Protein AF-A0A0F9H6G6-F1 (afdb_monomer_lite)

Organism: NCBI:txid412755

Radius of gyration: 27.97 Å; chains: 1; bounding box: 64×83×98 Å

Structure (mmCIF, N/CA/C/O backbone):
data_AF-A0A0F9H6G6-F1
#
_entry.id   AF-A0A0F9H6G6-F1
#
loop_
_atom_site.group_PDB
_atom_site.id
_atom_site.type_symbol
_atom_site.label_atom_id
_atom_site.label_alt_id
_atom_site.label_comp_id
_atom_site.label_asym_id
_atom_site.label_entity_id
_atom_site.label_seq_id
_atom_site.pdbx_PDB_ins_code
_atom_site.Cartn_x
_atom_site.Cartn_y
_atom_site.Cartn_z
_atom_site.occupancy
_atom_site.B_iso_or_equiv
_atom_site.auth_seq_id
_atom_site.auth_comp_id
_atom_site.auth_asym_id
_atom_site.auth_atom_id
_atom_site.pdbx_PDB_model_num
ATOM 1 N N . ALA A 1 1 ? 3.236 5.993 -2.599 1.00 39.50 1 ALA A N 1
ATOM 2 C CA . ALA A 1 1 ? 4.012 5.115 -3.497 1.00 39.50 1 ALA A CA 1
ATOM 3 C C . ALA A 1 1 ? 5.503 5.439 -3.449 1.00 39.50 1 ALA A C 1
ATOM 5 O O . ALA A 1 1 ? 5.842 6.583 -3.161 1.00 39.50 1 ALA A O 1
ATOM 6 N N . PRO A 1 2 ? 6.387 4.465 -3.743 1.00 37.44 2 PRO A N 1
ATOM 7 C CA . PRO A 1 2 ? 7.800 4.723 -3.975 1.00 37.44 2 PRO A CA 1
ATOM 8 C C . PRO A 1 2 ? 7.942 5.426 -5.324 1.00 37.44 2 PRO A C 1
ATOM 10 O O . PRO A 1 2 ? 7.567 4.860 -6.352 1.00 37.44 2 PRO A O 1
ATOM 13 N N . ASN A 1 3 ? 8.517 6.625 -5.301 1.00 48.59 3 ASN A N 1
ATOM 14 C CA . ASN A 1 3 ? 8.901 7.448 -6.449 1.00 48.59 3 ASN A CA 1
ATOM 15 C C . ASN A 1 3 ? 7.788 8.280 -7.111 1.00 48.59 3 ASN A C 1
ATOM 17 O O . ASN A 1 3 ? 7.897 8.587 -8.296 1.00 48.59 3 ASN A O 1
ATOM 21 N N . ASP A 1 4 ? 6.746 8.692 -6.380 1.00 54.56 4 ASP A N 1
ATOM 22 C CA . ASP A 1 4 ? 5.985 9.868 -6.835 1.00 54.56 4 ASP A CA 1
ATOM 23 C C . ASP A 1 4 ? 6.873 11.099 -6.647 1.00 54.56 4 ASP A C 1
ATOM 25 O O . ASP A 1 4 ? 7.440 11.262 -5.555 1.00 54.56 4 ASP A O 1
ATOM 29 N N . GLU 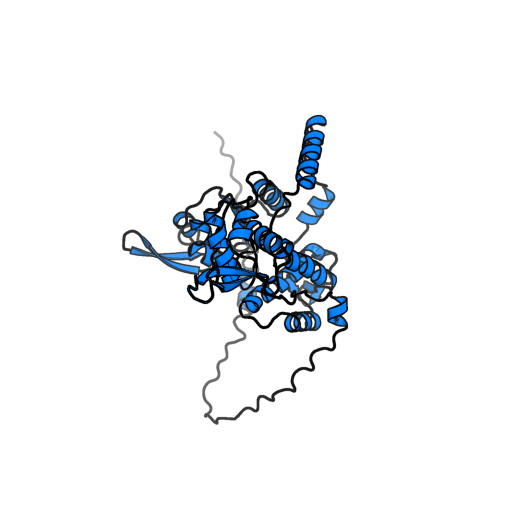A 1 5 ? 6.961 11.968 -7.659 1.00 57.75 5 GLU A N 1
ATOM 30 C CA . GLU A 1 5 ? 7.725 13.216 -7.569 1.00 57.75 5 GLU A CA 1
ATOM 31 C C . GLU A 1 5 ? 7.398 13.966 -6.265 1.00 57.75 5 GLU A C 1
ATOM 33 O O . GLU A 1 5 ? 6.278 13.935 -5.727 1.00 57.75 5 GLU A O 1
ATOM 38 N N . SER A 1 6 ? 8.412 14.622 -5.697 1.00 63.03 6 SER A N 1
ATOM 39 C CA . SER A 1 6 ? 8.181 15.507 -4.558 1.00 63.03 6 SER A CA 1
ATOM 40 C C . SER A 1 6 ? 7.124 16.546 -4.943 1.00 63.03 6 SER A C 1
ATOM 42 O O . SER A 1 6 ? 7.192 17.136 -6.017 1.00 63.03 6 SER A O 1
ATOM 44 N N . GLY A 1 7 ? 6.127 16.754 -4.080 1.00 71.69 7 GLY A N 1
ATOM 45 C CA . GLY A 1 7 ? 5.067 17.737 -4.320 1.00 71.69 7 GLY A CA 1
ATOM 46 C C . GLY A 1 7 ? 3.715 17.197 -4.801 1.00 71.69 7 GLY A C 1
ATOM 47 O O . GLY A 1 7 ? 2.776 17.985 -4.865 1.00 71.69 7 GLY A O 1
ATOM 48 N N . VAL A 1 8 ? 3.538 15.886 -5.023 1.00 81.31 8 VAL A N 1
ATOM 49 C CA . VAL A 1 8 ? 2.204 15.311 -5.351 1.00 81.31 8 VAL A CA 1
ATOM 50 C C . VAL A 1 8 ? 1.188 15.371 -4.192 1.00 81.31 8 VAL A C 1
ATOM 52 O O . VAL A 1 8 ? 0.012 15.070 -4.364 1.00 81.31 8 VAL A O 1
ATOM 55 N N . GLY A 1 9 ? 1.622 15.761 -2.987 1.00 85.88 9 GLY A N 1
ATOM 56 C CA . GLY A 1 9 ? 0.733 15.969 -1.838 1.00 85.88 9 GLY A CA 1
ATOM 57 C C . GLY A 1 9 ? 0.443 14.727 -0.988 1.00 85.88 9 GLY A C 1
ATOM 58 O O . GLY A 1 9 ? -0.582 14.708 -0.310 1.00 85.88 9 GLY A O 1
ATOM 59 N N . LYS A 1 10 ? 1.339 13.727 -0.969 1.00 89.25 10 LYS A N 1
ATOM 60 C CA . LYS A 1 10 ? 1.227 12.497 -0.146 1.00 89.25 10 LYS A CA 1
ATOM 61 C C . LYS A 1 10 ? 0.882 12.796 1.313 1.00 89.25 10 LYS A C 1
ATOM 63 O O . LYS A 1 10 ? -0.118 12.298 1.836 1.00 89.25 10 LYS A O 1
ATOM 68 N N . ASP A 1 11 ? 1.659 13.677 1.932 1.00 91.06 11 ASP A N 1
ATOM 69 C CA . ASP A 1 11 ? 1.503 14.010 3.348 1.00 91.06 11 ASP A CA 1
ATOM 70 C C . ASP A 1 11 ? 0.220 14.808 3.586 1.00 91.06 11 ASP A C 1
ATOM 72 O O . ASP A 1 11 ? -0.475 14.608 4.581 1.00 91.06 11 ASP A O 1
ATOM 76 N N . TYR A 1 12 ? -0.140 15.677 2.635 1.00 90.25 12 TYR A N 1
ATOM 77 C CA . TYR A 1 12 ? -1.376 16.452 2.686 1.00 90.25 12 TYR A CA 1
ATOM 78 C C . TYR A 1 12 ? -2.606 15.539 2.648 1.00 90.25 12 TYR A C 1
ATOM 80 O O . TYR A 1 12 ? -3.485 15.673 3.498 1.00 90.25 12 TYR A O 1
ATOM 88 N N . VAL A 1 13 ? -2.674 14.604 1.698 1.00 91.19 13 VAL A N 1
ATOM 89 C CA . VAL A 1 13 ? -3.804 13.671 1.568 1.00 91.19 13 VAL A CA 1
ATOM 90 C C . VAL A 1 13 ? -3.902 12.778 2.802 1.00 91.19 13 VAL A C 1
ATOM 92 O O . VAL A 1 13 ? -4.976 12.668 3.396 1.00 91.19 13 VAL A O 1
ATOM 95 N N . THR A 1 14 ? -2.780 12.201 3.235 1.00 93.25 14 THR A N 1
ATOM 96 C CA . THR A 1 14 ? -2.740 11.280 4.379 1.00 93.25 14 THR A CA 1
ATOM 97 C C . THR A 1 14 ? -3.166 11.984 5.666 1.00 93.25 14 THR A C 1
ATOM 99 O O . THR A 1 14 ? -4.081 11.526 6.349 1.00 93.25 14 THR A O 1
ATOM 102 N N . ARG A 1 15 ? -2.591 13.158 5.960 1.00 92.38 15 ARG A N 1
ATOM 103 C CA . ARG A 1 15 ? -2.907 13.933 7.168 1.00 92.38 15 ARG A CA 1
ATOM 104 C C . ARG A 1 15 ? -4.363 14.387 7.205 1.00 92.38 15 ARG A C 1
ATOM 106 O O . ARG A 1 15 ? -5.003 14.264 8.245 1.00 92.38 15 ARG A O 1
ATOM 113 N N . ASN A 1 16 ? -4.895 14.901 6.093 1.00 91.56 16 ASN A N 1
ATOM 114 C CA . ASN A 1 16 ? -6.294 15.335 6.048 1.00 91.56 16 ASN A CA 1
ATOM 115 C C . ASN A 1 16 ? -7.256 14.155 6.182 1.00 91.56 16 ASN A C 1
ATOM 117 O O . ASN A 1 16 ? -8.251 14.279 6.883 1.00 91.56 16 ASN A O 1
ATOM 121 N N . THR A 1 17 ? -6.947 13.008 5.576 1.00 92.12 17 THR A N 1
ATOM 122 C CA . THR A 1 17 ? -7.770 11.799 5.723 1.00 92.12 17 THR A CA 1
ATOM 123 C C . THR A 1 17 ? -7.784 11.335 7.178 1.00 92.12 17 THR A C 1
ATOM 125 O O . THR A 1 17 ? -8.845 11.158 7.768 1.00 92.12 17 THR A O 1
ATOM 128 N N . LEU A 1 18 ? -6.615 11.221 7.809 1.00 93.56 18 LEU A N 1
ATOM 129 C CA . LEU A 1 18 ? -6.503 10.788 9.203 1.00 93.56 18 LEU A CA 1
ATOM 130 C C . LEU A 1 18 ? -7.221 11.729 10.172 1.00 93.56 18 LEU A C 1
ATOM 132 O O . LEU A 1 18 ? -7.923 11.260 11.061 1.00 93.56 18 LEU A O 1
ATOM 136 N N . ALA A 1 19 ? -7.132 13.041 9.948 1.00 91.06 19 ALA A N 1
ATOM 137 C CA . ALA A 1 19 ? -7.833 14.033 10.759 1.00 91.06 19 ALA A CA 1
ATOM 138 C C . ALA A 1 19 ? -9.369 13.917 10.697 1.00 91.06 19 ALA A C 1
ATOM 140 O O . ALA A 1 19 ? -10.047 14.415 11.594 1.00 91.06 19 ALA A O 1
ATOM 141 N N . LEU A 1 20 ? -9.918 13.292 9.648 1.00 89.94 20 LEU A N 1
ATOM 142 C CA . LEU A 1 20 ? -11.357 13.066 9.496 1.00 89.94 20 LEU A CA 1
ATOM 143 C C . LEU A 1 20 ? -11.826 11.763 10.148 1.00 89.94 20 LEU A C 1
ATOM 145 O O . LEU A 1 20 ? -12.939 11.719 10.665 1.00 89.94 20 LEU A O 1
ATOM 149 N N . PHE A 1 21 ? -11.009 10.709 10.093 1.00 89.38 21 PHE A N 1
ATOM 150 C CA . PHE A 1 21 ? -11.423 9.353 10.471 1.00 89.38 21 PHE A CA 1
ATOM 151 C C . PHE A 1 21 ? -10.902 8.885 11.829 1.00 89.38 21 PHE A C 1
ATOM 153 O O . PHE A 1 21 ? -11.487 7.976 12.417 1.00 89.38 21 PHE A O 1
ATOM 160 N N . VAL A 1 22 ? -9.803 9.456 12.322 1.00 91.19 22 VAL A N 1
ATOM 161 C CA . VAL A 1 22 ? -9.092 8.929 13.489 1.00 91.19 22 VAL A CA 1
ATOM 162 C C . VAL A 1 22 ? -9.231 9.895 14.667 1.00 91.19 22 VAL A C 1
ATOM 164 O O . VAL A 1 22 ? -8.833 11.058 14.553 1.00 91.19 22 VAL A O 1
ATOM 167 N N . PRO A 1 23 ? -9.771 9.441 15.815 1.00 90.12 23 PRO A N 1
ATOM 168 C CA . PRO A 1 23 ? -9.755 10.220 17.049 1.00 90.12 23 PRO A CA 1
ATOM 169 C C . PRO A 1 23 ? -8.327 10.603 17.439 1.00 90.12 23 PRO A C 1
ATOM 171 O O . PRO A 1 23 ? -7.399 9.810 17.272 1.00 90.12 23 PRO A O 1
ATOM 174 N N . LYS A 1 24 ? -8.141 11.801 18.001 1.00 90.38 24 LYS A N 1
ATOM 175 C CA . LYS A 1 24 ? -6.804 12.312 18.348 1.00 90.38 24 LYS A CA 1
ATOM 176 C C . LYS A 1 24 ? -6.075 11.414 19.346 1.00 90.38 24 LYS A C 1
ATOM 178 O O . LYS A 1 24 ? -4.860 11.313 19.294 1.00 90.38 24 LYS A O 1
ATOM 183 N N . GLU A 1 25 ? -6.818 10.747 20.219 1.00 91.31 25 GLU A N 1
ATOM 184 C CA . GLU A 1 25 ? -6.307 9.843 21.250 1.00 91.31 25 GLU A CA 1
ATOM 185 C C . GLU A 1 25 ? -5.821 8.503 20.673 1.00 91.31 25 GLU A C 1
ATOM 187 O O . GLU A 1 25 ? -5.153 7.738 21.358 1.00 91.31 25 GLU A O 1
ATOM 192 N N . GLN A 1 26 ? -6.176 8.200 19.421 1.00 93.12 26 GLN A N 1
ATOM 193 C CA . GLN A 1 26 ? -5.795 6.982 18.701 1.00 93.12 26 GLN A CA 1
ATOM 194 C C . GLN A 1 26 ? -4.793 7.281 17.583 1.00 93.12 26 GLN A C 1
ATOM 196 O O . GLN A 1 26 ? -4.630 6.468 16.675 1.00 93.12 26 GLN A O 1
ATOM 201 N N . PHE A 1 27 ? -4.149 8.448 17.615 1.00 95.25 27 PHE A N 1
ATOM 202 C CA . PHE A 1 27 ? -3.314 8.931 16.529 1.00 95.25 27 PHE A CA 1
ATOM 203 C C . PHE A 1 27 ? -1.914 9.312 17.010 1.00 95.25 27 PHE A C 1
ATOM 205 O O . PHE A 1 27 ? -1.740 10.293 17.727 1.00 95.25 27 PHE A O 1
ATOM 212 N N . GLU A 1 28 ? -0.910 8.574 16.540 1.00 95.81 28 GLU A N 1
ATOM 213 C CA . GLU A 1 28 ? 0.501 8.887 16.755 1.00 95.81 28 GLU A CA 1
ATOM 214 C C . GLU A 1 28 ? 1.162 9.302 15.442 1.00 95.81 28 GLU A C 1
ATOM 216 O O . GLU A 1 28 ? 1.046 8.614 14.429 1.00 95.81 28 GLU A O 1
ATOM 221 N N . HIS A 1 29 ? 1.887 10.424 15.447 1.00 95.62 29 HIS A N 1
ATOM 222 C CA . HIS A 1 29 ? 2.526 10.980 14.248 1.00 95.62 29 HIS A CA 1
ATOM 223 C C . HIS A 1 29 ? 3.983 11.346 14.491 1.00 95.62 29 HIS A C 1
ATOM 225 O O . HIS A 1 29 ? 4.304 12.012 15.477 1.00 95.62 29 HIS A O 1
ATOM 231 N N . ARG A 1 30 ? 4.874 10.966 13.571 1.00 94.62 30 ARG A N 1
ATOM 232 C CA . ARG A 1 30 ? 6.260 11.456 13.539 1.00 94.62 30 ARG A CA 1
ATOM 233 C C . ARG A 1 30 ? 6.690 11.781 12.117 1.00 94.62 30 ARG A C 1
ATOM 235 O O . ARG A 1 30 ? 6.431 11.020 11.194 1.00 94.62 30 ARG A O 1
ATOM 242 N N . THR A 1 31 ? 7.416 12.884 11.974 1.00 91.25 31 THR A N 1
ATOM 243 C CA . THR A 1 31 ? 8.097 13.277 10.729 1.00 91.25 31 THR A CA 1
ATOM 244 C C . THR A 1 31 ? 9.488 12.675 10.597 1.00 91.25 31 THR A C 1
ATOM 246 O O . THR A 1 31 ? 10.019 12.558 9.503 1.00 91.25 31 THR A O 1
ATOM 249 N N . ARG A 1 32 ? 10.107 12.297 11.718 1.00 88.19 32 ARG A N 1
ATOM 250 C CA . ARG A 1 32 ? 11.383 11.592 11.737 1.00 88.19 32 ARG A CA 1
ATOM 251 C C . ARG A 1 32 ? 11.454 10.714 12.971 1.00 88.19 32 ARG A C 1
ATOM 253 O O . ARG A 1 32 ? 11.163 11.164 14.077 1.00 88.19 32 ARG A O 1
ATOM 260 N N . ILE A 1 33 ? 11.878 9.472 12.782 1.00 92.44 33 ILE A N 1
ATOM 261 C CA . ILE A 1 33 ? 12.146 8.534 13.867 1.00 92.44 33 ILE A CA 1
ATOM 262 C C . ILE A 1 33 ? 13.309 7.624 13.471 1.00 92.44 33 ILE A C 1
ATOM 264 O O . ILE A 1 33 ? 13.483 7.330 12.290 1.00 92.44 33 ILE A O 1
ATOM 268 N N . SER A 1 34 ? 14.147 7.235 14.434 1.00 92.06 34 SER A N 1
ATOM 269 C CA . SER A 1 34 ? 15.193 6.224 14.231 1.00 92.06 34 SER A CA 1
ATOM 270 C C . SER A 1 34 ? 14.653 4.826 14.566 1.00 92.06 34 SER A C 1
ATOM 272 O O . SER A 1 34 ? 13.699 4.732 15.343 1.00 92.06 34 SER A O 1
ATOM 274 N N . PRO A 1 35 ? 15.244 3.728 14.048 1.00 90.88 35 PRO A N 1
ATOM 275 C CA . PRO A 1 35 ? 14.760 2.385 14.373 1.00 90.88 35 PRO A CA 1
ATOM 276 C C . PRO A 1 35 ? 14.813 2.125 15.882 1.00 90.88 35 PRO A C 1
ATOM 278 O O . PRO A 1 35 ? 13.875 1.588 16.459 1.00 90.88 35 PRO A O 1
ATOM 281 N N . THR A 1 36 ? 15.879 2.597 16.536 1.00 89.12 36 THR A N 1
ATOM 282 C CA . THR A 1 36 ? 16.048 2.517 17.988 1.00 89.12 36 THR A CA 1
ATOM 283 C C . THR A 1 36 ? 14.943 3.266 18.724 1.00 89.12 36 THR A C 1
ATOM 285 O O . THR A 1 36 ? 14.334 2.702 19.625 1.00 89.12 36 THR A O 1
ATOM 288 N N . ALA A 1 37 ? 14.643 4.509 18.334 1.00 90.50 37 ALA A N 1
ATOM 289 C CA . ALA A 1 37 ? 13.577 5.276 18.972 1.00 90.50 37 ALA A CA 1
ATOM 290 C C . ALA A 1 37 ? 12.212 4.599 18.790 1.00 90.50 37 ALA A C 1
ATOM 292 O O . ALA A 1 37 ? 11.470 4.501 19.759 1.00 90.50 37 ALA A O 1
ATOM 293 N N . LEU A 1 38 ? 11.916 4.073 17.594 1.00 90.50 38 LEU A N 1
ATOM 294 C CA . LEU A 1 38 ? 10.682 3.326 17.329 1.00 90.50 38 LEU A CA 1
ATOM 295 C C . LEU A 1 38 ? 10.568 2.077 18.216 1.00 90.50 38 LEU A C 1
ATOM 297 O O . LEU A 1 38 ? 9.488 1.776 18.708 1.00 90.50 38 LEU A O 1
ATOM 301 N N . ASN A 1 39 ? 11.684 1.388 18.462 1.00 87.31 39 ASN A N 1
ATOM 302 C CA . ASN A 1 39 ? 11.719 0.178 19.282 1.00 87.31 39 ASN A CA 1
ATOM 303 C C . ASN A 1 39 ? 11.396 0.443 20.761 1.00 87.31 39 ASN A C 1
ATOM 305 O O . ASN A 1 39 ? 10.817 -0.399 21.437 1.00 87.31 39 ASN A O 1
ATOM 309 N N . TYR A 1 40 ? 11.787 1.611 21.272 1.00 86.62 40 TYR A N 1
ATOM 310 C CA . TYR A 1 40 ? 11.568 1.996 22.670 1.00 86.62 40 TYR A CA 1
ATOM 311 C C . TYR A 1 40 ? 10.309 2.831 22.890 1.00 86.62 40 TYR A C 1
ATOM 313 O O . TYR A 1 40 ? 10.022 3.220 24.024 1.00 86.62 40 TYR A O 1
ATOM 321 N N . TRP A 1 41 ? 9.568 3.130 21.829 1.00 89.81 41 TRP A N 1
ATOM 322 C CA . TRP A 1 41 ? 8.427 4.018 21.914 1.00 89.81 41 TRP A CA 1
ATOM 323 C C . TRP A 1 41 ? 7.232 3.306 22.552 1.00 89.81 41 TRP A C 1
ATOM 325 O O . TRP A 1 41 ? 6.812 2.246 22.089 1.00 89.81 41 TRP A O 1
ATOM 335 N N . HIS A 1 42 ? 6.701 3.903 23.622 1.00 90.50 42 HIS A N 1
ATOM 336 C CA . HIS A 1 42 ? 5.644 3.339 24.455 1.00 90.50 42 HIS A CA 1
ATOM 337 C C . HIS A 1 42 ? 5.996 1.957 25.013 1.00 90.50 42 HIS A C 1
ATOM 339 O O . HIS A 1 42 ? 5.264 0.976 24.868 1.00 90.50 42 HIS A O 1
ATOM 345 N N . ASN A 1 43 ? 7.176 1.874 25.631 1.00 84.00 43 ASN A N 1
ATOM 346 C CA . ASN A 1 43 ? 7.669 0.642 26.223 1.00 84.00 43 ASN A CA 1
ATOM 347 C C . ASN A 1 43 ? 6.818 0.257 27.456 1.00 84.00 43 ASN A C 1
ATOM 349 O O . ASN A 1 43 ? 6.756 1.045 28.405 1.00 84.00 43 ASN A O 1
ATOM 353 N N . PRO A 1 44 ? 6.253 -0.966 27.516 1.00 83.62 44 PRO A N 1
ATOM 354 C CA . PRO A 1 44 ? 5.418 -1.424 28.629 1.00 83.62 44 PRO A CA 1
ATOM 355 C C . PRO A 1 44 ? 6.087 -1.382 30.006 1.00 83.62 44 PRO A C 1
ATOM 357 O O . PRO A 1 44 ? 5.403 -1.359 31.023 1.00 83.62 44 PRO A O 1
ATOM 360 N N . LYS A 1 45 ? 7.422 -1.362 30.071 1.00 84.00 45 LYS A N 1
ATOM 361 C CA . LYS A 1 45 ? 8.154 -1.182 31.328 1.00 84.00 45 LYS A CA 1
ATOM 362 C C . LYS A 1 45 ? 7.881 0.182 31.969 1.00 84.00 45 LYS A C 1
ATOM 364 O O . LYS A 1 45 ? 7.876 0.283 33.192 1.00 84.00 45 LYS A O 1
ATOM 369 N N . PHE A 1 46 ? 7.688 1.217 31.154 1.00 87.81 46 PHE A N 1
ATOM 370 C CA . PHE A 1 46 ? 7.408 2.584 31.604 1.00 87.81 46 PHE A CA 1
ATOM 371 C C . PHE A 1 46 ? 5.926 2.948 31.438 1.00 87.81 46 PHE A C 1
ATOM 373 O O . PHE A 1 46 ? 5.405 3.751 32.205 1.00 87.81 46 PHE A O 1
ATOM 380 N N . GLU A 1 47 ? 5.243 2.324 30.476 1.00 90.75 47 GLU A N 1
ATOM 381 C CA . GLU A 1 47 ? 3.838 2.558 30.133 1.00 90.75 47 GLU A CA 1
ATOM 382 C C . GLU A 1 47 ? 3.069 1.218 30.079 1.00 90.75 47 GLU A C 1
ATOM 384 O O . GLU A 1 47 ? 2.688 0.760 29.001 1.00 90.75 47 GLU A O 1
ATOM 389 N N . PRO A 1 48 ? 2.850 0.533 31.219 1.00 89.44 48 PRO A N 1
ATOM 390 C CA . PRO A 1 48 ? 2.351 -0.851 31.247 1.00 89.44 48 PRO A CA 1
ATOM 391 C C . PRO A 1 48 ? 0.956 -1.037 30.645 1.00 89.44 48 PRO A C 1
ATOM 393 O O . PRO A 1 48 ? 0.671 -2.110 30.099 1.00 89.44 48 PRO A O 1
ATOM 396 N N . GLU A 1 49 ? 0.135 0.010 30.726 1.00 91.88 49 GLU A N 1
ATOM 397 C CA . GLU A 1 49 ? -1.230 0.077 30.196 1.00 91.88 49 GLU A CA 1
ATOM 398 C C . GLU A 1 49 ? -1.277 0.417 28.699 1.00 91.88 49 GLU A C 1
ATOM 400 O O . GLU A 1 49 ? -2.333 0.305 28.075 1.00 91.88 49 GLU A O 1
ATOM 405 N N . TRP A 1 50 ? -0.159 0.845 28.100 1.00 91.81 50 TRP A N 1
ATOM 406 C CA . TRP A 1 50 ? -0.150 1.216 26.692 1.00 91.81 50 TRP A CA 1
ATOM 407 C C . TRP A 1 50 ? -0.291 -0.008 25.787 1.00 91.81 50 TRP A C 1
ATOM 409 O O . TRP A 1 50 ? 0.358 -1.045 25.963 1.00 91.81 50 TRP A O 1
ATOM 419 N N . THR A 1 51 ? -1.114 0.142 24.752 1.00 92.12 51 THR A N 1
ATOM 420 C CA . THR A 1 51 ? -1.227 -0.818 23.662 1.00 92.12 51 THR A CA 1
ATOM 421 C C . THR A 1 51 ? -1.405 -0.098 22.336 1.00 92.12 51 THR A C 1
ATOM 423 O O . THR A 1 51 ? -2.130 0.885 22.226 1.00 92.12 51 THR A O 1
ATOM 426 N N . TRP A 1 52 ? -0.794 -0.648 21.293 1.00 92.38 52 TRP A N 1
ATOM 427 C CA . TRP A 1 52 ? -0.978 -0.196 19.921 1.00 92.38 52 TRP A CA 1
ATOM 428 C C . TRP A 1 52 ? -2.316 -0.636 19.303 1.00 92.38 52 TRP A C 1
ATOM 430 O O . TRP A 1 52 ? -2.611 -0.296 18.158 1.00 92.38 52 TRP A O 1
ATOM 440 N N . ASN A 1 53 ? -3.144 -1.396 20.027 1.00 90.75 53 ASN A N 1
ATOM 441 C CA . ASN A 1 53 ? -4.429 -1.870 19.521 1.00 90.75 53 ASN A CA 1
ATOM 442 C C . ASN A 1 53 ? -5.397 -0.715 19.238 1.00 90.75 53 ASN A C 1
ATOM 444 O O . ASN A 1 53 ? -5.848 -0.008 20.138 1.00 90.75 53 ASN A O 1
ATOM 448 N N . GLY A 1 54 ? -5.778 -0.574 17.968 1.00 89.75 54 GLY A N 1
ATOM 449 C CA . GLY A 1 54 ? -6.667 0.495 17.519 1.00 89.75 54 GLY A CA 1
ATOM 450 C C . GLY A 1 54 ? -6.005 1.872 17.461 1.00 89.75 54 GLY A C 1
ATOM 451 O O . GLY A 1 54 ? -6.728 2.853 17.316 1.00 89.75 54 GLY A O 1
ATOM 452 N N . VAL A 1 55 ? -4.674 1.937 17.565 1.00 93.75 55 VAL A N 1
ATOM 453 C CA . VAL A 1 55 ? -3.878 3.145 17.333 1.00 93.75 55 VAL A CA 1
ATOM 454 C C . VAL A 1 55 ? -3.424 3.172 15.876 1.00 93.75 55 VAL A C 1
ATOM 456 O O . VAL A 1 55 ? -3.004 2.155 15.314 1.00 93.75 55 VAL A O 1
ATOM 459 N N . VAL A 1 56 ? -3.494 4.349 15.264 1.00 95.69 56 VAL A N 1
ATOM 460 C CA . VAL A 1 56 ? -2.925 4.629 13.950 1.00 95.69 56 VAL A CA 1
ATOM 461 C C . VAL A 1 56 ? -1.582 5.320 14.134 1.00 95.69 56 VAL A C 1
ATOM 463 O O . VAL A 1 56 ? -1.511 6.419 14.680 1.00 95.69 56 VAL A O 1
ATOM 466 N N . LEU A 1 57 ? -0.523 4.673 13.656 1.00 95.75 57 LEU A N 1
ATOM 467 C CA . LEU A 1 57 ? 0.822 5.225 13.605 1.00 95.75 57 LEU A CA 1
ATOM 468 C C . LEU A 1 57 ? 1.079 5.786 12.205 1.00 95.75 57 LEU A C 1
ATOM 470 O O . LEU A 1 57 ? 1.204 5.030 11.242 1.00 95.75 57 LEU A O 1
ATOM 474 N N . TYR A 1 58 ? 1.185 7.105 12.096 1.00 96.69 58 TYR A N 1
ATOM 475 C CA . TYR A 1 58 ? 1.558 7.790 10.867 1.00 96.69 58 TYR A CA 1
ATOM 476 C C . TYR A 1 58 ? 3.024 8.224 10.903 1.00 96.69 58 TYR A C 1
ATOM 478 O O . TYR A 1 58 ? 3.437 9.029 11.741 1.00 96.69 58 TYR A O 1
ATOM 486 N N . LEU A 1 59 ? 3.815 7.703 9.969 1.00 95.38 59 LEU A N 1
ATOM 487 C CA . LEU A 1 59 ? 5.205 8.099 9.778 1.00 95.38 59 LEU A CA 1
ATOM 488 C C . LEU A 1 59 ? 5.341 8.855 8.453 1.00 95.38 59 LEU A C 1
ATOM 490 O O . LEU A 1 59 ? 5.073 8.317 7.378 1.00 95.38 59 LEU A O 1
ATOM 494 N N . GLU A 1 60 ? 5.741 10.116 8.550 1.00 93.25 60 GLU A N 1
ATOM 495 C CA . GLU A 1 60 ? 5.918 11.008 7.407 1.00 93.25 60 GLU A CA 1
ATOM 496 C C . GLU A 1 60 ? 7.357 10.930 6.879 1.00 93.25 60 GLU A C 1
ATOM 498 O O . GLU A 1 60 ? 8.287 10.740 7.658 1.00 93.25 60 GLU A O 1
ATOM 503 N N . ASP A 1 61 ? 7.507 11.019 5.555 1.00 88.62 61 ASP A N 1
ATOM 504 C CA . ASP A 1 61 ? 8.762 10.852 4.798 1.00 88.62 61 ASP A CA 1
ATOM 505 C C . ASP A 1 61 ? 9.746 9.791 5.346 1.00 88.62 61 ASP A C 1
ATOM 507 O O . ASP A 1 61 ? 10.884 10.059 5.743 1.00 88.62 61 ASP A O 1
ATOM 511 N N . VAL A 1 62 ? 9.282 8.543 5.411 1.00 91.06 62 VAL A N 1
ATOM 512 C CA . VAL A 1 62 ? 10.028 7.447 6.033 1.00 91.06 62 VAL A CA 1
ATOM 513 C C . VAL A 1 62 ? 11.223 7.022 5.179 1.00 91.06 62 VAL A C 1
ATOM 515 O O . VAL A 1 62 ? 11.083 6.702 4.003 1.00 91.06 62 VAL A O 1
ATOM 518 N N . SER A 1 63 ? 12.398 6.932 5.807 1.00 89.31 63 SER A N 1
ATOM 519 C CA . SER A 1 63 ? 13.615 6.412 5.166 1.00 89.31 63 SER A CA 1
ATOM 520 C C . SER A 1 63 ? 13.630 4.883 5.014 1.00 89.31 63 SER A C 1
ATOM 522 O O . SER A 1 63 ? 13.070 4.158 5.843 1.00 89.31 63 SER A O 1
ATOM 524 N N . ASP A 1 64 ? 14.397 4.387 4.038 1.00 87.81 64 ASP A N 1
ATOM 525 C CA . ASP A 1 64 ? 14.616 2.950 3.784 1.00 87.81 64 ASP A CA 1
ATOM 526 C C . ASP A 1 64 ? 15.115 2.180 5.008 1.00 87.81 64 ASP A C 1
ATOM 528 O O . ASP A 1 64 ? 14.740 1.023 5.202 1.00 87.81 64 ASP A O 1
ATOM 532 N N . ASN A 1 65 ? 15.918 2.827 5.859 1.00 90.44 65 ASN A N 1
ATOM 533 C CA . ASN A 1 65 ? 16.433 2.223 7.088 1.00 90.44 65 ASN A CA 1
ATOM 534 C C . ASN A 1 65 ? 15.301 1.869 8.065 1.00 90.44 65 ASN A C 1
ATOM 536 O O . ASN A 1 65 ? 15.333 0.824 8.701 1.00 90.44 65 ASN A O 1
ATOM 540 N N . ILE A 1 66 ? 14.271 2.713 8.167 1.00 91.62 66 ILE A N 1
ATOM 541 C CA . ILE A 1 66 ? 13.103 2.427 9.008 1.00 91.62 66 ILE A CA 1
ATOM 542 C C . ILE A 1 66 ? 12.211 1.395 8.331 1.00 91.62 66 ILE A C 1
ATOM 544 O O . ILE A 1 66 ? 11.840 0.411 8.971 1.00 91.62 66 ILE A O 1
ATOM 548 N N . LEU A 1 67 ? 11.900 1.597 7.046 1.00 89.94 67 LEU A N 1
ATOM 549 C CA . LEU A 1 67 ? 10.973 0.744 6.298 1.00 89.94 67 LEU A CA 1
ATOM 550 C C . LEU A 1 67 ? 11.420 -0.717 6.283 1.00 89.94 67 LEU A C 1
ATOM 552 O O . LEU A 1 67 ? 10.596 -1.603 6.478 1.00 89.94 67 LEU A O 1
ATOM 556 N N . ASN A 1 68 ? 12.718 -0.968 6.121 1.00 90.12 68 ASN A N 1
ATOM 557 C CA . ASN A 1 68 ? 13.271 -2.319 6.075 1.00 90.12 68 ASN A CA 1
ATOM 558 C C . ASN A 1 68 ? 13.811 -2.820 7.430 1.00 90.12 68 ASN A C 1
ATOM 560 O O . ASN A 1 68 ? 14.409 -3.895 7.475 1.00 90.12 68 ASN A O 1
ATOM 564 N N . SER A 1 69 ? 13.608 -2.079 8.528 1.00 91.25 69 SER A N 1
ATOM 565 C CA . SER A 1 69 ? 14.079 -2.482 9.862 1.00 91.25 69 SER A CA 1
ATOM 566 C C . SER A 1 69 ? 13.297 -3.665 10.441 1.00 91.25 69 SER A C 1
ATOM 568 O O . SER A 1 69 ? 12.095 -3.811 10.216 1.00 91.25 69 SER A O 1
ATOM 570 N N . GLU A 1 70 ? 13.955 -4.464 11.284 1.00 87.94 70 GLU A N 1
ATOM 571 C CA . GLU A 1 70 ? 13.306 -5.541 12.052 1.00 87.94 70 GLU A CA 1
ATOM 572 C C . GLU A 1 70 ? 12.187 -5.021 12.967 1.00 87.94 70 GLU A C 1
ATOM 574 O O . GLU A 1 70 ? 11.152 -5.664 13.130 1.00 87.94 70 GLU A O 1
ATOM 579 N N . VAL A 1 71 ? 12.346 -3.807 13.499 1.00 88.06 71 VAL A N 1
ATOM 580 C CA . VAL A 1 71 ? 11.332 -3.155 14.338 1.00 88.06 71 VAL A CA 1
ATOM 581 C C . VAL A 1 71 ? 10.058 -2.894 13.533 1.00 88.06 71 VAL A C 1
ATOM 583 O O . VAL A 1 71 ? 8.961 -3.209 13.987 1.00 88.06 71 VAL A O 1
ATOM 586 N N . MET A 1 72 ? 10.179 -2.388 12.302 1.00 91.31 72 MET A N 1
ATOM 587 C CA . MET A 1 72 ? 9.014 -2.191 11.436 1.00 91.31 72 MET A CA 1
ATOM 588 C C . MET A 1 72 ? 8.336 -3.524 11.094 1.00 91.31 72 MET A C 1
ATOM 590 O O . MET A 1 72 ? 7.108 -3.624 11.111 1.00 91.31 72 MET A O 1
ATOM 594 N N . LYS A 1 73 ? 9.113 -4.589 10.854 1.00 89.06 73 LYS A N 1
ATOM 595 C CA . LYS A 1 73 ? 8.558 -5.935 10.626 1.00 89.06 73 LYS A CA 1
ATOM 596 C C . LYS A 1 73 ? 7.744 -6.428 11.820 1.00 89.06 73 LYS A C 1
ATOM 598 O O . LYS A 1 73 ? 6.670 -6.999 11.613 1.00 89.06 73 LYS A O 1
ATOM 603 N N . ALA A 1 74 ? 8.221 -6.189 13.040 1.00 86.81 74 ALA A N 1
ATOM 604 C CA . ALA A 1 74 ? 7.508 -6.528 14.266 1.00 86.81 74 ALA A CA 1
ATOM 605 C C . ALA A 1 74 ? 6.169 -5.781 14.381 1.00 86.81 74 ALA A C 1
ATOM 607 O O . ALA A 1 74 ? 5.127 -6.412 14.571 1.00 86.81 74 ALA A O 1
ATOM 608 N N . PHE A 1 75 ? 6.172 -4.462 14.156 1.00 88.00 75 PHE A N 1
ATOM 609 C CA . PHE A 1 75 ? 4.957 -3.636 14.153 1.00 88.00 75 PHE A CA 1
ATOM 610 C C . PHE A 1 75 ? 3.908 -4.146 13.148 1.00 88.00 75 PHE A C 1
ATOM 612 O O . PHE A 1 75 ? 2.722 -4.223 13.467 1.00 88.00 75 PHE A O 1
ATOM 619 N N . LEU A 1 76 ? 4.336 -4.557 11.950 1.00 88.94 76 LEU A N 1
ATOM 620 C CA . LEU A 1 76 ? 3.434 -5.052 10.902 1.00 88.94 76 LEU A CA 1
ATOM 621 C C . LEU A 1 76 ? 2.955 -6.499 11.122 1.00 88.94 76 LEU A C 1
ATOM 623 O O . LEU A 1 76 ? 1.895 -6.879 10.612 1.00 88.94 76 LEU A O 1
ATOM 627 N N . SER A 1 77 ? 3.712 -7.313 11.865 1.00 78.50 77 SER A N 1
ATOM 628 C CA . SER A 1 77 ? 3.414 -8.741 12.073 1.00 78.50 77 SER A CA 1
ATOM 629 C C . SER A 1 77 ? 2.520 -9.004 13.293 1.00 78.50 77 SER A C 1
ATOM 631 O O . SER A 1 77 ? 1.827 -10.016 13.308 1.00 78.50 77 SER A O 1
ATOM 633 N N . GLY A 1 78 ? 2.415 -8.046 14.222 1.00 65.81 78 GLY A N 1
ATOM 634 C CA . GLY A 1 78 ? 1.447 -8.054 15.323 1.00 65.81 78 GLY A CA 1
ATOM 635 C C . GLY A 1 78 ? 2.039 -8.539 16.638 1.00 65.81 78 GLY A C 1
ATOM 636 O O . GLY A 1 78 ? 1.992 -9.729 16.923 1.00 65.81 78 GLY A O 1
ATOM 637 N N . GLY A 1 79 ? 2.532 -7.587 17.437 1.00 64.81 79 GLY A N 1
ATOM 638 C CA . GLY A 1 79 ? 3.144 -7.815 18.743 1.00 64.81 79 GLY A CA 1
ATOM 639 C C . GLY A 1 79 ? 4.447 -8.614 18.675 1.00 64.81 79 GLY A C 1
ATOM 640 O O . GLY A 1 79 ? 4.558 -9.624 17.988 1.00 64.81 79 GLY A O 1
ATOM 641 N N . SER A 1 80 ? 5.470 -8.178 19.400 1.00 70.38 80 SER A N 1
ATOM 642 C CA . SER A 1 80 ? 6.713 -8.947 19.474 1.00 70.38 80 SER A CA 1
ATOM 643 C C . SER A 1 80 ? 7.385 -8.767 20.815 1.00 70.38 80 SER A C 1
ATOM 645 O O . SER A 1 80 ? 7.477 -7.644 21.312 1.00 70.38 80 SER A O 1
ATOM 647 N N . LYS A 1 81 ? 7.927 -9.865 21.338 1.00 78.75 81 LYS A N 1
ATOM 648 C CA . LYS A 1 81 ? 9.009 -9.822 22.315 1.00 78.75 81 LYS A CA 1
ATOM 649 C C . LYS A 1 81 ? 10.316 -9.908 21.543 1.00 78.75 81 LYS A C 1
ATOM 651 O O . LYS A 1 81 ? 10.535 -10.869 20.811 1.00 78.75 81 LYS A O 1
ATOM 656 N N . ALA A 1 82 ? 11.139 -8.881 21.659 1.00 74.06 82 ALA A N 1
ATOM 657 C CA . ALA A 1 82 ? 12.446 -8.810 21.035 1.00 74.06 82 ALA A CA 1
ATOM 658 C C . ALA A 1 82 ? 13.496 -8.604 22.122 1.00 74.06 82 ALA A C 1
ATOM 660 O O . ALA A 1 82 ? 13.328 -7.763 23.002 1.00 74.06 82 ALA A O 1
ATOM 661 N N . THR A 1 83 ? 14.594 -9.343 22.043 1.00 77.38 83 THR A N 1
ATOM 662 C CA . THR A 1 83 ? 15.752 -9.128 22.910 1.00 77.38 83 THR A CA 1
ATOM 663 C C . THR A 1 83 ? 16.794 -8.376 22.109 1.00 77.38 83 THR A C 1
ATOM 665 O O . THR A 1 83 ? 17.250 -8.866 21.076 1.00 77.38 83 THR A O 1
ATOM 668 N N . ILE A 1 84 ? 17.166 -7.182 22.563 1.00 79.19 84 ILE A N 1
ATOM 669 C CA . ILE A 1 84 ? 18.223 -6.395 21.928 1.00 79.19 84 ILE A CA 1
ATOM 670 C C . ILE A 1 84 ? 19.362 -6.135 22.902 1.00 79.19 84 ILE A C 1
ATOM 672 O O . ILE A 1 84 ? 19.148 -5.995 24.104 1.00 79.19 84 ILE A O 1
ATOM 676 N N . THR A 1 85 ? 20.582 -6.057 22.382 1.00 79.44 85 THR A N 1
ATOM 677 C CA . THR A 1 85 ? 21.763 -5.761 23.195 1.00 79.44 85 THR A CA 1
ATOM 678 C C . THR A 1 85 ? 21.997 -4.256 23.236 1.00 79.44 85 THR A C 1
ATOM 680 O O . THR A 1 85 ? 22.270 -3.643 22.206 1.00 79.44 85 THR A O 1
ATOM 683 N N . VAL A 1 86 ? 21.939 -3.658 24.425 1.00 79.31 86 VAL A N 1
ATOM 684 C CA . VAL A 1 86 ? 22.314 -2.257 24.660 1.00 79.31 86 VAL A CA 1
ATOM 685 C C . VAL A 1 86 ? 23.380 -2.210 25.736 1.00 79.31 86 VAL A C 1
ATOM 687 O O . VAL A 1 86 ? 23.194 -2.757 26.818 1.00 79.31 86 VAL A O 1
ATOM 690 N N . ASN A 1 87 ? 24.510 -1.566 25.437 1.00 85.56 87 ASN A N 1
ATOM 691 C CA . ASN A 1 87 ? 25.666 -1.489 26.337 1.00 85.56 87 ASN A CA 1
ATOM 692 C C . ASN A 1 87 ? 26.109 -2.876 26.848 1.00 85.56 87 ASN A C 1
ATOM 694 O O . ASN A 1 87 ? 26.350 -3.054 28.038 1.00 85.56 87 ASN A O 1
ATOM 698 N N . ASN A 1 88 ? 26.170 -3.867 25.946 1.00 86.06 88 ASN A N 1
ATOM 699 C CA . ASN A 1 88 ? 26.477 -5.278 26.237 1.00 86.06 88 ASN A CA 1
ATOM 700 C C . ASN A 1 88 ? 25.503 -5.986 27.199 1.00 86.06 88 ASN A C 1
ATOM 702 O O . ASN A 1 88 ? 25.800 -7.082 27.667 1.00 86.06 88 ASN A O 1
ATOM 706 N N . MET A 1 89 ? 24.329 -5.407 27.464 1.00 83.00 89 MET A N 1
ATOM 707 C CA . MET A 1 89 ? 23.265 -6.043 28.238 1.00 83.00 89 MET A CA 1
ATOM 708 C C . MET A 1 89 ? 22.096 -6.417 27.333 1.00 83.00 89 MET A C 1
ATOM 710 O O . MET A 1 89 ? 21.643 -5.605 26.526 1.00 83.00 89 MET A O 1
ATOM 714 N N . ALA A 1 90 ? 21.592 -7.639 27.491 1.00 85.25 90 ALA A N 1
ATOM 715 C CA . ALA A 1 90 ? 20.358 -8.070 26.853 1.00 85.25 90 ALA A CA 1
ATOM 716 C C . ALA A 1 90 ? 19.168 -7.368 27.524 1.00 85.25 90 ALA A C 1
ATOM 718 O O . ALA A 1 90 ? 18.936 -7.524 28.722 1.00 85.25 90 ALA A O 1
ATOM 719 N N . ILE A 1 91 ? 18.429 -6.579 26.749 1.00 82.75 91 ILE A N 1
ATOM 720 C CA . ILE A 1 91 ? 17.203 -5.909 27.171 1.00 82.75 91 ILE A CA 1
ATOM 721 C C . ILE A 1 91 ? 16.048 -6.518 26.386 1.00 82.75 91 ILE A C 1
ATOM 723 O O . ILE A 1 91 ? 16.033 -6.474 25.155 1.00 82.75 91 ILE A O 1
ATOM 727 N N . GLU A 1 92 ? 15.073 -7.063 27.106 1.00 81.94 92 GLU A N 1
ATOM 728 C CA . GLU A 1 92 ? 13.803 -7.474 26.518 1.00 81.94 92 GLU A CA 1
ATOM 729 C C . GLU A 1 92 ? 12.915 -6.256 26.269 1.00 81.94 92 GLU A C 1
ATOM 731 O O . GLU A 1 92 ? 12.760 -5.369 27.113 1.00 81.94 92 GLU A O 1
ATOM 736 N N . ILE A 1 93 ? 12.326 -6.225 25.083 1.00 80.62 93 ILE A N 1
ATOM 737 C CA . ILE A 1 93 ? 11.380 -5.219 24.635 1.00 80.62 93 ILE A CA 1
ATOM 738 C C . ILE A 1 93 ? 10.130 -5.952 24.198 1.00 80.62 93 ILE A C 1
ATOM 740 O O . ILE A 1 93 ? 10.190 -6.908 23.429 1.00 80.62 93 ILE A O 1
ATOM 744 N N . GLU A 1 94 ? 8.992 -5.482 24.682 1.00 84.50 94 GLU A N 1
ATOM 745 C CA . GLU A 1 94 ? 7.692 -6.002 24.305 1.00 84.50 94 GLU A CA 1
ATOM 746 C C . GLU A 1 94 ? 6.896 -4.900 23.610 1.00 84.50 94 GLU A C 1
ATOM 748 O O . GLU A 1 94 ? 6.714 -3.814 24.153 1.00 84.50 94 GLU A O 1
ATOM 753 N N . ILE A 1 95 ? 6.404 -5.185 22.408 1.00 85.56 95 ILE A N 1
ATOM 754 C CA . ILE A 1 95 ? 5.455 -4.328 21.698 1.00 85.56 95 ILE A CA 1
ATOM 755 C C . ILE A 1 95 ? 4.067 -4.930 21.917 1.00 85.56 95 ILE A C 1
ATOM 757 O O . ILE A 1 95 ? 3.755 -5.988 21.368 1.00 85.56 95 ILE A O 1
ATOM 761 N N . LYS A 1 96 ? 3.237 -4.275 22.737 1.00 88.12 96 LYS A N 1
ATOM 762 C CA . LYS A 1 96 ? 1.869 -4.729 23.025 1.00 88.12 96 LYS A CA 1
ATOM 763 C C . LYS A 1 96 ? 0.888 -4.242 21.962 1.00 88.12 96 LYS A C 1
ATOM 765 O O . LYS A 1 96 ? 0.638 -3.044 21.838 1.00 88.12 96 LYS A O 1
ATOM 770 N N . GLY A 1 97 ? 0.241 -5.178 21.276 1.00 88.88 97 GLY A N 1
ATOM 771 C CA . GLY A 1 97 ? -0.790 -4.894 20.278 1.00 88.88 97 GLY A CA 1
ATOM 772 C C . GLY A 1 97 ? -0.248 -4.644 18.870 1.00 88.88 97 GLY A C 1
ATOM 773 O O . GLY A 1 97 ? 0.949 -4.772 18.612 1.00 88.88 97 GLY A O 1
ATOM 774 N N . LYS A 1 98 ? -1.157 -4.322 17.944 1.00 90.19 98 LYS A N 1
ATOM 775 C CA . LYS A 1 98 ? -0.848 -4.122 16.522 1.00 90.19 98 LYS A CA 1
ATOM 776 C C . LYS A 1 98 ? -1.431 -2.796 16.019 1.00 90.19 98 LYS A C 1
ATOM 778 O O . LYS A 1 98 ? -2.657 -2.696 15.921 1.00 90.19 98 LYS A O 1
ATOM 783 N N . PRO A 1 99 ? -0.591 -1.806 15.673 1.00 92.94 99 PRO A N 1
ATOM 784 C CA . PRO A 1 99 ? -1.084 -0.555 15.121 1.00 92.94 99 PRO A CA 1
ATOM 785 C C . PRO A 1 99 ? -1.467 -0.698 13.651 1.00 92.94 99 PRO A C 1
ATOM 787 O O . PRO A 1 99 ? -0.969 -1.567 12.929 1.00 92.94 99 PRO A O 1
ATOM 790 N N . ILE A 1 100 ? -2.303 0.228 13.189 1.00 92.69 100 ILE A N 1
ATOM 791 C CA . ILE A 1 100 ? -2.447 0.511 11.762 1.00 92.69 100 ILE A CA 1
ATOM 792 C C . ILE A 1 100 ? -1.324 1.474 11.395 1.00 92.69 100 ILE A C 1
ATOM 794 O O . ILE A 1 100 ? -1.281 2.595 11.894 1.00 92.69 100 ILE A O 1
ATOM 798 N N . VAL A 1 101 ? -0.403 1.041 10.541 1.00 94.56 101 VAL A N 1
ATOM 799 C CA . VAL A 1 101 ? 0.743 1.863 10.143 1.00 94.56 101 VAL A CA 1
ATOM 800 C C . VAL A 1 101 ? 0.453 2.511 8.792 1.00 94.56 101 VAL A C 1
ATOM 802 O O . VAL A 1 101 ? 0.248 1.814 7.799 1.00 94.56 101 VAL A O 1
ATOM 805 N N . MET A 1 102 ? 0.456 3.842 8.749 1.00 95.00 102 MET A N 1
ATOM 806 C CA . MET A 1 102 ? 0.415 4.623 7.513 1.00 95.00 102 MET A CA 1
ATOM 807 C C . MET A 1 102 ? 1.758 5.304 7.304 1.00 95.00 102 MET A C 1
ATOM 809 O O . MET A 1 102 ? 2.331 5.869 8.233 1.00 95.00 102 MET A O 1
ATOM 813 N N . MET A 1 103 ? 2.278 5.238 6.082 1.00 93.88 103 MET A N 1
ATOM 814 C CA . MET A 1 103 ? 3.598 5.771 5.769 1.00 93.88 103 MET A CA 1
ATOM 815 C C . MET A 1 103 ? 3.573 6.491 4.437 1.00 93.88 103 MET A C 1
ATOM 817 O O . MET A 1 103 ? 3.020 6.001 3.454 1.00 93.88 103 MET A O 1
ATOM 821 N N . THR A 1 104 ? 4.241 7.630 4.404 1.00 92.25 104 THR A N 1
ATOM 822 C CA . THR A 1 104 ? 4.583 8.344 3.177 1.00 92.25 104 THR A CA 1
ATOM 823 C C . THR A 1 104 ? 6.092 8.315 3.024 1.00 92.25 104 THR A C 1
ATOM 825 O O . THR A 1 104 ? 6.812 8.436 4.008 1.00 92.25 104 THR A O 1
ATOM 828 N N . PHE A 1 105 ? 6.581 8.158 1.805 1.00 86.88 105 PHE A N 1
ATOM 829 C CA . PHE A 1 105 ? 8.009 8.167 1.500 1.00 86.88 105 PHE A CA 1
ATOM 830 C C . PHE A 1 105 ? 8.197 8.678 0.074 1.00 86.88 105 PHE A C 1
ATOM 832 O O . PHE A 1 105 ? 7.344 8.437 -0.785 1.00 86.88 105 PHE A O 1
ATOM 839 N N . ALA A 1 106 ? 9.276 9.423 -0.171 1.00 75.75 106 ALA A N 1
ATOM 840 C CA . ALA A 1 106 ? 9.596 9.927 -1.505 1.00 75.75 106 ALA A CA 1
ATOM 841 C C . ALA A 1 106 ? 10.159 8.817 -2.404 1.00 75.75 106 ALA A C 1
ATOM 843 O O . ALA A 1 106 ? 9.531 8.457 -3.396 1.00 75.75 106 ALA A O 1
ATOM 844 N N . ASN A 1 107 ? 11.288 8.225 -2.013 1.00 71.62 107 ASN A N 1
ATOM 845 C CA . ASN A 1 107 ? 11.946 7.137 -2.731 1.00 71.62 107 ASN A CA 1
ATOM 846 C C . ASN A 1 107 ? 12.211 6.004 -1.746 1.00 71.62 107 ASN A C 1
ATOM 848 O O . ASN A 1 107 ? 12.889 6.237 -0.748 1.00 71.62 107 ASN A O 1
ATOM 852 N N . CYS A 1 108 ? 11.684 4.808 -2.017 1.00 71.31 108 CYS A N 1
ATOM 853 C CA . CYS A 1 108 ? 11.990 3.646 -1.192 1.00 71.31 108 CYS A CA 1
ATOM 854 C C . CYS A 1 108 ? 12.196 2.374 -2.001 1.00 71.31 108 CYS A C 1
ATOM 856 O O . CYS A 1 108 ? 11.415 2.052 -2.900 1.00 71.31 108 CYS A O 1
ATOM 858 N N . SER A 1 109 ? 13.234 1.632 -1.622 1.00 78.12 109 SER A N 1
ATOM 859 C CA . SER A 1 109 ? 13.430 0.243 -2.011 1.00 78.12 109 SER A CA 1
ATOM 860 C C . SER A 1 109 ? 12.889 -0.691 -0.920 1.00 78.12 109 SER A C 1
ATOM 862 O O . SER A 1 109 ? 13.481 -0.854 0.146 1.00 78.12 109 SER A O 1
ATOM 864 N N . LEU A 1 110 ? 11.729 -1.306 -1.164 1.00 82.19 110 LEU A N 1
ATOM 865 C CA . LEU A 1 110 ? 11.192 -2.330 -0.266 1.00 82.19 110 LEU A CA 1
ATOM 866 C C . LEU A 1 110 ? 11.783 -3.688 -0.626 1.00 82.19 110 LEU A C 1
ATOM 868 O O . LEU A 1 110 ? 11.731 -4.108 -1.781 1.00 82.19 110 LEU A O 1
ATOM 872 N N . ASN A 1 111 ? 12.297 -4.403 0.372 1.00 82.81 111 ASN A N 1
ATOM 873 C CA . ASN A 1 111 ? 12.693 -5.791 0.169 1.00 82.81 111 ASN A CA 1
ATOM 874 C C . ASN A 1 111 ? 11.463 -6.704 -0.045 1.00 82.81 111 ASN A C 1
ATOM 876 O O . ASN A 1 111 ? 10.324 -6.350 0.275 1.00 82.81 111 ASN A O 1
ATOM 880 N N . ASN A 1 112 ? 11.697 -7.923 -0.542 1.00 77.19 112 ASN A N 1
ATOM 881 C CA . ASN A 1 112 ? 10.639 -8.906 -0.830 1.00 77.19 112 ASN A CA 1
ATOM 882 C C . ASN A 1 112 ? 9.770 -9.259 0.387 1.00 77.19 112 ASN A C 1
ATOM 884 O O . ASN A 1 112 ? 8.613 -9.653 0.241 1.00 77.19 112 ASN A O 1
ATOM 888 N N . GLU A 1 113 ? 10.317 -9.133 1.593 1.00 82.44 113 GLU A N 1
ATOM 889 C CA . GLU A 1 113 ? 9.591 -9.367 2.837 1.00 82.44 113 GLU A CA 1
ATOM 890 C C . GLU A 1 113 ? 8.591 -8.237 3.115 1.00 82.44 113 GLU A C 1
ATOM 892 O O . GLU A 1 113 ? 7.432 -8.489 3.443 1.00 82.44 113 GLU A O 1
ATOM 897 N N . MET A 1 114 ? 9.023 -6.988 2.939 1.00 86.00 114 MET A N 1
ATOM 898 C CA . MET A 1 114 ? 8.212 -5.792 3.146 1.00 86.00 114 MET A CA 1
ATOM 899 C C . MET A 1 114 ? 7.168 -5.605 2.049 1.00 86.00 114 MET A C 1
ATOM 901 O O . MET A 1 114 ? 6.044 -5.227 2.364 1.00 86.00 114 MET A O 1
ATOM 905 N N . LEU A 1 115 ? 7.470 -5.966 0.797 1.00 80.19 115 LEU A N 1
ATOM 906 C CA . LEU A 1 115 ? 6.496 -5.965 -0.309 1.00 80.19 115 LEU A CA 1
ATOM 907 C C . LEU A 1 115 ? 5.290 -6.881 -0.045 1.00 80.19 115 LEU A C 1
ATOM 909 O O . LEU A 1 115 ? 4.193 -6.638 -0.543 1.00 80.19 115 LEU A O 1
ATOM 913 N N . ARG A 1 116 ? 5.462 -7.924 0.776 1.00 79.75 116 ARG A N 1
ATOM 914 C CA . ARG A 1 116 ? 4.360 -8.796 1.218 1.00 79.75 116 ARG A CA 1
ATOM 915 C C . ARG A 1 116 ? 3.582 -8.216 2.398 1.00 79.75 116 ARG A C 1
ATOM 917 O O . ARG A 1 116 ? 2.470 -8.666 2.665 1.00 79.75 116 ARG A O 1
ATOM 924 N N . ARG A 1 117 ? 4.163 -7.249 3.119 1.00 85.00 117 ARG A N 1
ATOM 925 C CA . ARG A 1 117 ? 3.588 -6.637 4.326 1.00 85.00 117 ARG A CA 1
ATOM 926 C C . ARG A 1 117 ? 2.973 -5.260 4.092 1.00 85.00 117 ARG A C 1
ATOM 928 O O . ARG A 1 117 ? 2.049 -4.903 4.817 1.00 85.00 117 ARG A O 1
ATOM 935 N N . ILE A 1 118 ? 3.416 -4.517 3.089 1.00 87.00 118 ILE A N 1
ATOM 936 C CA . ILE A 1 118 ? 2.981 -3.146 2.817 1.00 87.00 118 ILE A CA 1
ATOM 937 C C . ILE A 1 118 ? 2.166 -3.121 1.527 1.00 87.00 118 ILE A C 1
ATOM 939 O O . ILE A 1 118 ? 2.558 -3.720 0.530 1.00 87.00 118 ILE A O 1
ATOM 943 N N . GLU A 1 119 ? 1.033 -2.426 1.562 1.00 85.81 119 GLU A N 1
ATOM 944 C CA . GLU A 1 119 ? 0.294 -2.067 0.354 1.00 85.81 119 GLU A CA 1
ATOM 945 C C . GLU A 1 119 ? 0.778 -0.710 -0.161 1.00 85.81 119 GLU A C 1
ATOM 947 O O . GLU A 1 119 ? 0.937 0.240 0.609 1.00 85.81 119 GLU A O 1
ATOM 952 N N . LEU A 1 120 ? 1.041 -0.627 -1.466 1.00 83.94 120 LEU A N 1
ATOM 953 C CA . LEU A 1 120 ? 1.520 0.592 -2.106 1.00 83.94 120 LEU A CA 1
ATOM 954 C C . LEU A 1 120 ? 0.357 1.297 -2.791 1.00 83.94 120 LEU A C 1
ATOM 956 O O . LEU A 1 120 ? -0.193 0.793 -3.761 1.00 83.94 120 LEU A O 1
ATOM 960 N N . ILE A 1 121 ? 0.024 2.488 -2.300 1.00 85.19 121 ILE A N 1
ATOM 961 C CA . ILE A 1 121 ? -0.985 3.352 -2.914 1.00 85.19 121 ILE A CA 1
ATOM 962 C C . ILE A 1 121 ? -0.246 4.441 -3.707 1.00 85.19 121 ILE A C 1
ATOM 964 O O . ILE A 1 121 ? 0.446 5.271 -3.092 1.00 85.19 121 ILE A O 1
ATOM 968 N N . PRO A 1 122 ? -0.299 4.421 -5.051 1.00 79.31 122 PRO A N 1
ATOM 969 C CA . PRO A 1 122 ? 0.150 5.540 -5.869 1.00 79.31 122 PRO A CA 1
ATOM 970 C C . PRO A 1 122 ? -0.862 6.681 -5.823 1.00 79.31 122 PRO A C 1
ATOM 972 O O . PRO A 1 122 ? -2.066 6.449 -5.691 1.00 79.31 122 PRO A O 1
ATOM 975 N N . LEU A 1 123 ? -0.356 7.912 -5.906 1.00 82.44 123 LEU A N 1
ATOM 976 C CA . LEU A 1 123 ? -1.187 9.083 -6.161 1.00 82.44 123 LEU A CA 1
ATOM 977 C C . LEU A 1 123 ? -1.199 9.403 -7.654 1.00 82.44 123 LEU A C 1
ATOM 979 O O . LEU A 1 123 ? -0.233 9.130 -8.362 1.00 82.44 123 LEU A O 1
ATOM 983 N N . ASP A 1 124 ? -2.297 10.003 -8.105 1.00 83.44 124 ASP A N 1
ATOM 984 C CA . ASP A 1 124 ? -2.419 10.528 -9.460 1.00 83.44 124 ASP A CA 1
ATOM 985 C C . ASP A 1 124 ? -1.555 11.791 -9.612 1.00 83.44 124 ASP A C 1
ATOM 987 O O . ASP A 1 124 ? -1.866 12.854 -9.065 1.00 83.44 124 ASP A O 1
ATOM 991 N N . ASP A 1 125 ? -0.451 11.649 -10.344 1.00 81.25 125 ASP A N 1
ATOM 992 C CA . ASP A 1 125 ? 0.493 12.707 -10.702 1.00 81.25 125 ASP A CA 1
ATOM 993 C C . ASP A 1 125 ? 0.255 13.250 -12.125 1.00 81.25 125 ASP A C 1
ATOM 995 O O . ASP A 1 125 ? 1.096 13.961 -12.686 1.00 81.25 125 ASP A O 1
ATOM 999 N N . SER A 1 126 ? -0.904 12.957 -12.728 1.00 85.56 126 SER A N 1
ATOM 1000 C CA . SER A 1 126 ? -1.220 13.381 -14.087 1.00 85.56 126 SER A CA 1
ATOM 1001 C C . SER A 1 126 ? -1.242 14.907 -14.238 1.00 85.56 126 SER A C 1
ATOM 1003 O O . SER A 1 126 ? -1.532 15.691 -13.322 1.00 85.56 126 SER A O 1
ATOM 1005 N N . LYS A 1 127 ? -0.970 15.363 -15.467 1.00 89.00 127 LYS A N 1
ATOM 1006 C CA . LYS A 1 127 ? -1.051 16.790 -15.826 1.00 89.00 127 LYS A CA 1
ATOM 1007 C C . LYS A 1 127 ? -2.456 17.350 -15.611 1.00 89.00 127 LYS A C 1
ATOM 1009 O O . LYS A 1 127 ? -2.599 18.513 -15.231 1.00 89.00 127 LYS A O 1
ATOM 1014 N N . GLU A 1 128 ? -3.477 16.534 -15.861 1.00 93.06 128 GLU A N 1
ATOM 1015 C CA . GLU A 1 128 ? -4.872 16.903 -15.650 1.00 93.06 128 GLU A CA 1
ATOM 1016 C C . GLU A 1 128 ? -5.167 17.096 -14.164 1.00 93.06 128 GLU A C 1
ATOM 1018 O O . GLU A 1 128 ? -5.652 18.160 -13.774 1.00 93.06 128 GLU A O 1
ATOM 1023 N N . GLN A 1 129 ? -4.768 16.148 -13.317 1.00 90.44 129 GLN A N 1
ATOM 1024 C CA . GLN A 1 129 ? -4.950 16.274 -11.877 1.00 90.44 129 GLN A CA 1
ATOM 1025 C C . GLN A 1 129 ? -4.184 17.469 -11.301 1.00 90.44 129 GLN A C 1
ATOM 1027 O O . GLN A 1 129 ? -4.727 18.257 -10.522 1.00 90.44 129 GLN A O 1
ATOM 1032 N N . THR A 1 130 ? -2.955 17.695 -11.765 1.00 91.00 130 THR A N 1
ATOM 1033 C CA . THR A 1 130 ? -2.169 18.884 -11.409 1.00 91.00 130 THR A CA 1
ATOM 1034 C C . THR A 1 130 ? -2.906 20.177 -11.776 1.00 91.00 130 THR A C 1
ATOM 1036 O O . THR A 1 130 ? -2.976 21.116 -10.976 1.00 91.00 130 THR A O 1
ATOM 1039 N N . LYS A 1 131 ? -3.492 20.242 -12.978 1.00 94.94 131 LYS A N 1
ATOM 1040 C CA . LYS A 1 131 ? -4.299 21.381 -13.432 1.00 94.94 131 LYS A CA 1
ATOM 1041 C C . LYS A 1 131 ? -5.519 21.579 -12.526 1.00 94.94 131 LYS A C 1
ATOM 1043 O O . LYS A 1 131 ? -5.745 22.702 -12.071 1.00 94.94 131 LYS A O 1
ATOM 1048 N N . ASN A 1 132 ? -6.246 20.510 -12.209 1.00 94.62 132 ASN A N 1
ATOM 1049 C CA . ASN A 1 132 ? -7.425 20.541 -11.342 1.00 94.62 132 ASN A CA 1
ATOM 1050 C C . ASN A 1 132 ? -7.089 21.074 -9.943 1.00 94.62 132 ASN A C 1
ATOM 1052 O O . ASN A 1 132 ? -7.764 21.978 -9.449 1.00 94.62 132 ASN A O 1
ATOM 1056 N N . ILE A 1 133 ? -5.989 20.607 -9.344 1.00 92.12 133 ILE A N 1
ATOM 1057 C CA . ILE A 1 133 ? -5.511 21.085 -8.039 1.00 92.12 133 ILE A CA 1
ATOM 1058 C C . ILE A 1 133 ? -5.179 22.583 -8.089 1.00 92.12 133 ILE A C 1
ATOM 1060 O O . ILE A 1 133 ? -5.565 23.327 -7.184 1.00 92.12 133 ILE A O 1
ATOM 1064 N N . LYS A 1 134 ? -4.495 23.054 -9.143 1.00 94.25 134 LYS A N 1
ATOM 1065 C CA . LYS A 1 134 ? -4.155 24.480 -9.300 1.00 94.25 134 LYS A CA 1
ATOM 1066 C C . LYS A 1 134 ? -5.404 25.357 -9.381 1.00 94.25 134 LYS A C 1
ATOM 1068 O O . LYS A 1 134 ? -5.474 26.366 -8.680 1.00 94.25 134 LYS A O 1
ATOM 1073 N N . PHE A 1 135 ? -6.391 24.969 -10.189 1.00 96.25 135 PHE A N 1
ATOM 1074 C CA . PHE A 1 135 ? -7.653 25.709 -10.299 1.00 96.25 135 PHE A CA 1
ATOM 1075 C C . PHE A 1 135 ? -8.449 25.685 -8.999 1.00 96.25 135 PHE A C 1
ATOM 1077 O O . PHE A 1 135 ? -8.956 26.723 -8.579 1.00 96.25 135 PHE A O 1
ATOM 1084 N N . PHE A 1 136 ? -8.517 24.533 -8.332 1.00 93.19 136 PHE A N 1
ATOM 1085 C CA . PHE A 1 136 ? -9.189 24.411 -7.047 1.00 93.19 136 PHE A CA 1
ATOM 1086 C C . PHE A 1 136 ? -8.566 25.338 -5.996 1.00 93.19 136 PHE A C 1
ATOM 1088 O O . PHE A 1 136 ? -9.284 26.093 -5.343 1.00 93.19 136 PHE A O 1
ATOM 1095 N N . ARG A 1 137 ? -7.231 25.366 -5.885 1.00 92.38 137 ARG A N 1
ATOM 1096 C CA . ARG A 1 137 ? -6.527 26.279 -4.970 1.00 92.38 137 ARG A CA 1
ATOM 1097 C C . ARG A 1 137 ? -6.749 27.747 -5.329 1.00 92.38 137 ARG A C 1
ATOM 1099 O O . ARG A 1 137 ? -7.102 28.522 -4.450 1.00 92.38 137 ARG A O 1
ATOM 1106 N N . ALA A 1 138 ? -6.630 28.126 -6.602 1.00 95.00 138 ALA A N 1
ATOM 1107 C CA . ALA A 1 138 ? -6.909 29.497 -7.040 1.00 95.00 138 ALA A CA 1
ATOM 1108 C C . ALA A 1 138 ? -8.355 29.927 -6.718 1.00 95.00 138 ALA A C 1
ATOM 1110 O O . ALA A 1 138 ? -8.608 31.062 -6.312 1.00 95.00 138 ALA A O 1
ATOM 1111 N N . MET A 1 139 ? -9.313 29.006 -6.847 1.00 95.19 139 MET A N 1
ATOM 1112 C CA . MET A 1 139 ? -10.712 29.235 -6.488 1.00 95.19 139 MET A CA 1
ATOM 1113 C C . MET A 1 139 ? -10.909 29.431 -4.977 1.00 95.19 139 MET A C 1
ATOM 1115 O O . MET A 1 139 ? -11.688 30.298 -4.586 1.00 95.19 139 MET A O 1
ATOM 1119 N N . LEU A 1 140 ? -10.196 28.686 -4.128 1.00 93.69 140 LEU A N 1
ATOM 1120 C CA . LEU A 1 140 ? -10.227 28.889 -2.675 1.00 93.69 140 LEU A CA 1
ATOM 1121 C C . LEU A 1 140 ? -9.643 30.249 -2.273 1.00 93.69 140 LEU A C 1
ATOM 1123 O O . LEU A 1 140 ? -10.304 31.002 -1.555 1.00 93.69 140 LEU A O 1
ATOM 1127 N N . GLU A 1 141 ? -8.458 30.582 -2.793 1.00 94.31 141 GLU A N 1
ATOM 1128 C CA . GLU A 1 141 ? -7.756 31.838 -2.494 1.00 94.31 141 GLU A CA 1
ATOM 1129 C C . GLU A 1 141 ? -8.554 33.061 -2.965 1.00 94.31 141 GLU A C 1
ATOM 1131 O O . GLU A 1 141 ? -8.797 33.982 -2.190 1.00 94.31 141 GLU A O 1
ATOM 1136 N N . SER A 1 142 ? -9.065 33.043 -4.203 1.00 95.19 142 SER A N 1
ATOM 1137 C CA . SER A 1 142 ? -9.879 34.147 -4.747 1.00 95.19 142 SER A CA 1
ATOM 1138 C C . SER A 1 142 ? -11.166 34.410 -3.960 1.00 95.19 142 SER A C 1
ATOM 1140 O O . SER A 1 142 ? -11.698 35.517 -3.996 1.00 95.19 142 SER A O 1
ATOM 1142 N N . ARG A 1 143 ? -11.677 33.404 -3.242 1.00 94.38 143 ARG A N 1
ATOM 1143 C CA . ARG A 1 143 ? -12.894 33.503 -2.427 1.00 94.38 143 ARG A CA 1
ATOM 1144 C C . ARG A 1 143 ? -12.606 33.706 -0.939 1.00 94.38 143 ARG A C 1
ATOM 1146 O O . ARG A 1 143 ? -13.562 33.823 -0.175 1.00 94.38 143 ARG A O 1
ATOM 1153 N N . GLY A 1 144 ? -11.338 33.682 -0.515 1.00 90.44 144 GLY A N 1
ATOM 1154 C CA . GLY A 1 144 ? -10.951 33.685 0.900 1.00 90.44 144 GLY A CA 1
ATOM 1155 C C . GLY A 1 144 ? -11.552 32.518 1.694 1.00 90.44 144 GLY A C 1
ATOM 1156 O O . GLY A 1 144 ? -11.814 32.650 2.890 1.00 90.44 144 GLY A O 1
ATOM 1157 N N . LYS A 1 145 ? -11.846 31.390 1.032 1.00 88.00 145 LYS A N 1
ATOM 1158 C CA . LYS A 1 145 ? -12.506 30.229 1.646 1.00 88.00 145 LYS A CA 1
ATOM 1159 C C . LYS A 1 145 ? -11.494 29.141 1.968 1.00 88.00 145 LYS A C 1
ATOM 1161 O O . LYS A 1 145 ? -10.586 28.867 1.193 1.00 88.00 145 LYS A O 1
ATOM 1166 N N . LYS A 1 146 ? -11.707 28.462 3.093 1.00 86.94 146 LYS A N 1
ATOM 1167 C CA . LYS A 1 146 ? -11.043 27.189 3.396 1.00 86.94 146 LYS A CA 1
ATOM 1168 C C . LYS A 1 146 ? -11.860 26.033 2.822 1.00 86.94 146 LYS A C 1
ATOM 1170 O O . LYS A 1 146 ? -13.041 26.199 2.517 1.00 86.94 146 LYS A O 1
ATOM 1175 N N . VAL A 1 147 ? -11.227 24.868 2.685 1.00 84.19 147 VAL A N 1
ATOM 1176 C CA . VAL A 1 147 ? -11.941 23.620 2.388 1.00 84.19 147 VAL A CA 1
ATOM 1177 C C . VAL A 1 147 ? -12.915 23.362 3.534 1.00 84.19 147 VAL A C 1
ATOM 1179 O O . VAL A 1 147 ? -12.484 23.175 4.671 1.00 84.19 147 VAL A O 1
ATOM 1182 N N . ASP A 1 148 ? -14.211 23.404 3.238 1.00 86.12 148 ASP A N 1
ATOM 1183 C CA . ASP A 1 148 ? -15.267 23.082 4.195 1.00 86.12 148 ASP A CA 1
ATOM 1184 C C . ASP A 1 148 ? -15.815 21.694 3.871 1.00 86.12 148 ASP A C 1
ATOM 1186 O O . ASP A 1 148 ? -16.257 21.429 2.749 1.00 86.12 148 ASP A O 1
ATOM 1190 N N . TYR A 1 149 ? -15.740 20.793 4.845 1.00 88.19 149 TYR A N 1
ATOM 1191 C CA . TYR A 1 149 ? -16.260 19.442 4.701 1.00 88.19 149 TYR A CA 1
ATOM 1192 C C . TYR A 1 149 ? -17.740 19.428 5.067 1.00 88.19 149 TYR A C 1
ATOM 1194 O O . TYR A 1 149 ? -18.172 20.047 6.039 1.00 88.19 149 TYR A O 1
ATOM 1202 N N . SER A 1 150 ? -18.534 18.674 4.309 1.00 92.44 150 SER A N 1
ATOM 1203 C CA . SER A 1 150 ? -19.966 18.569 4.578 1.00 92.44 150 SER A CA 1
ATOM 1204 C C . SER A 1 150 ? -20.229 18.061 6.000 1.00 92.44 150 SER A C 1
ATOM 1206 O O . SER A 1 150 ? -19.851 16.944 6.360 1.00 92.44 150 SER A O 1
ATOM 1208 N N . LYS A 1 151 ? -20.948 18.859 6.799 1.00 92.88 151 LYS A N 1
ATOM 1209 C CA . LYS A 1 151 ? -21.311 18.509 8.182 1.00 92.88 151 LYS A CA 1
ATOM 1210 C C . LYS A 1 151 ? -22.106 17.207 8.274 1.00 92.88 151 LYS A C 1
ATOM 1212 O O . LYS A 1 151 ? -21.963 16.481 9.254 1.00 92.88 151 LYS A O 1
ATOM 1217 N N . SER A 1 152 ? -22.939 16.902 7.274 1.00 94.25 152 SER A N 1
ATOM 1218 C CA . SER A 1 152 ? -23.701 15.648 7.247 1.00 94.25 152 SER A CA 1
ATOM 1219 C C . SER A 1 152 ? -22.788 14.439 7.052 1.00 94.25 152 SER A C 1
ATOM 1221 O O . SER A 1 152 ? -22.969 13.435 7.737 1.00 94.25 152 SER A O 1
ATOM 1223 N N . ILE A 1 153 ? -21.766 14.562 6.199 1.00 91.25 153 ILE A N 1
ATOM 1224 C CA . ILE A 1 153 ? -20.764 13.514 5.974 1.00 91.25 153 ILE A CA 1
ATOM 1225 C C . ILE A 1 153 ? -19.914 13.323 7.231 1.00 91.25 153 ILE A C 1
ATOM 1227 O O . ILE A 1 153 ? -19.762 12.198 7.691 1.00 91.25 153 ILE A O 1
ATOM 1231 N N . LEU A 1 154 ? -19.438 14.409 7.849 1.00 91.62 154 LEU A N 1
ATOM 1232 C CA . LEU A 1 154 ? -18.690 14.336 9.110 1.00 91.62 154 LEU A CA 1
ATOM 1233 C C . LEU A 1 154 ? -19.501 13.655 10.215 1.00 91.62 154 LEU A C 1
ATOM 1235 O O . LEU A 1 154 ? -18.981 12.818 10.945 1.00 91.62 154 LEU A O 1
ATOM 1239 N N . LYS A 1 155 ? -20.794 13.980 10.328 1.00 92.12 155 LYS A N 1
ATOM 1240 C CA . LYS A 1 155 ? -21.687 13.331 11.292 1.00 92.12 155 LYS A CA 1
ATOM 1241 C C . LYS A 1 155 ? -21.844 11.836 11.005 1.00 92.12 155 LYS A C 1
ATOM 1243 O O . LYS A 1 155 ? -21.870 11.057 11.952 1.00 92.12 155 LYS A O 1
ATOM 1248 N N . ALA A 1 156 ? -21.938 11.444 9.733 1.00 91.94 156 ALA A N 1
ATOM 1249 C CA . ALA A 1 156 ? -22.000 10.040 9.341 1.00 91.94 156 ALA A CA 1
ATOM 1250 C C . ALA A 1 156 ? -20.702 9.299 9.703 1.00 91.94 156 ALA A C 1
ATOM 1252 O O . ALA A 1 156 ? -20.768 8.269 10.368 1.00 91.94 156 ALA A O 1
ATOM 1253 N N . ILE A 1 157 ? -19.534 9.864 9.377 1.00 91.12 157 ILE A N 1
ATOM 1254 C CA . ILE A 1 157 ? -18.222 9.300 9.737 1.00 91.12 157 ILE A CA 1
ATOM 1255 C C . ILE A 1 157 ? -18.101 9.142 11.259 1.00 91.12 157 ILE A C 1
ATOM 1257 O O . ILE A 1 157 ? -17.787 8.061 11.745 1.00 91.12 157 ILE A O 1
ATOM 1261 N N . ASN A 1 158 ? -18.456 10.178 12.021 1.00 90.75 158 ASN A N 1
ATOM 1262 C CA . ASN A 1 158 ? -18.408 10.154 13.486 1.00 90.75 158 ASN A CA 1
ATOM 1263 C C . ASN A 1 158 ? -19.424 9.193 14.127 1.00 90.75 158 ASN A C 1
ATOM 1265 O O . ASN A 1 158 ? -19.329 8.909 15.319 1.00 90.75 158 ASN A O 1
ATOM 1269 N N . SER A 1 159 ? -20.423 8.722 13.374 1.00 93.06 159 SER A N 1
ATOM 1270 C CA . SER A 1 159 ? -21.399 7.742 13.863 1.00 93.06 159 SER A CA 1
ATOM 1271 C C . SER A 1 159 ? -20.944 6.291 13.697 1.00 93.06 159 SER A C 1
ATOM 1273 O O . SER A 1 159 ? -21.540 5.403 14.314 1.00 93.06 159 SER A O 1
ATOM 1275 N N . LEU A 1 160 ? -19.882 6.061 12.914 1.00 92.94 160 LEU A N 1
ATOM 1276 C CA . LEU A 1 160 ? -19.315 4.739 12.691 1.00 92.94 160 LEU A CA 1
ATOM 1277 C C . LEU A 1 160 ? -18.764 4.162 13.998 1.00 92.94 160 LEU A C 1
ATOM 1279 O O . LEU A 1 160 ? -18.121 4.844 14.797 1.00 92.94 160 LEU A O 1
ATOM 1283 N N . LYS A 1 161 ? -19.014 2.872 14.212 1.00 92.50 161 LYS A N 1
ATOM 1284 C CA . LYS A 1 161 ? -18.510 2.110 15.355 1.00 92.50 161 LYS A CA 1
ATOM 1285 C C . LYS A 1 161 ? -17.628 0.966 14.883 1.00 92.50 161 LYS A C 1
ATOM 1287 O O . LYS A 1 161 ? -17.690 0.54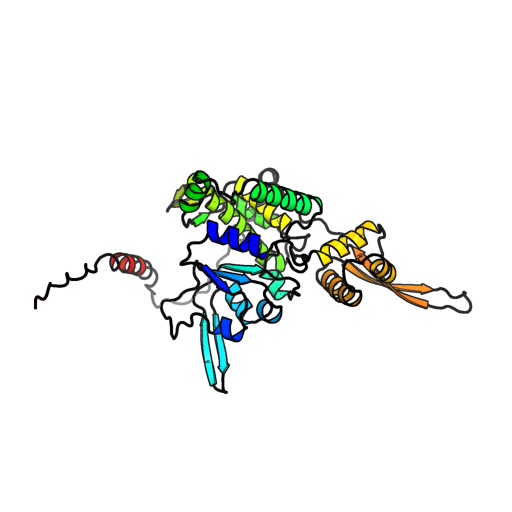5 13.729 1.00 92.50 161 LYS A O 1
ATOM 1292 N N . ARG A 1 162 ? -16.825 0.441 15.809 1.00 91.25 162 ARG A N 1
ATOM 1293 C CA . ARG A 1 162 ? -16.138 -0.837 15.612 1.00 91.25 162 ARG A CA 1
ATOM 1294 C C . ARG A 1 162 ? -17.193 -1.939 15.554 1.00 91.25 162 ARG A C 1
ATOM 1296 O O . ARG A 1 162 ? -18.048 -2.017 16.435 1.00 91.25 162 ARG A O 1
ATOM 1303 N N . VAL A 1 163 ? -17.139 -2.740 14.502 1.00 94.88 163 VAL A N 1
ATOM 1304 C CA . VAL A 1 163 ? -18.091 -3.813 14.210 1.00 94.88 163 VAL A CA 1
ATOM 1305 C C . VAL A 1 163 ? -17.324 -5.036 13.742 1.00 94.88 163 VAL A C 1
ATOM 1307 O O . VAL A 1 163 ? -16.255 -4.913 13.145 1.00 94.88 163 VAL A O 1
ATOM 1310 N N . GLU A 1 164 ? -17.883 -6.208 14.004 1.00 96.25 164 GLU A N 1
ATOM 1311 C CA . GLU A 1 164 ? -17.367 -7.458 13.465 1.00 96.25 164 GLU A CA 1
ATOM 1312 C C . GLU A 1 164 ? -18.171 -7.844 12.228 1.00 96.25 164 GLU A C 1
ATOM 1314 O O . GLU A 1 164 ? -19.387 -7.651 12.175 1.00 96.25 164 GLU A O 1
ATOM 1319 N N . VAL A 1 165 ? -17.482 -8.370 11.218 1.00 97.56 165 VAL A N 1
ATOM 1320 C CA . VAL A 1 165 ? -18.071 -8.688 9.917 1.00 97.56 165 VAL A CA 1
ATOM 1321 C C . VAL A 1 165 ? -17.810 -10.147 9.573 1.00 97.56 165 VAL A C 1
ATOM 1323 O O . VAL A 1 165 ? -16.677 -10.626 9.665 1.00 97.56 165 VAL A O 1
ATOM 1326 N N . ILE A 1 166 ? -18.860 -10.828 9.124 1.00 97.31 166 ILE A N 1
ATOM 1327 C CA . ILE A 1 166 ? -18.825 -12.181 8.578 1.00 97.31 166 ILE A CA 1
ATOM 1328 C C . ILE A 1 166 ? -18.977 -12.091 7.059 1.00 97.31 166 ILE A C 1
ATOM 1330 O O . ILE A 1 166 ? -19.865 -11.408 6.547 1.00 97.31 166 ILE A O 1
ATOM 1334 N N . ILE A 1 167 ? -18.115 -12.808 6.342 1.00 97.69 167 ILE A N 1
ATOM 1335 C CA . ILE A 1 167 ? -18.263 -13.047 4.906 1.00 97.69 167 ILE A CA 1
ATOM 1336 C C . ILE A 1 167 ? -19.067 -14.343 4.756 1.00 97.69 167 ILE A C 1
ATOM 1338 O O . ILE A 1 167 ? -18.683 -15.334 5.383 1.00 97.69 167 ILE A O 1
ATOM 1342 N N . PRO A 1 168 ? -20.169 -14.360 3.983 1.00 96.44 168 PRO A N 1
ATOM 1343 C CA . PRO A 1 168 ? -20.915 -15.586 3.722 1.00 96.44 168 PRO A CA 1
ATOM 1344 C C . PRO A 1 168 ? -20.000 -16.709 3.226 1.00 96.44 168 PRO A C 1
ATOM 1346 O O . PRO A 1 168 ? -19.142 -16.479 2.376 1.00 96.44 168 PRO A O 1
ATOM 1349 N N . GLU A 1 169 ? -20.196 -17.914 3.754 1.00 95.44 169 GLU A N 1
ATOM 1350 C CA . GLU A 1 169 ? -19.340 -19.079 3.495 1.00 95.44 169 GLU A CA 1
ATOM 1351 C C . GLU A 1 169 ? -19.203 -19.382 1.997 1.00 95.44 169 GLU A C 1
ATOM 1353 O O . GLU A 1 169 ? -18.090 -19.503 1.490 1.00 95.44 169 GLU A O 1
ATOM 1358 N N . GLU A 1 170 ? -20.325 -19.393 1.273 1.00 94.25 170 GLU A N 1
ATOM 1359 C CA . GLU A 1 170 ? -20.346 -19.599 -0.178 1.00 94.25 170 GLU A CA 1
ATOM 1360 C C . GLU A 1 170 ? -19.459 -18.584 -0.916 1.00 94.25 170 GLU A C 1
ATOM 1362 O O . GLU A 1 170 ? -18.647 -18.956 -1.763 1.00 94.25 170 GLU A O 1
ATOM 1367 N N . LEU A 1 171 ? -19.570 -17.300 -0.565 1.00 95.44 171 LEU A N 1
ATOM 1368 C CA . LEU A 1 171 ? -18.755 -16.251 -1.167 1.00 95.44 171 LEU A CA 1
ATOM 1369 C C . LEU A 1 171 ? -17.275 -16.444 -0.814 1.00 95.44 171 LEU A C 1
ATOM 1371 O O . LEU A 1 171 ? -16.423 -16.366 -1.694 1.00 95.44 171 LEU A O 1
ATOM 1375 N N . ALA A 1 172 ? -16.957 -16.742 0.448 1.00 96.06 172 ALA A N 1
ATOM 1376 C CA . ALA A 1 172 ? -15.582 -16.958 0.891 1.00 96.06 172 ALA A CA 1
ATOM 1377 C C . ALA A 1 172 ? -14.895 -18.118 0.144 1.00 96.06 172 ALA A C 1
ATOM 1379 O O . ALA A 1 172 ? -13.733 -17.985 -0.244 1.00 96.06 172 ALA A O 1
ATOM 1380 N N . TYR A 1 173 ? -15.605 -19.224 -0.100 1.00 94.88 173 TYR A N 1
ATOM 1381 C CA . TYR A 1 173 ? -15.071 -20.368 -0.842 1.00 94.88 173 TYR A CA 1
ATOM 1382 C C . TYR A 1 173 ? -14.876 -20.080 -2.325 1.00 94.88 173 TYR A C 1
ATOM 1384 O O . TYR A 1 173 ? -13.802 -20.362 -2.853 1.00 94.88 173 TYR A O 1
ATOM 1392 N N . ARG A 1 174 ? -15.857 -19.450 -2.980 1.00 94.25 174 ARG A N 1
ATOM 1393 C CA . ARG A 1 174 ? -15.732 -19.044 -4.389 1.00 94.25 174 ARG A CA 1
ATOM 1394 C C . ARG A 1 174 ? -14.559 -18.088 -4.597 1.00 94.25 174 ARG A C 1
ATOM 1396 O O . ARG A 1 174 ? -13.822 -18.211 -5.570 1.00 94.25 174 ARG A O 1
ATOM 1403 N N . ILE A 1 175 ? -14.344 -17.166 -3.656 1.00 93.69 175 ILE A N 1
ATOM 1404 C CA . ILE A 1 175 ? -13.169 -16.293 -3.661 1.00 93.69 175 ILE A CA 1
ATOM 1405 C C . ILE A 1 175 ? -11.894 -17.133 -3.584 1.00 93.69 175 ILE A C 1
ATOM 1407 O O . ILE A 1 175 ? -11.028 -16.988 -4.439 1.00 93.69 175 ILE A O 1
ATOM 1411 N N . ALA A 1 176 ? -11.774 -18.008 -2.583 1.00 92.44 176 ALA A N 1
ATOM 1412 C CA . ALA A 1 176 ? -10.566 -18.801 -2.373 1.00 92.44 176 ALA A CA 1
ATOM 1413 C C . ALA A 1 176 ? -10.190 -19.659 -3.595 1.00 92.44 176 ALA A C 1
ATOM 1415 O O . ALA A 1 176 ? -9.009 -19.740 -3.917 1.00 92.44 176 ALA A O 1
ATOM 1416 N N . ASP A 1 177 ? -11.178 -20.236 -4.284 1.00 91.06 177 ASP A N 1
ATOM 1417 C CA . ASP A 1 177 ? -10.983 -21.062 -5.484 1.00 91.06 177 ASP A CA 1
ATOM 1418 C C . ASP A 1 177 ? -10.477 -20.258 -6.693 1.00 91.06 177 ASP A C 1
ATOM 1420 O O . ASP A 1 177 ? -9.644 -20.728 -7.466 1.00 91.06 177 ASP A O 1
ATOM 1424 N N . ASN A 1 178 ? -10.916 -19.002 -6.823 1.00 89.19 178 ASN A N 1
ATOM 1425 C CA . ASN A 1 178 ? -10.481 -18.130 -7.912 1.00 89.19 178 ASN A CA 1
ATOM 1426 C C . ASN A 1 178 ? -9.104 -17.493 -7.657 1.00 89.19 178 ASN A C 1
ATOM 1428 O O . ASN A 1 178 ? -8.506 -16.969 -8.590 1.00 89.19 178 ASN A O 1
ATOM 1432 N N . PHE A 1 179 ? -8.570 -17.520 -6.432 1.00 87.25 179 PHE A N 1
ATOM 1433 C CA . PHE A 1 179 ? -7.245 -16.969 -6.133 1.00 87.25 179 PHE A CA 1
ATOM 1434 C C . PHE A 1 179 ? -6.106 -17.917 -6.589 1.00 87.25 179 PHE A C 1
ATOM 1436 O O . PHE A 1 179 ? -6.208 -19.130 -6.417 1.00 87.25 179 PHE A O 1
ATOM 1443 N N . PRO A 1 180 ? -4.962 -17.421 -7.115 1.00 81.88 180 PRO A N 1
ATOM 1444 C CA . PRO A 1 180 ? -3.906 -18.287 -7.630 1.00 81.88 180 PRO A CA 1
ATOM 1445 C C . PRO A 1 180 ? -3.228 -19.084 -6.514 1.00 81.88 180 PRO A C 1
ATOM 1447 O O . PRO A 1 180 ? -2.905 -18.552 -5.451 1.00 81.88 180 PRO A O 1
ATOM 1450 N N . ASN A 1 181 ? -2.886 -20.341 -6.792 1.00 80.00 181 ASN A N 1
ATOM 1451 C CA . ASN A 1 181 ? -2.232 -21.243 -5.838 1.00 80.00 181 ASN A CA 1
ATOM 1452 C C . ASN A 1 181 ? -0.731 -20.940 -5.646 1.00 80.00 181 ASN A C 1
ATOM 1454 O O . ASN A 1 181 ? 0.133 -21.776 -5.907 1.00 80.00 181 ASN A O 1
ATOM 1458 N N . THR A 1 182 ? -0.394 -19.739 -5.166 1.00 76.00 182 THR A N 1
ATOM 1459 C CA . THR A 1 182 ? 0.990 -19.327 -4.876 1.00 76.00 182 THR A CA 1
ATOM 1460 C C . THR A 1 182 ? 1.190 -18.972 -3.401 1.00 76.00 182 THR A C 1
ATOM 1462 O O . THR A 1 182 ? 0.266 -18.596 -2.677 1.00 76.00 182 THR A O 1
ATOM 1465 N N . ARG A 1 183 ? 2.439 -19.050 -2.921 1.00 72.06 183 ARG A N 1
ATOM 1466 C CA . ARG A 1 183 ? 2.780 -18.707 -1.528 1.00 72.06 183 ARG A CA 1
ATOM 1467 C C . ARG A 1 183 ? 2.462 -17.247 -1.180 1.00 72.06 183 ARG A C 1
ATOM 1469 O O . ARG A 1 183 ? 2.085 -16.973 -0.045 1.00 72.06 183 ARG A O 1
ATOM 1476 N N . ILE A 1 184 ? 2.620 -16.326 -2.132 1.00 71.69 184 ILE A N 1
ATOM 1477 C CA . ILE A 1 184 ? 2.353 -14.888 -1.944 1.00 71.69 184 ILE A CA 1
ATOM 1478 C C . ILE A 1 184 ? 0.848 -14.644 -1.794 1.00 71.69 184 ILE A C 1
ATOM 1480 O O . ILE A 1 184 ? 0.415 -13.876 -0.930 1.00 71.69 184 ILE A O 1
ATOM 1484 N N . VAL A 1 185 ? 0.040 -15.368 -2.566 1.00 77.12 185 VAL A N 1
ATOM 1485 C CA . VAL A 1 185 ? -1.417 -15.255 -2.523 1.00 77.12 185 VAL A CA 1
ATOM 1486 C C . VAL A 1 185 ? -1.993 -15.659 -1.166 1.00 77.12 185 VAL A C 1
ATOM 1488 O O . VAL A 1 185 ? -2.917 -15.001 -0.702 1.00 77.12 185 VAL A O 1
ATOM 1491 N N . ARG A 1 186 ? -1.391 -16.616 -0.443 1.00 77.94 186 ARG A N 1
ATOM 1492 C CA . ARG A 1 186 ? -1.832 -16.968 0.926 1.00 77.94 186 ARG A CA 1
ATOM 1493 C C . ARG A 1 186 ? -1.900 -15.755 1.857 1.00 77.94 186 ARG A C 1
ATOM 1495 O O . ARG A 1 186 ? -2.845 -15.615 2.624 1.00 77.94 186 ARG A O 1
ATOM 1502 N N . THR A 1 187 ? -0.916 -14.858 1.773 1.00 78.50 187 THR A N 1
ATOM 1503 C CA . THR A 1 187 ? -0.898 -13.622 2.576 1.00 78.50 187 THR A CA 1
ATOM 1504 C C . THR A 1 187 ? -1.848 -12.547 2.047 1.00 78.50 187 THR A C 1
ATOM 1506 O O . THR A 1 187 ? -2.340 -11.734 2.826 1.00 78.50 187 THR A O 1
ATOM 1509 N N . LYS A 1 188 ? -2.123 -12.538 0.739 1.00 85.06 188 LYS A N 1
ATOM 1510 C CA . LYS A 1 188 ? -2.988 -11.547 0.085 1.00 85.06 188 LYS A CA 1
ATOM 1511 C C . LYS A 1 188 ? -4.472 -11.896 0.194 1.00 85.06 188 LYS A C 1
ATOM 1513 O O . LYS A 1 188 ? -5.271 -10.981 0.337 1.00 85.06 188 LYS A O 1
ATOM 1518 N N . LEU A 1 189 ? -4.833 -13.179 0.232 1.00 90.88 189 LEU A N 1
ATOM 1519 C CA . LEU A 1 189 ? -6.214 -13.631 0.416 1.00 90.88 189 LEU A CA 1
ATOM 1520 C C . LEU A 1 189 ? -6.800 -13.126 1.742 1.00 90.88 189 LEU A C 1
ATOM 1522 O O . LEU A 1 189 ? -7.894 -12.573 1.762 1.00 90.88 189 LEU A O 1
ATOM 1526 N N . GLY A 1 190 ? -6.040 -13.234 2.838 1.00 91.00 190 GLY A N 1
ATOM 1527 C CA . GLY A 1 190 ? -6.456 -12.684 4.133 1.00 91.00 190 GLY A CA 1
ATOM 1528 C C . GLY A 1 190 ? -6.729 -11.179 4.065 1.00 91.00 190 GLY A C 1
ATOM 1529 O O . GLY A 1 190 ? -7.773 -10.719 4.515 1.00 91.00 190 GLY A O 1
ATOM 1530 N N . ARG A 1 191 ? -5.847 -10.423 3.400 1.00 89.94 191 ARG A N 1
ATOM 1531 C CA . ARG A 1 191 ? -6.031 -8.976 3.189 1.00 89.94 191 ARG A CA 1
ATOM 1532 C C . ARG A 1 191 ? -7.228 -8.660 2.311 1.00 89.94 191 ARG A C 1
ATOM 1534 O O . ARG A 1 191 ? -7.918 -7.682 2.557 1.00 89.94 191 ARG A O 1
ATOM 1541 N N . PHE A 1 192 ? -7.471 -9.473 1.291 1.00 94.06 192 PHE A N 1
ATOM 1542 C CA . PHE A 1 192 ? -8.628 -9.310 0.431 1.00 94.06 192 PHE A CA 1
ATOM 1543 C C . PHE A 1 192 ? -9.929 -9.488 1.222 1.00 94.06 192 PHE A C 1
ATOM 1545 O O . PHE A 1 192 ? -10.831 -8.660 1.118 1.00 94.06 192 PHE A O 1
ATOM 1552 N N . PHE A 1 193 ? -9.996 -10.482 2.112 1.00 96.38 193 PHE A N 1
ATOM 1553 C CA . PHE A 1 193 ? -11.107 -10.593 3.057 1.00 96.38 193 PHE A CA 1
ATOM 1554 C C . PHE A 1 193 ? -11.198 -9.391 3.997 1.00 96.38 193 PHE A C 1
ATOM 1556 O O . PHE A 1 193 ? -12.303 -8.926 4.275 1.00 96.38 193 PHE A O 1
ATOM 1563 N N . ASP A 1 194 ? -10.070 -8.848 4.454 1.00 94.75 194 ASP A N 1
ATOM 1564 C CA . ASP A 1 194 ? -10.074 -7.626 5.258 1.00 94.75 194 ASP A CA 1
ATOM 1565 C C . ASP A 1 194 ? -10.615 -6.420 4.471 1.00 94.75 194 ASP A C 1
ATOM 1567 O O . ASP A 1 194 ? -11.333 -5.607 5.052 1.00 94.75 194 ASP A O 1
ATOM 1571 N N . LEU A 1 195 ? -10.376 -6.316 3.156 1.00 95.88 195 LEU A N 1
ATOM 1572 C CA . LEU A 1 195 ? -10.971 -5.272 2.306 1.00 95.88 195 LEU A CA 1
ATOM 1573 C C . LEU A 1 195 ? -12.499 -5.406 2.223 1.00 95.88 195 LEU A C 1
ATOM 1575 O O . LEU A 1 195 ? -13.207 -4.415 2.405 1.00 95.88 195 LEU A O 1
ATOM 1579 N N . ILE A 1 196 ? -13.013 -6.627 2.037 1.00 98.06 196 ILE A N 1
ATOM 1580 C CA . ILE A 1 196 ? -14.462 -6.903 2.028 1.00 98.06 196 ILE A CA 1
ATOM 1581 C C . ILE A 1 196 ? -15.081 -6.500 3.367 1.00 98.06 196 ILE A C 1
ATOM 1583 O O . ILE A 1 196 ? -16.071 -5.767 3.420 1.00 98.06 196 ILE A O 1
ATOM 1587 N N . LYS A 1 197 ? -14.465 -6.938 4.471 1.00 98.06 197 LYS A N 1
ATOM 1588 C CA . LYS A 1 197 ? -14.907 -6.580 5.824 1.00 98.06 197 LYS A CA 1
ATOM 1589 C C . LYS A 1 197 ? -14.847 -5.075 6.061 1.00 98.06 197 LYS A C 1
ATOM 1591 O O . LYS A 1 197 ? -15.769 -4.530 6.658 1.00 98.06 197 LYS A O 1
ATOM 1596 N N . SER A 1 198 ? -13.808 -4.398 5.576 1.00 95.94 198 SER A N 1
ATOM 1597 C CA . SER A 1 198 ? -13.669 -2.944 5.710 1.00 95.94 198 SER A CA 1
ATOM 1598 C C . SER A 1 198 ? -14.784 -2.205 4.976 1.00 95.94 198 SER A C 1
ATOM 1600 O O . SER A 1 198 ? -15.376 -1.287 5.540 1.00 95.94 198 SER A O 1
ATOM 1602 N N . SER A 1 199 ? -15.123 -2.646 3.761 1.00 97.50 199 SER A N 1
ATOM 1603 C CA . SER A 1 199 ? -16.234 -2.086 2.991 1.00 97.50 199 SER A CA 1
ATOM 1604 C C . SER A 1 199 ? -17.561 -2.263 3.740 1.00 97.50 199 SER A C 1
ATOM 1606 O O . SER A 1 199 ? -18.246 -1.286 4.040 1.00 97.50 199 SER A O 1
ATOM 1608 N N . CYS A 1 200 ? -17.857 -3.482 4.202 1.00 98.12 200 CYS A N 1
ATOM 1609 C CA . CYS A 1 200 ? -19.055 -3.767 4.997 1.00 98.12 200 CYS A CA 1
ATOM 1610 C C . CYS A 1 200 ? -19.127 -2.924 6.288 1.00 98.12 200 CYS A C 1
ATOM 1612 O O . CYS A 1 200 ? -20.177 -2.368 6.617 1.00 98.12 200 CYS A O 1
ATOM 1614 N N . ALA A 1 201 ? -18.006 -2.773 7.003 1.00 96.44 201 ALA A N 1
ATOM 1615 C CA . ALA A 1 201 ? -17.918 -1.961 8.216 1.00 96.44 201 ALA A CA 1
ATOM 1616 C C . ALA A 1 201 ? -18.139 -0.461 7.947 1.00 96.44 201 ALA A C 1
ATOM 1618 O O . ALA A 1 201 ? -18.712 0.246 8.783 1.00 96.44 201 ALA A O 1
ATOM 1619 N N . PHE A 1 202 ? -17.729 0.030 6.776 1.00 95.06 202 PHE A N 1
ATOM 1620 C CA . PHE A 1 202 ? -18.009 1.396 6.341 1.00 95.06 202 PHE A CA 1
ATOM 1621 C C . PHE A 1 202 ? -19.511 1.607 6.089 1.00 95.06 202 PHE A C 1
ATOM 1623 O O . PHE A 1 202 ? -20.078 2.615 6.509 1.00 95.06 202 PHE A O 1
ATOM 1630 N N . TYR A 1 203 ? -20.182 0.608 5.508 1.00 95.81 203 TYR A N 1
ATOM 1631 C CA . TYR A 1 203 ? -21.633 0.580 5.281 1.00 95.81 203 TYR A CA 1
ATOM 1632 C C . TYR A 1 203 ? -22.437 -0.013 6.457 1.00 95.81 203 TYR A C 1
ATOM 1634 O O . TYR A 1 203 ? -23.556 -0.499 6.284 1.00 95.81 203 TYR A O 1
ATOM 1642 N N . GLN A 1 204 ? -21.911 0.032 7.688 1.00 95.94 204 GLN A N 1
ATOM 1643 C CA . GLN A 1 204 ? -22.489 -0.681 8.840 1.00 95.94 204 GLN A CA 1
ATOM 1644 C C . GLN A 1 204 ? -23.951 -0.350 9.175 1.00 95.94 204 GLN A C 1
ATOM 1646 O O . GLN A 1 204 ? -24.635 -1.148 9.815 1.00 95.94 204 GLN A O 1
ATOM 1651 N N . HIS A 1 205 ? -24.442 0.822 8.768 1.00 95.50 205 HIS A N 1
ATOM 1652 C CA . HIS A 1 205 ? -25.832 1.228 8.982 1.00 95.50 205 HIS A CA 1
ATOM 1653 C C . HIS A 1 205 ? -26.788 0.714 7.898 1.00 95.50 205 HIS A C 1
ATOM 1655 O O . HIS A 1 205 ? -27.994 0.685 8.128 1.00 95.50 205 HIS A O 1
ATOM 1661 N N . GLN A 1 206 ? -26.262 0.316 6.738 1.00 96.12 206 GLN A N 1
ATOM 1662 C CA . GLN A 1 206 ? -27.015 -0.250 5.620 1.00 96.12 206 GLN A CA 1
ATOM 1663 C C . GLN A 1 206 ? -27.004 -1.785 5.628 1.00 96.12 206 GLN A C 1
ATOM 1665 O O . GLN A 1 206 ? -27.857 -2.405 4.997 1.00 96.12 206 GLN A O 1
ATOM 1670 N N . ARG A 1 207 ? -26.054 -2.405 6.335 1.00 96.44 207 ARG A N 1
ATOM 1671 C CA . ARG A 1 207 ? -25.862 -3.860 6.334 1.00 96.44 207 ARG A CA 1
ATOM 1672 C C . ARG A 1 207 ? -26.763 -4.578 7.334 1.00 96.44 207 ARG A C 1
ATOM 1674 O O . ARG A 1 207 ? -27.105 -4.068 8.405 1.00 96.44 207 ARG A O 1
ATOM 1681 N N . LYS A 1 208 ? -27.127 -5.813 6.986 1.00 96.25 208 LYS A N 1
ATOM 1682 C CA . LYS A 1 208 ? -27.904 -6.698 7.858 1.00 96.25 208 LYS A CA 1
ATOM 1683 C C . LYS A 1 208 ? -27.044 -7.182 9.020 1.00 96.25 208 LYS A C 1
ATOM 1685 O O . LYS A 1 208 ? -25.888 -7.565 8.840 1.00 96.25 208 LYS A O 1
ATOM 1690 N N . LYS A 1 209 ? -27.647 -7.211 10.207 1.00 95.38 209 LYS A N 1
ATOM 1691 C CA . LYS A 1 209 ? -27.052 -7.818 11.398 1.00 95.38 209 LYS A CA 1
ATOM 1692 C C . LYS A 1 209 ? -27.383 -9.305 11.442 1.00 95.38 209 LYS A C 1
ATOM 1694 O O . LYS A 1 209 ? -28.526 -9.697 11.217 1.00 95.38 209 LYS A O 1
ATOM 1699 N N . TYR A 1 210 ? -26.389 -10.108 11.772 1.00 93.19 210 TYR A N 1
ATOM 1700 C CA . TYR A 1 210 ? -26.508 -11.511 12.116 1.00 93.19 210 TYR A CA 1
ATOM 1701 C C . TYR A 1 210 ? -26.491 -11.692 13.640 1.00 93.19 210 TYR A C 1
ATOM 1703 O O . TYR A 1 210 ? -26.420 -10.724 14.407 1.00 93.19 210 TYR A O 1
ATOM 1711 N N . LYS A 1 211 ? -26.571 -12.950 14.085 1.00 88.06 211 LYS A N 1
ATOM 1712 C CA . LYS A 1 211 ? -26.462 -13.346 15.497 1.00 88.06 211 LYS A CA 1
ATOM 1713 C C . LYS A 1 211 ? -25.291 -12.622 16.171 1.00 88.06 211 LYS A C 1
ATOM 1715 O O . LYS A 1 211 ? -24.268 -12.396 15.537 1.00 88.06 211 LYS A O 1
ATOM 1720 N N . ASN A 1 212 ? -25.449 -12.254 17.441 1.00 88.12 212 ASN A N 1
ATOM 1721 C CA . ASN A 1 212 ? -24.428 -11.576 18.257 1.00 88.12 212 ASN A CA 1
ATOM 1722 C C . ASN A 1 212 ? -23.956 -10.203 17.736 1.00 88.12 212 ASN A C 1
ATOM 1724 O O . ASN A 1 212 ? -22.957 -9.679 18.211 1.00 88.12 212 ASN A O 1
ATOM 1728 N N . GLY A 1 213 ? -24.683 -9.581 16.801 1.00 91.81 213 GLY A N 1
ATOM 1729 C CA . GLY A 1 213 ? -24.382 -8.223 16.339 1.00 91.81 213 GLY A CA 1
ATOM 1730 C C . GLY A 1 213 ? -23.322 -8.135 15.241 1.00 91.81 213 GLY A C 1
ATOM 1731 O O . GLY A 1 213 ? -22.956 -7.021 14.867 1.00 91.81 213 GLY A O 1
ATOM 1732 N N . PHE A 1 214 ? -22.884 -9.270 14.693 1.00 95.94 214 PHE A N 1
ATOM 1733 C CA . PHE A 1 214 ? -22.044 -9.308 13.497 1.00 95.94 214 PHE A CA 1
ATOM 1734 C C . PHE A 1 214 ? -22.786 -8.714 12.301 1.00 95.94 214 PHE A C 1
ATOM 1736 O O . PHE A 1 214 ? -23.998 -8.870 12.178 1.00 95.94 214 PHE A O 1
ATOM 1743 N N . LEU A 1 215 ? -22.071 -8.069 11.391 1.00 97.88 215 LEU A N 1
ATOM 1744 C CA . LEU A 1 215 ? -22.607 -7.660 10.097 1.00 97.88 215 LEU A CA 1
ATOM 1745 C C . LEU A 1 215 ? -22.310 -8.721 9.046 1.00 97.88 215 LEU A C 1
ATOM 1747 O O . LEU A 1 215 ? -21.294 -9.409 9.121 1.00 97.88 215 LEU A O 1
ATOM 1751 N N . ILE A 1 216 ? -23.193 -8.844 8.062 1.00 97.94 216 ILE A N 1
ATOM 1752 C CA . ILE A 1 216 ? -22.999 -9.748 6.927 1.00 97.94 216 ILE A CA 1
ATOM 1753 C C . ILE A 1 216 ? -22.521 -8.925 5.734 1.00 97.94 216 ILE A C 1
ATOM 1755 O O . ILE A 1 216 ? -23.192 -7.967 5.344 1.00 97.94 216 ILE A O 1
ATOM 1759 N N . ALA A 1 217 ? -21.378 -9.303 5.162 1.00 98.06 217 ALA A N 1
ATOM 1760 C CA . ALA A 1 217 ? -20.898 -8.724 3.914 1.00 98.06 217 ALA A CA 1
ATOM 1761 C C . ALA A 1 217 ? -21.794 -9.141 2.738 1.00 98.06 217 ALA A C 1
ATOM 1763 O O . ALA A 1 217 ? -22.218 -10.293 2.637 1.00 98.06 217 ALA A O 1
ATOM 1764 N N . GLU A 1 218 ? -22.068 -8.198 1.843 1.00 97.50 218 GLU A N 1
ATOM 1765 C CA . GLU A 1 218 ? -22.874 -8.397 0.637 1.00 97.50 218 GLU A CA 1
ATOM 1766 C C . GLU A 1 218 ? -21.984 -8.397 -0.615 1.00 97.50 218 GLU A C 1
ATOM 1768 O O . GLU A 1 218 ? -20.822 -7.997 -0.572 1.00 97.50 218 GLU A O 1
ATOM 1773 N N . GLY A 1 219 ? -22.532 -8.801 -1.765 1.00 96.75 219 GLY A N 1
ATOM 1774 C CA . GLY A 1 219 ? -21.781 -8.832 -3.026 1.00 96.75 219 GLY A CA 1
ATOM 1775 C C . GLY A 1 219 ? -21.158 -7.494 -3.430 1.00 96.75 219 GLY A C 1
ATOM 1776 O O . GLY A 1 219 ? -20.056 -7.458 -3.963 1.00 96.75 219 GLY A O 1
ATOM 1777 N N . GLN A 1 220 ? -21.808 -6.381 -3.080 1.00 97.38 220 GLN A N 1
ATOM 1778 C CA . GLN A 1 220 ? -21.254 -5.043 -3.294 1.00 97.38 220 GLN A CA 1
ATOM 1779 C C . GLN A 1 220 ? -19.935 -4.829 -2.532 1.00 97.38 220 GLN A C 1
ATOM 1781 O O . GLN A 1 220 ? -19.042 -4.144 -3.027 1.00 97.38 220 GLN A O 1
ATOM 1786 N N . ASP A 1 221 ? -19.798 -5.406 -1.333 1.00 98.19 221 ASP A N 1
ATOM 1787 C CA . ASP A 1 221 ? -18.570 -5.298 -0.542 1.00 98.19 221 ASP A CA 1
ATOM 1788 C C . ASP A 1 221 ? -17.418 -6.052 -1.221 1.00 98.19 221 ASP A C 1
ATOM 1790 O O . ASP A 1 221 ? -16.279 -5.585 -1.186 1.00 98.19 221 ASP A O 1
ATOM 1794 N N . TYR A 1 222 ? -17.725 -7.174 -1.884 1.00 97.88 222 TYR A N 1
ATOM 1795 C CA . TYR A 1 222 ? -16.780 -7.895 -2.734 1.00 97.88 222 TYR A CA 1
ATOM 1796 C C . TYR A 1 222 ? -16.351 -7.070 -3.946 1.00 97.88 222 TYR A C 1
ATOM 1798 O O . TYR A 1 222 ? -15.154 -6.921 -4.171 1.00 97.88 222 TYR A O 1
ATOM 1806 N N . ASP A 1 223 ? -17.296 -6.510 -4.703 1.00 97.31 223 ASP A N 1
ATOM 1807 C CA . ASP A 1 223 ? -16.967 -5.768 -5.925 1.00 97.31 223 ASP A CA 1
ATOM 1808 C C . ASP A 1 223 ? -16.112 -4.523 -5.624 1.00 97.31 223 ASP A C 1
ATOM 1810 O O . ASP A 1 223 ? -15.152 -4.244 -6.340 1.00 97.31 223 ASP A O 1
ATOM 1814 N N . LEU A 1 224 ? -16.392 -3.824 -4.517 1.00 96.69 224 LEU A N 1
ATOM 1815 C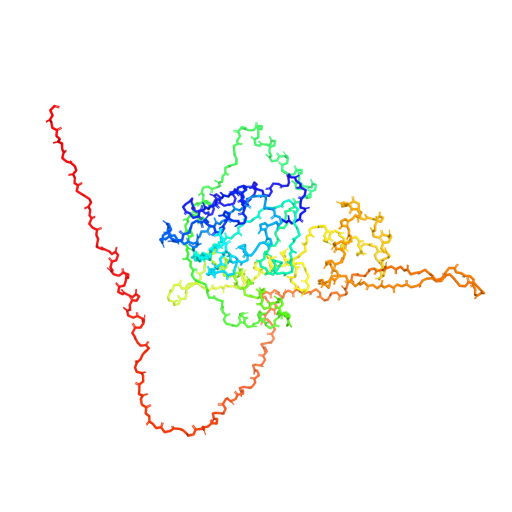 CA . LEU A 1 224 ? -15.560 -2.711 -4.043 1.00 96.69 224 LEU A CA 1
ATOM 1816 C C . LEU A 1 224 ? -14.170 -3.179 -3.589 1.00 96.69 224 LEU A C 1
ATOM 1818 O O . LEU A 1 224 ? -13.165 -2.540 -3.896 1.00 96.69 224 LEU A O 1
ATOM 1822 N N . ALA A 1 225 ? -14.090 -4.300 -2.865 1.00 96.06 225 ALA A N 1
ATOM 1823 C CA . ALA A 1 225 ? -12.806 -4.869 -2.464 1.00 96.06 225 ALA A CA 1
ATOM 1824 C C . ALA A 1 225 ? -11.973 -5.295 -3.679 1.00 96.06 225 ALA A C 1
ATOM 1826 O O . ALA A 1 225 ? -10.760 -5.100 -3.674 1.00 96.06 225 ALA A O 1
ATOM 1827 N N . ARG A 1 226 ? -12.620 -5.838 -4.716 1.00 94.06 226 ARG A N 1
ATOM 1828 C CA . ARG A 1 226 ? -12.012 -6.207 -5.996 1.00 94.06 226 ARG A CA 1
ATOM 1829 C C . ARG A 1 226 ? -11.384 -5.000 -6.678 1.00 94.06 226 ARG A C 1
ATOM 1831 O O . ARG A 1 226 ? -10.199 -5.047 -6.981 1.00 94.06 226 ARG A O 1
ATOM 1838 N N . GLU A 1 227 ? -12.137 -3.912 -6.831 1.00 91.81 227 GLU A N 1
ATOM 1839 C CA . GLU A 1 227 ? -11.641 -2.666 -7.430 1.00 91.81 227 GLU A CA 1
ATOM 1840 C C . GLU A 1 227 ? -10.408 -2.127 -6.686 1.00 91.81 227 GLU A C 1
ATOM 1842 O O . GLU A 1 227 ? -9.382 -1.825 -7.296 1.00 91.81 227 GLU A O 1
ATOM 1847 N N . VAL A 1 228 ? -10.467 -2.076 -5.351 1.00 91.12 228 VAL A N 1
ATOM 1848 C CA . VAL A 1 228 ? -9.334 -1.629 -4.525 1.00 91.12 228 VAL A CA 1
ATOM 1849 C C . VAL A 1 228 ? -8.144 -2.583 -4.642 1.00 91.12 228 VAL A C 1
ATOM 1851 O O . VAL A 1 228 ? -6.999 -2.141 -4.736 1.00 91.12 228 VAL A O 1
ATOM 1854 N N . PHE A 1 229 ? -8.385 -3.893 -4.634 1.00 89.12 229 PHE A N 1
ATOM 1855 C CA . PHE A 1 229 ? -7.331 -4.895 -4.742 1.00 89.12 229 PHE A CA 1
ATOM 1856 C C . PHE A 1 229 ? -6.625 -4.822 -6.097 1.00 89.12 229 PHE A C 1
ATOM 1858 O O . PHE A 1 229 ? -5.397 -4.804 -6.128 1.00 89.12 229 PHE A O 1
ATOM 1865 N N . GLU A 1 230 ? -7.371 -4.714 -7.195 1.00 85.25 230 GLU A N 1
ATOM 1866 C CA . GLU A 1 230 ? -6.843 -4.545 -8.557 1.00 85.25 230 GLU A CA 1
ATOM 1867 C C . GLU A 1 230 ? -6.075 -3.223 -8.709 1.00 85.25 230 GLU A C 1
ATOM 1869 O O . GLU A 1 230 ? -5.046 -3.174 -9.381 1.00 85.25 230 GLU A O 1
ATOM 1874 N N . TYR A 1 231 ? -6.507 -2.156 -8.030 1.00 82.56 231 TYR A N 1
ATOM 1875 C CA . TYR A 1 231 ? -5.775 -0.887 -8.013 1.00 82.56 231 TYR A CA 1
ATOM 1876 C C . TYR A 1 231 ? -4.406 -0.999 -7.319 1.00 82.56 231 TYR A C 1
ATOM 1878 O O . TYR A 1 231 ? -3.412 -0.436 -7.784 1.00 82.56 231 TYR A O 1
ATOM 1886 N N . VAL A 1 232 ? -4.346 -1.715 -6.192 1.00 80.38 232 VAL A N 1
ATOM 1887 C CA . VAL A 1 232 ? -3.141 -1.824 -5.350 1.00 80.38 232 VAL A CA 1
ATOM 1888 C C . VAL A 1 232 ? -2.195 -2.933 -5.826 1.00 80.38 232 VAL A C 1
ATOM 1890 O O . VAL A 1 232 ? -0.975 -2.838 -5.663 1.00 80.38 232 VAL A O 1
ATOM 1893 N N . THR A 1 233 ? -2.733 -4.001 -6.410 1.00 76.50 233 THR A N 1
ATOM 1894 C CA . THR A 1 233 ? -1.956 -5.145 -6.886 1.00 76.50 233 THR A CA 1
ATOM 1895 C C . THR A 1 233 ? -1.785 -5.076 -8.395 1.00 76.50 233 THR A C 1
ATOM 1897 O O . THR A 1 233 ? -2.714 -5.273 -9.167 1.00 76.50 233 THR A O 1
ATOM 1900 N N . TYR A 1 234 ? -0.562 -4.797 -8.841 1.00 62.91 234 TYR A N 1
ATOM 1901 C CA . TYR A 1 234 ? -0.252 -4.830 -10.262 1.00 62.91 234 TYR A CA 1
ATOM 1902 C C . TYR A 1 234 ? 0.184 -6.249 -10.628 1.00 62.91 234 TYR A C 1
ATOM 1904 O O . TYR A 1 234 ? 1.273 -6.677 -10.245 1.00 62.91 234 TYR A O 1
ATOM 1912 N N . SER A 1 235 ? -0.642 -6.957 -11.400 1.00 61.47 235 SER A N 1
ATOM 1913 C CA . SER A 1 235 ? -0.380 -8.266 -12.025 1.00 61.47 235 SER A CA 1
ATOM 1914 C C . SER A 1 235 ? -0.733 -9.545 -11.253 1.00 61.47 235 SER A C 1
ATOM 1916 O O . SER A 1 235 ? -1.027 -9.554 -10.058 1.00 61.47 235 SER A O 1
ATOM 1918 N N . SER A 1 236 ? -0.602 -10.658 -11.987 1.00 53.66 236 SER A N 1
ATOM 1919 C CA . SER A 1 236 ? -0.942 -12.029 -11.607 1.00 53.66 236 SER A CA 1
ATOM 1920 C C . SER A 1 236 ? -0.294 -12.607 -10.360 1.00 53.66 236 SER A C 1
ATOM 1922 O O . SER A 1 236 ? -0.794 -13.575 -9.788 1.00 53.66 236 SER A O 1
ATOM 1924 N N . THR A 1 237 ? 0.791 -12.000 -9.895 1.00 55.72 237 THR A N 1
ATOM 1925 C CA . THR A 1 237 ? 1.491 -12.419 -8.680 1.00 55.72 237 THR A CA 1
ATOM 1926 C C . THR A 1 237 ? 1.035 -11.650 -7.437 1.00 55.72 237 THR A C 1
ATOM 1928 O O . THR A 1 237 ? 1.506 -11.944 -6.337 1.00 55.72 237 THR A O 1
ATOM 1931 N N . ALA A 1 238 ? 0.128 -10.676 -7.593 1.00 63.34 238 ALA A N 1
ATOM 1932 C CA . ALA A 1 238 ? -0.306 -9.740 -6.556 1.00 63.34 238 ALA A CA 1
ATOM 1933 C C . ALA A 1 238 ? 0.862 -8.997 -5.866 1.00 63.34 238 ALA A C 1
ATOM 1935 O O . ALA A 1 238 ? 0.768 -8.598 -4.698 1.00 63.34 238 ALA A O 1
ATOM 1936 N N . ILE A 1 239 ? 1.985 -8.837 -6.579 1.00 69.88 239 ILE A N 1
ATOM 1937 C CA . ILE A 1 239 ? 3.174 -8.125 -6.104 1.00 69.88 239 ILE A CA 1
ATOM 1938 C C . ILE A 1 239 ? 3.012 -6.642 -6.454 1.00 69.88 239 ILE A C 1
ATOM 1940 O O . ILE A 1 239 ? 2.824 -6.315 -7.625 1.00 69.88 239 ILE A O 1
ATOM 1944 N N . PRO A 1 240 ? 3.088 -5.724 -5.478 1.00 69.38 240 PRO A N 1
ATOM 1945 C CA . PRO A 1 240 ? 3.001 -4.305 -5.777 1.00 69.38 240 PRO A CA 1
ATOM 1946 C C . PRO A 1 240 ? 4.264 -3.844 -6.525 1.00 69.38 240 PRO A C 1
ATOM 1948 O O . PRO A 1 240 ? 5.378 -4.245 -6.184 1.00 69.38 240 PRO A O 1
ATOM 1951 N N . VAL A 1 241 ? 4.090 -2.985 -7.532 1.00 75.69 241 VAL A N 1
ATOM 1952 C CA . VAL A 1 241 ? 5.191 -2.359 -8.288 1.00 75.69 241 VAL A CA 1
ATOM 1953 C C . VAL A 1 241 ? 5.231 -0.859 -8.024 1.00 75.69 241 VAL A C 1
ATOM 1955 O O . VAL A 1 241 ? 4.203 -0.227 -7.785 1.00 75.69 241 VAL A O 1
ATOM 1958 N N . SER A 1 242 ? 6.422 -0.267 -8.071 1.00 76.94 242 SER A N 1
ATOM 1959 C CA . SER A 1 242 ? 6.574 1.192 -8.035 1.00 76.94 242 SER A CA 1
ATOM 1960 C C . SER A 1 242 ? 6.124 1.843 -9.349 1.00 76.94 242 SER A C 1
ATOM 1962 O O . SER A 1 242 ? 6.093 1.194 -10.395 1.00 76.94 242 SER A O 1
ATOM 1964 N N . ASN A 1 243 ? 5.860 3.153 -9.333 1.00 77.25 243 ASN A N 1
ATOM 1965 C CA . ASN A 1 243 ? 5.505 3.895 -10.548 1.00 77.25 243 ASN A CA 1
ATOM 1966 C C . ASN A 1 243 ? 6.621 3.861 -11.604 1.00 77.25 243 ASN A C 1
ATOM 1968 O O . ASN A 1 243 ? 6.342 3.734 -12.793 1.00 77.25 243 ASN A O 1
ATOM 1972 N N . ASN A 1 244 ? 7.888 3.877 -11.183 1.00 84.38 244 ASN A N 1
ATOM 1973 C CA . ASN A 1 244 ? 9.020 3.725 -12.100 1.00 84.38 244 ASN A CA 1
ATOM 1974 C C . ASN A 1 244 ? 9.054 2.340 -12.748 1.00 84.38 244 ASN A C 1
ATOM 1976 O O . ASN A 1 244 ? 9.266 2.232 -13.950 1.00 84.38 244 ASN A O 1
ATOM 1980 N N . GLN A 1 245 ? 8.808 1.286 -11.970 1.00 87.06 245 GLN A N 1
ATOM 1981 C CA . GLN A 1 245 ? 8.704 -0.080 -12.485 1.00 87.06 245 GLN A CA 1
ATOM 1982 C C . GLN A 1 245 ? 7.540 -0.220 -13.468 1.00 87.06 245 GLN A C 1
ATOM 1984 O O . GLN A 1 245 ? 7.714 -0.813 -14.527 1.00 87.06 245 GLN A O 1
ATOM 1989 N N . LYS A 1 246 ? 6.390 0.387 -13.157 1.00 85.00 246 LYS A N 1
ATOM 1990 C CA . LYS A 1 246 ? 5.216 0.427 -14.034 1.00 85.00 246 LYS A CA 1
ATOM 1991 C C . LYS A 1 246 ? 5.537 1.108 -15.370 1.00 85.00 246 LYS A C 1
ATOM 1993 O O . LYS A 1 246 ? 5.365 0.491 -16.414 1.00 85.00 246 LYS A O 1
ATOM 1998 N N . LYS A 1 247 ? 6.141 2.303 -15.329 1.00 87.81 247 LYS A N 1
ATOM 1999 C CA . LYS A 1 247 ? 6.601 3.046 -16.516 1.00 87.81 247 LYS A CA 1
ATOM 2000 C C . LYS A 1 247 ? 7.665 2.280 -17.315 1.00 87.81 247 LYS A C 1
ATOM 2002 O O . LYS A 1 247 ? 7.677 2.362 -18.540 1.00 87.81 247 LYS A O 1
ATOM 2007 N N . ILE A 1 248 ? 8.556 1.524 -16.658 1.00 92.12 248 ILE A N 1
ATOM 2008 C CA . ILE A 1 248 ? 9.524 0.644 -17.343 1.00 92.12 248 ILE A CA 1
ATOM 2009 C C . ILE A 1 248 ? 8.788 -0.471 -18.092 1.00 92.12 248 ILE A C 1
ATOM 2011 O O . ILE A 1 248 ? 9.052 -0.650 -19.278 1.00 92.12 248 ILE A O 1
ATOM 2015 N N . ILE A 1 249 ? 7.862 -1.181 -17.433 1.00 90.44 249 ILE A N 1
ATOM 2016 C CA . ILE A 1 249 ? 7.053 -2.230 -18.073 1.00 90.44 249 ILE A CA 1
ATOM 2017 C C . ILE A 1 249 ? 6.311 -1.638 -19.276 1.00 90.44 249 ILE A C 1
ATOM 2019 O O . ILE A 1 249 ? 6.469 -2.140 -20.379 1.00 90.44 249 ILE A O 1
ATOM 2023 N N . GLU A 1 250 ? 5.593 -0.524 -19.098 1.00 89.69 250 GLU A N 1
ATOM 2024 C CA . GLU A 1 250 ? 4.871 0.174 -20.173 1.00 89.69 250 GLU A CA 1
ATOM 2025 C C . GLU A 1 250 ? 5.789 0.579 -21.335 1.00 89.69 250 GLU A C 1
ATOM 2027 O O . GLU A 1 250 ? 5.412 0.449 -22.500 1.00 89.69 250 GLU A O 1
ATOM 2032 N N . THR A 1 251 ? 7.012 1.035 -21.040 1.00 92.94 251 THR A N 1
ATOM 2033 C CA . THR A 1 251 ? 8.012 1.382 -22.061 1.00 92.94 251 THR A CA 1
ATOM 2034 C C . THR A 1 251 ? 8.416 0.153 -22.878 1.00 92.94 251 THR A C 1
ATOM 2036 O O . THR A 1 251 ? 8.481 0.240 -24.102 1.00 92.94 251 THR A O 1
ATOM 2039 N N . ILE A 1 252 ? 8.664 -0.988 -22.226 1.00 92.75 252 ILE A N 1
ATOM 2040 C CA . ILE A 1 252 ? 9.009 -2.251 -22.899 1.00 92.75 252 ILE A CA 1
ATOM 2041 C C . ILE A 1 252 ? 7.810 -2.751 -23.718 1.00 92.75 252 ILE A C 1
ATOM 2043 O O . ILE A 1 252 ? 7.977 -3.061 -24.894 1.00 92.75 252 ILE A O 1
ATOM 2047 N N . THR A 1 253 ? 6.594 -2.723 -23.158 1.00 89.81 253 THR A N 1
ATOM 2048 C CA . THR A 1 253 ? 5.355 -3.088 -23.865 1.00 89.81 253 THR A CA 1
ATOM 2049 C C . THR A 1 253 ? 5.137 -2.229 -25.113 1.00 89.81 253 THR A C 1
ATOM 2051 O O . THR A 1 253 ? 4.825 -2.750 -26.180 1.00 89.81 253 THR A O 1
ATOM 2054 N N . THR A 1 254 ? 5.349 -0.912 -25.014 1.00 91.00 254 THR A N 1
ATOM 2055 C CA . THR A 1 254 ? 5.156 0.034 -26.130 1.00 91.00 254 THR A CA 1
ATOM 2056 C C . THR A 1 254 ? 6.165 -0.176 -27.257 1.00 91.00 254 THR A C 1
ATOM 2058 O O . THR A 1 254 ? 5.874 0.127 -28.413 1.00 91.00 254 THR A O 1
ATOM 2061 N N . LEU A 1 255 ? 7.354 -0.708 -26.954 1.00 91.00 255 LEU A N 1
ATOM 2062 C CA . LEU A 1 255 ? 8.330 -1.059 -27.985 1.00 91.00 255 LEU A CA 1
ATOM 2063 C C . LEU A 1 255 ? 7.858 -2.234 -28.856 1.00 91.00 255 LEU A C 1
ATOM 2065 O O . LEU A 1 255 ? 8.391 -2.396 -29.952 1.00 91.00 255 LEU A O 1
ATOM 2069 N N . GLY A 1 256 ? 6.849 -2.999 -28.417 1.00 77.88 256 GLY A N 1
ATOM 2070 C CA . GLY A 1 256 ? 6.116 -3.969 -29.239 1.00 77.88 256 GLY A CA 1
ATOM 2071 C C . GLY A 1 256 ? 6.949 -5.151 -29.741 1.00 77.88 256 GLY A C 1
ATOM 2072 O O . GLY A 1 256 ? 6.509 -5.874 -30.631 1.00 77.88 256 GLY A O 1
ATOM 2073 N N . LYS A 1 257 ? 8.160 -5.334 -29.207 1.00 75.81 257 LYS A N 1
ATOM 2074 C CA . LYS A 1 257 ? 9.053 -6.448 -29.535 1.00 75.81 257 LYS A CA 1
ATOM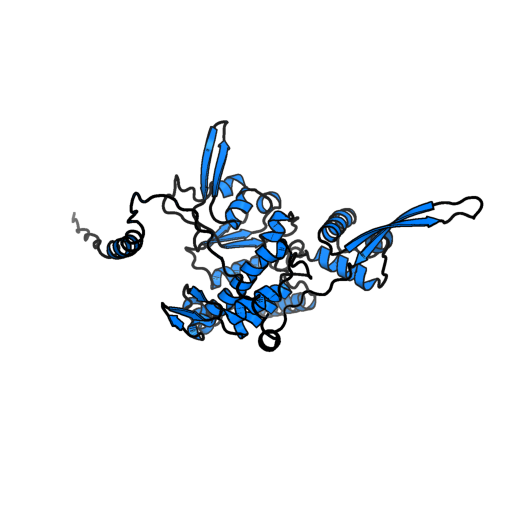 2075 C C . LYS A 1 257 ? 8.925 -7.517 -28.461 1.00 75.81 257 LYS A C 1
ATOM 2077 O O . LYS A 1 257 ? 8.856 -7.187 -27.279 1.00 75.81 257 LYS A O 1
ATOM 2082 N N . THR A 1 258 ? 8.964 -8.780 -28.877 1.00 83.19 258 THR A N 1
ATOM 2083 C CA . THR A 1 258 ? 9.108 -9.909 -27.951 1.00 83.19 258 THR A CA 1
ATOM 2084 C C . THR A 1 258 ? 10.402 -9.786 -27.161 1.00 83.19 258 THR A C 1
ATOM 2086 O O . THR A 1 258 ? 10.379 -10.002 -25.966 1.00 83.19 258 THR A O 1
ATOM 2089 N N . ASP A 1 259 ? 11.487 -9.322 -27.789 1.00 92.06 259 ASP A N 1
ATOM 2090 C CA . ASP A 1 259 ? 12.782 -9.116 -27.141 1.00 92.06 259 ASP A CA 1
ATOM 2091 C C . ASP A 1 259 ? 13.269 -7.680 -27.329 1.00 92.06 259 ASP A C 1
ATOM 2093 O O . ASP A 1 259 ? 13.585 -7.248 -28.442 1.00 92.06 259 ASP A O 1
ATOM 2097 N N . VAL A 1 260 ? 13.361 -6.927 -26.236 1.00 94.81 260 VAL A N 1
ATOM 2098 C CA . VAL A 1 260 ? 13.863 -5.553 -26.242 1.00 94.81 260 VAL A CA 1
ATOM 2099 C C . VAL A 1 260 ? 15.297 -5.528 -25.701 1.00 94.81 260 VAL A C 1
ATOM 2101 O O . VAL A 1 260 ? 15.509 -5.792 -24.515 1.00 94.81 260 VAL A O 1
ATOM 2104 N N . PRO A 1 261 ? 16.307 -5.166 -26.516 1.00 95.81 261 PRO A N 1
ATOM 2105 C CA . PRO A 1 261 ? 17.680 -5.028 -26.042 1.00 95.81 261 PRO A CA 1
ATOM 2106 C C . PRO A 1 261 ? 17.808 -3.964 -24.951 1.00 95.81 261 PRO A C 1
ATOM 2108 O O . PRO A 1 261 ? 17.255 -2.868 -25.069 1.00 95.81 261 PRO A O 1
ATOM 2111 N N . LEU A 1 262 ? 18.642 -4.223 -23.939 1.00 95.50 262 LEU A N 1
ATOM 2112 C CA . LEU A 1 262 ? 18.901 -3.282 -22.841 1.00 95.50 262 LEU A CA 1
ATOM 2113 C C . LEU A 1 262 ? 19.267 -1.872 -23.337 1.00 95.50 262 LEU A C 1
ATOM 2115 O O . LEU A 1 262 ? 18.837 -0.871 -22.767 1.00 95.50 262 LEU A O 1
ATOM 2119 N N . ARG A 1 263 ? 20.038 -1.777 -24.426 1.00 94.88 263 ARG A N 1
ATOM 2120 C CA . ARG A 1 263 ? 20.419 -0.493 -25.032 1.00 94.88 263 ARG A CA 1
ATOM 2121 C C . ARG A 1 263 ? 19.204 0.325 -25.482 1.00 94.88 263 ARG A C 1
ATOM 2123 O O . ARG A 1 263 ? 19.226 1.545 -25.337 1.00 94.88 263 ARG A O 1
ATOM 2130 N N . GLU A 1 264 ? 18.171 -0.320 -26.020 1.00 95.00 264 GLU A N 1
ATOM 2131 C CA . GLU A 1 264 ? 16.936 0.352 -26.436 1.00 95.00 264 GLU A CA 1
ATOM 2132 C C . GLU A 1 264 ? 16.131 0.825 -25.223 1.00 95.00 264 GLU A C 1
ATOM 2134 O O . GLU A 1 264 ? 15.671 1.967 -25.205 1.00 95.00 264 GLU A O 1
ATOM 2139 N N . ILE A 1 265 ? 16.055 0.001 -24.171 1.00 95.38 265 ILE A N 1
ATOM 2140 C CA . ILE A 1 265 ? 15.411 0.371 -22.901 1.00 95.38 265 ILE A CA 1
ATOM 2141 C C . ILE A 1 265 ? 16.087 1.616 -22.317 1.00 95.38 265 ILE A C 1
ATOM 2143 O O . ILE A 1 265 ? 15.424 2.613 -22.044 1.00 95.38 265 ILE A O 1
ATOM 2147 N N . LEU A 1 266 ? 17.420 1.611 -22.206 1.00 95.25 266 LEU A N 1
ATOM 2148 C CA . LEU A 1 266 ? 18.204 2.741 -21.688 1.00 95.25 266 LEU A CA 1
ATOM 2149 C C . LEU A 1 266 ? 18.119 4.007 -22.554 1.00 95.25 266 LEU A C 1
ATOM 2151 O O . LEU A 1 266 ? 18.420 5.100 -22.072 1.00 95.25 266 LEU A O 1
ATOM 2155 N N . ALA A 1 267 ? 17.762 3.875 -23.833 1.00 94.81 267 ALA A N 1
ATOM 2156 C CA . ALA A 1 267 ? 17.544 5.010 -24.723 1.00 94.81 267 ALA A CA 1
ATOM 2157 C C . ALA A 1 267 ? 16.148 5.633 -24.549 1.00 94.81 267 ALA A C 1
ATOM 2159 O O . ALA A 1 267 ? 15.977 6.817 -24.837 1.00 94.81 267 ALA A O 1
ATOM 2160 N N . LYS A 1 268 ? 15.158 4.854 -24.094 1.00 95.06 268 LYS A N 1
ATOM 2161 C CA . LYS A 1 268 ? 13.762 5.291 -23.932 1.00 95.06 268 LYS A CA 1
ATOM 2162 C C . LYS A 1 268 ? 13.401 5.671 -22.499 1.00 95.06 268 LYS A C 1
ATOM 2164 O O . LYS A 1 268 ? 12.620 6.597 -22.305 1.00 95.06 268 LYS A O 1
ATOM 2169 N N . VAL A 1 269 ? 13.984 5.005 -21.506 1.00 93.94 269 VAL A N 1
ATOM 2170 C CA . VAL A 1 269 ? 13.780 5.317 -20.088 1.00 93.94 269 VAL A CA 1
ATOM 2171 C C . VAL A 1 269 ? 14.588 6.566 -19.729 1.00 93.94 269 VAL A C 1
ATOM 2173 O O . VAL A 1 269 ? 15.794 6.500 -19.510 1.00 93.94 269 VAL A O 1
ATOM 2176 N N . ASN A 1 270 ? 13.913 7.717 -19.697 1.00 92.19 270 ASN A N 1
ATOM 2177 C CA . ASN A 1 270 ? 14.503 9.033 -19.413 1.00 92.19 270 ASN A CA 1
ATOM 2178 C C . ASN A 1 270 ? 13.981 9.686 -18.119 1.00 92.19 270 ASN A C 1
ATOM 2180 O O . ASN A 1 270 ? 14.428 10.771 -17.759 1.00 92.19 270 ASN A O 1
ATOM 2184 N N . PHE A 1 271 ? 13.046 9.034 -17.427 1.00 87.56 271 PHE A N 1
ATOM 2185 C CA . PHE A 1 271 ? 12.425 9.527 -16.192 1.00 87.56 271 PHE A CA 1
ATOM 2186 C C . PHE A 1 271 ? 13.172 9.095 -14.917 1.00 87.56 271 PHE A C 1
ATOM 2188 O O . PHE A 1 271 ? 12.807 9.512 -13.823 1.00 87.56 271 PHE A O 1
ATOM 2195 N N . ILE A 1 272 ? 14.218 8.271 -15.042 1.00 89.50 272 ILE A N 1
ATOM 2196 C CA . ILE A 1 272 ? 15.131 7.891 -13.954 1.00 89.50 272 ILE A CA 1
ATOM 2197 C C . ILE A 1 272 ? 16.579 7.875 -14.443 1.00 89.50 272 ILE A C 1
ATOM 2199 O O . ILE A 1 272 ? 16.840 7.729 -15.637 1.00 89.50 272 ILE A O 1
ATOM 2203 N N . ASP A 1 273 ? 17.525 7.990 -13.507 1.00 89.19 273 ASP A N 1
ATOM 2204 C CA . ASP A 1 273 ? 18.947 7.845 -13.815 1.00 89.19 273 ASP A CA 1
ATOM 2205 C C . ASP A 1 273 ? 19.259 6.446 -14.363 1.00 89.19 273 ASP A C 1
ATOM 2207 O O . ASP A 1 273 ? 18.701 5.437 -13.919 1.00 89.19 273 ASP A O 1
ATOM 2211 N N . ARG A 1 274 ? 20.214 6.370 -15.298 1.00 90.81 274 ARG A N 1
ATOM 2212 C CA . ARG A 1 274 ? 20.611 5.105 -15.932 1.00 90.81 274 ARG A CA 1
ATOM 2213 C C . ARG A 1 274 ? 21.071 4.060 -14.920 1.00 90.81 274 ARG A C 1
ATOM 2215 O O . ARG A 1 274 ? 20.801 2.881 -15.130 1.00 90.81 274 ARG A O 1
ATOM 2222 N N . ARG A 1 275 ? 21.727 4.452 -13.820 1.00 89.75 275 ARG A N 1
ATOM 2223 C CA . ARG A 1 275 ? 22.148 3.510 -12.767 1.00 89.75 275 ARG A CA 1
ATOM 2224 C C . ARG A 1 275 ? 20.951 2.928 -12.026 1.00 89.75 275 ARG A C 1
ATOM 2226 O O . ARG A 1 275 ? 21.008 1.777 -11.612 1.00 89.75 275 ARG A O 1
ATOM 2233 N N . SER A 1 276 ? 19.862 3.683 -11.904 1.00 88.06 276 SER A N 1
ATOM 2234 C CA . SER A 1 276 ? 18.621 3.233 -11.271 1.00 88.06 276 SER A CA 1
ATOM 2235 C C . SER A 1 276 ? 17.789 2.307 -12.161 1.00 88.06 276 SER A C 1
ATOM 2237 O O . SER A 1 276 ? 16.948 1.582 -11.636 1.00 88.06 276 SER A O 1
ATOM 2239 N N . VAL A 1 277 ? 18.015 2.274 -13.479 1.00 93.31 277 VAL A N 1
ATOM 2240 C CA . VAL A 1 277 ? 17.297 1.353 -14.380 1.00 93.31 277 VAL A CA 1
ATOM 2241 C C . VAL A 1 277 ? 17.635 -0.108 -14.060 1.00 93.31 277 VAL A C 1
ATOM 2243 O O . VAL A 1 277 ? 16.727 -0.929 -13.969 1.00 93.31 277 VAL A O 1
ATOM 2246 N N . TYR A 1 278 ? 18.912 -0.429 -13.815 1.00 93.50 278 TYR A N 1
ATOM 2247 C CA . TYR A 1 278 ? 19.360 -1.812 -13.594 1.00 93.50 278 TYR A CA 1
ATOM 2248 C C . TYR A 1 278 ? 18.705 -2.484 -12.375 1.00 93.50 278 TYR A C 1
ATOM 2250 O O . TYR A 1 278 ? 18.089 -3.531 -12.566 1.00 93.50 278 TYR A O 1
ATOM 2258 N N . PRO A 1 279 ? 18.711 -1.892 -11.158 1.00 91.00 279 PRO A N 1
ATOM 2259 C CA . PRO A 1 279 ? 18.034 -2.497 -10.011 1.00 91.00 279 PRO A CA 1
ATOM 2260 C C . PRO A 1 279 ? 16.532 -2.689 -10.232 1.00 91.00 279 PRO A C 1
ATOM 2262 O O . PRO A 1 279 ? 15.954 -3.654 -9.734 1.00 91.00 279 PRO A O 1
ATOM 2265 N N . ASN A 1 280 ? 15.886 -1.789 -10.983 1.00 91.31 280 ASN A N 1
ATOM 2266 C CA . ASN A 1 280 ? 14.471 -1.931 -11.312 1.00 91.31 280 ASN A CA 1
ATOM 2267 C C . ASN A 1 280 ? 14.230 -3.097 -12.275 1.00 91.31 280 ASN A C 1
ATOM 2269 O O . ASN A 1 280 ? 13.318 -3.878 -12.023 1.00 91.31 280 ASN A O 1
ATOM 2273 N N . LEU A 1 281 ? 15.048 -3.252 -13.321 1.00 94.06 281 LEU A N 1
ATOM 2274 C CA . LEU A 1 281 ? 14.971 -4.391 -14.243 1.00 94.06 281 LEU A CA 1
ATOM 2275 C C . LEU A 1 281 ? 15.228 -5.720 -13.526 1.00 94.06 281 LEU A C 1
ATOM 2277 O O . LEU A 1 281 ? 14.465 -6.666 -13.710 1.00 94.06 281 LEU A O 1
ATOM 2281 N N . ASP A 1 282 ? 16.240 -5.784 -12.659 1.00 91.69 282 ASP A N 1
ATOM 2282 C CA . ASP A 1 282 ? 16.529 -6.993 -11.884 1.00 91.69 282 ASP A CA 1
ATOM 2283 C C . ASP A 1 282 ? 15.384 -7.320 -10.914 1.00 91.69 282 ASP A C 1
ATOM 2285 O O . ASP A 1 282 ? 14.957 -8.469 -10.840 1.00 91.69 282 ASP A O 1
ATOM 2289 N N . THR A 1 283 ? 14.816 -6.320 -10.229 1.00 86.50 283 THR A N 1
ATOM 2290 C CA . THR A 1 283 ? 13.653 -6.518 -9.342 1.00 86.50 283 THR A CA 1
ATOM 2291 C C . THR A 1 283 ? 12.426 -6.996 -10.120 1.00 86.50 283 THR A C 1
ATOM 2293 O O . THR A 1 283 ? 11.721 -7.903 -9.682 1.00 86.50 283 THR A O 1
ATOM 2296 N N . LEU A 1 284 ? 12.159 -6.398 -11.284 1.00 88.25 284 LEU A N 1
ATOM 2297 C CA . LEU A 1 284 ? 11.065 -6.802 -12.164 1.00 88.25 284 LEU A CA 1
ATOM 2298 C C . LEU A 1 284 ? 11.252 -8.239 -12.662 1.00 88.25 284 LEU A C 1
ATOM 2300 O O . LEU A 1 284 ? 10.292 -9.004 -12.658 1.00 88.25 284 LEU A O 1
ATOM 2304 N N . THR A 1 285 ? 12.482 -8.623 -13.003 1.00 90.31 285 THR A N 1
ATOM 2305 C CA . THR A 1 285 ? 12.823 -9.991 -13.418 1.00 90.31 285 THR A CA 1
ATOM 2306 C C . THR A 1 285 ? 12.631 -10.985 -12.270 1.00 90.31 285 THR A C 1
ATOM 2308 O O . THR A 1 285 ? 11.925 -11.977 -12.411 1.00 90.31 285 THR A O 1
ATOM 2311 N N . GLN A 1 286 ? 13.176 -10.688 -11.085 1.00 85.06 286 GLN A N 1
ATOM 2312 C CA . GLN A 1 286 ? 13.039 -11.535 -9.890 1.00 85.06 286 GLN A CA 1
ATOM 2313 C C . GLN A 1 286 ? 11.580 -11.751 -9.478 1.00 85.06 286 GLN A C 1
ATOM 2315 O O . GLN A 1 286 ? 11.226 -12.810 -8.962 1.00 85.06 286 GLN A O 1
ATOM 2320 N N . ASN A 1 287 ? 10.734 -10.748 -9.706 1.00 79.69 287 ASN A N 1
ATOM 2321 C CA . ASN A 1 287 ? 9.310 -10.806 -9.400 1.00 79.69 287 ASN A CA 1
ATOM 2322 C C . ASN A 1 287 ? 8.457 -11.360 -10.560 1.00 79.69 287 ASN A C 1
ATOM 2324 O O . ASN A 1 287 ? 7.226 -11.355 -10.461 1.00 79.69 287 ASN A O 1
ATOM 2328 N N . GLY A 1 288 ? 9.084 -11.824 -11.647 1.00 83.50 288 GLY A N 1
ATOM 2329 C CA . GLY A 1 288 ? 8.412 -12.437 -12.796 1.00 83.50 288 GLY A CA 1
ATOM 2330 C C . GLY A 1 288 ? 7.561 -11.459 -13.609 1.00 83.50 288 GLY A C 1
ATOM 2331 O O . GLY A 1 288 ? 6.505 -11.827 -14.113 1.00 83.50 288 GLY A O 1
ATOM 2332 N N . PHE A 1 289 ? 7.938 -10.180 -13.657 1.00 84.38 289 PHE A N 1
ATOM 2333 C CA . PHE A 1 289 ? 7.328 -9.189 -14.555 1.00 84.38 289 PHE A CA 1
ATOM 2334 C C . PHE A 1 289 ? 8.030 -9.111 -15.906 1.00 84.38 289 PHE A C 1
ATOM 2336 O O . PHE A 1 289 ? 7.392 -8.743 -16.887 1.00 84.38 289 PHE A O 1
ATOM 2343 N N . LEU A 1 290 ? 9.323 -9.421 -15.937 1.00 90.81 290 LEU A N 1
ATOM 2344 C CA . LEU A 1 290 ? 10.135 -9.449 -17.143 1.00 90.81 290 LEU A CA 1
ATOM 2345 C C . LEU A 1 290 ? 10.873 -10.782 -17.205 1.00 90.81 290 LEU A C 1
ATOM 2347 O O . LEU A 1 290 ? 11.318 -11.261 -16.160 1.00 90.81 290 LEU A O 1
ATOM 2351 N N . ASP A 1 291 ? 11.063 -11.318 -18.403 1.00 92.44 291 ASP A N 1
ATOM 2352 C CA . ASP A 1 291 ? 12.067 -12.353 -18.627 1.00 92.44 291 ASP A CA 1
ATOM 2353 C C . ASP A 1 291 ? 13.363 -11.690 -19.101 1.00 92.44 291 ASP A C 1
ATOM 2355 O O . ASP A 1 291 ? 13.350 -10.653 -19.771 1.00 92.44 291 ASP A O 1
ATOM 2359 N N . LYS A 1 292 ? 14.497 -12.257 -18.687 1.00 95.56 292 LYS A N 1
ATOM 2360 C CA . LYS A 1 292 ? 15.839 -11.749 -18.982 1.00 95.56 292 LYS A CA 1
ATOM 2361 C C . LYS A 1 292 ? 16.627 -12.850 -19.666 1.00 95.56 292 LYS A C 1
ATOM 2363 O O . LYS A 1 292 ? 16.916 -13.872 -19.049 1.00 95.56 292 LYS A O 1
ATOM 2368 N N . GLU A 1 293 ? 17.020 -12.603 -20.906 1.00 95.88 293 GLU A N 1
ATOM 2369 C CA . GLU A 1 293 ? 17.808 -13.539 -21.703 1.00 95.88 293 GLU A CA 1
ATOM 2370 C C . GLU A 1 293 ? 19.085 -12.866 -22.207 1.00 95.88 293 GLU A C 1
ATOM 2372 O O . GLU A 1 293 ? 19.104 -11.672 -22.518 1.00 95.88 293 GLU A O 1
ATOM 2377 N N . THR A 1 294 ? 20.163 -13.641 -22.309 1.00 96.12 294 THR A N 1
ATOM 2378 C CA . THR A 1 294 ? 21.370 -13.231 -23.033 1.00 96.12 294 THR A CA 1
ATOM 2379 C C . THR A 1 294 ? 21.289 -13.816 -24.435 1.00 96.12 294 THR A C 1
ATOM 2381 O O . THR A 1 294 ? 21.132 -15.025 -24.587 1.00 96.12 294 THR A O 1
ATOM 2384 N N . LYS A 1 295 ? 21.385 -12.962 -25.454 1.00 95.06 295 LYS A N 1
ATOM 2385 C CA . LYS A 1 295 ? 21.406 -13.358 -26.864 1.00 95.06 295 LYS A CA 1
ATOM 2386 C C . LYS A 1 295 ? 22.750 -13.026 -27.488 1.00 95.06 295 LYS A C 1
ATOM 2388 O O . LYS A 1 295 ? 23.432 -12.092 -27.069 1.00 95.06 295 LYS A O 1
ATOM 2393 N N . GLU A 1 296 ? 23.101 -13.793 -28.507 1.00 94.81 296 GLU A N 1
ATOM 2394 C CA . GLU A 1 296 ? 24.319 -13.629 -29.290 1.00 94.81 296 GLU A CA 1
ATOM 2395 C C . GLU A 1 296 ? 23.969 -13.141 -30.699 1.00 94.81 296 GLU A C 1
ATOM 2397 O O . GLU A 1 296 ? 23.059 -13.656 -31.345 1.00 94.81 296 GLU A O 1
ATOM 2402 N N . GLU A 1 297 ? 24.695 -12.139 -31.190 1.00 92.25 297 GLU A N 1
ATOM 2403 C CA . GLU A 1 297 ? 24.596 -11.651 -32.566 1.00 92.25 297 GLU A CA 1
ATOM 2404 C C . GLU A 1 297 ? 25.976 -11.729 -33.218 1.00 92.25 297 GLU A C 1
ATOM 2406 O O . GLU A 1 297 ? 26.929 -11.085 -32.771 1.00 92.25 297 GLU A O 1
ATOM 2411 N N . ASN A 1 298 ? 26.094 -12.512 -34.291 1.00 89.94 298 ASN A N 1
ATOM 2412 C CA . ASN A 1 298 ? 27.314 -12.557 -35.086 1.00 89.94 298 ASN A CA 1
ATOM 2413 C C . ASN A 1 298 ? 27.314 -11.403 -36.098 1.00 89.94 298 ASN A C 1
ATOM 2415 O O . ASN A 1 298 ? 26.519 -11.396 -37.034 1.00 89.94 298 ASN A O 1
ATOM 2419 N N . LYS A 1 299 ? 28.218 -10.433 -35.921 1.00 90.81 299 LYS A N 1
ATOM 2420 C CA . LYS A 1 299 ? 28.444 -9.329 -36.881 1.00 90.81 299 LYS A CA 1
ATOM 2421 C C . LYS A 1 299 ? 29.699 -9.518 -37.728 1.00 90.81 299 LYS A C 1
ATOM 2423 O O . LYS A 1 299 ? 30.124 -8.589 -38.414 1.00 90.81 299 LYS A O 1
ATOM 2428 N N . GLY A 1 300 ? 30.344 -10.672 -37.605 1.00 87.12 300 GLY A N 1
ATOM 2429 C CA . GLY A 1 300 ? 31.496 -11.043 -38.410 1.00 87.12 300 GLY A CA 1
ATOM 2430 C C . GLY A 1 300 ? 31.093 -11.592 -39.773 1.00 87.12 300 GLY A C 1
ATOM 2431 O O . GLY A 1 300 ? 29.915 -11.802 -40.057 1.00 87.12 300 GLY A O 1
ATOM 2432 N N . THR A 1 301 ? 32.087 -11.836 -40.617 1.00 85.69 301 THR A N 1
ATOM 2433 C CA . THR A 1 301 ? 31.910 -12.666 -41.812 1.00 85.69 301 THR A CA 1
ATOM 2434 C C . THR A 1 301 ? 32.003 -14.139 -41.423 1.00 85.69 301 THR A C 1
ATOM 2436 O O . THR A 1 301 ? 32.443 -14.463 -40.320 1.00 85.69 301 THR A O 1
ATOM 2439 N N . GLU A 1 302 ? 31.613 -15.038 -42.325 1.00 86.06 302 GLU A N 1
ATOM 2440 C CA . GLU A 1 302 ? 31.695 -16.488 -42.101 1.00 86.06 302 GLU A CA 1
ATOM 2441 C C . GLU A 1 302 ? 33.126 -16.932 -41.734 1.00 86.06 302 GLU A C 1
ATOM 2443 O O . GLU A 1 302 ? 33.315 -17.707 -40.800 1.00 86.06 302 GLU A O 1
ATOM 2448 N N . ASP A 1 303 ? 34.135 -16.317 -42.363 1.00 90.75 303 ASP A N 1
ATOM 2449 C CA . ASP A 1 303 ? 35.558 -16.581 -42.100 1.00 90.75 303 ASP A CA 1
ATOM 2450 C C . ASP A 1 303 ? 36.100 -15.946 -40.803 1.00 90.75 303 ASP A C 1
ATOM 2452 O O . ASP A 1 303 ? 37.146 -16.351 -40.297 1.00 90.75 303 ASP A O 1
ATOM 2456 N N . TYR A 1 304 ? 35.414 -14.933 -40.260 1.00 84.88 304 TYR A N 1
ATOM 2457 C CA . TYR A 1 304 ? 35.848 -14.180 -39.077 1.00 84.88 304 TYR A CA 1
ATOM 2458 C C . TYR A 1 304 ? 34.643 -13.774 -38.216 1.00 84.88 304 TYR A C 1
ATOM 2460 O O . TYR A 1 304 ? 34.290 -12.585 -38.173 1.00 84.88 304 TYR A O 1
ATOM 2468 N N . PRO A 1 305 ? 33.996 -14.733 -37.525 1.00 86.38 305 PRO A N 1
ATOM 2469 C CA . PRO A 1 305 ? 32.829 -14.450 -36.705 1.00 86.38 305 PRO A CA 1
ATOM 2470 C C . PRO A 1 305 ? 33.188 -13.496 -35.560 1.00 86.38 305 PRO A C 1
ATOM 2472 O O . PRO A 1 305 ? 34.194 -13.656 -34.869 1.00 86.38 305 PRO A O 1
ATOM 2475 N N . LYS A 1 306 ? 32.338 -12.490 -35.347 1.00 91.25 306 LYS A N 1
ATOM 2476 C CA . LYS A 1 306 ? 32.409 -11.573 -34.205 1.00 91.25 306 LYS A CA 1
ATOM 2477 C C . LYS A 1 306 ? 31.106 -11.693 -33.444 1.00 91.25 306 LYS A C 1
ATOM 2479 O O . LYS A 1 306 ? 30.119 -11.054 -33.807 1.00 91.25 306 LYS A O 1
ATOM 2484 N N . ILE A 1 307 ? 31.119 -12.548 -32.430 1.00 91.44 307 ILE A N 1
ATOM 2485 C CA . ILE A 1 307 ? 29.969 -12.809 -31.572 1.00 91.44 307 ILE A CA 1
ATOM 2486 C C . ILE A 1 307 ? 29.873 -11.682 -30.547 1.00 91.44 307 ILE A C 1
ATOM 2488 O O . ILE A 1 307 ? 30.819 -11.415 -29.805 1.00 91.44 307 ILE A O 1
ATOM 2492 N N . TYR A 1 308 ? 28.734 -10.998 -30.538 1.00 92.88 308 TYR A N 1
ATOM 2493 C CA . TYR A 1 308 ? 28.393 -9.994 -29.544 1.00 92.88 308 TYR A CA 1
ATOM 2494 C C . TYR A 1 308 ? 27.277 -10.535 -28.663 1.00 92.88 308 TYR A C 1
ATOM 2496 O O . TYR A 1 308 ? 26.171 -10.770 -29.143 1.00 92.88 308 TYR A O 1
ATOM 2504 N N . GLU A 1 309 ? 27.556 -10.684 -27.375 1.00 94.31 309 GLU A N 1
ATOM 2505 C CA . GLU A 1 309 ? 26.534 -10.978 -26.377 1.00 94.31 309 GLU A CA 1
ATOM 2506 C C . GLU A 1 309 ? 25.824 -9.691 -25.948 1.00 94.31 309 GLU A C 1
ATOM 2508 O O . GLU A 1 309 ? 26.450 -8.658 -25.685 1.00 94.31 309 GLU A O 1
ATOM 2513 N N . PHE A 1 310 ? 24.500 -9.744 -25.854 1.00 94.44 310 PHE A N 1
ATOM 2514 C CA . PHE A 1 310 ? 23.688 -8.654 -25.336 1.00 94.44 310 PHE A CA 1
ATOM 2515 C C . PHE A 1 310 ? 22.478 -9.186 -24.574 1.00 94.44 310 PHE A C 1
ATOM 2517 O O . PHE A 1 310 ? 21.920 -10.234 -24.882 1.00 94.44 310 PHE A O 1
ATOM 2524 N N . VAL A 1 311 ? 22.062 -8.431 -23.559 1.00 96.44 311 VAL A N 1
ATOM 2525 C CA . VAL A 1 311 ? 20.894 -8.773 -22.744 1.00 96.44 311 VAL A CA 1
ATOM 2526 C C . VAL A 1 311 ? 19.641 -8.192 -23.384 1.00 96.44 311 VAL A C 1
ATOM 2528 O O . VAL A 1 311 ? 19.600 -6.997 -23.714 1.00 96.44 311 VAL A O 1
ATOM 2531 N N . VAL A 1 312 ? 18.615 -9.024 -23.506 1.00 96.56 312 VAL A N 1
ATOM 2532 C CA . VAL A 1 312 ? 17.265 -8.630 -23.899 1.00 96.56 312 VAL A CA 1
ATOM 2533 C C . VAL A 1 312 ? 16.294 -8.858 -22.749 1.00 96.56 312 VAL A C 1
ATOM 2535 O O . VAL A 1 312 ? 16.508 -9.718 -21.893 1.00 96.56 312 VAL A O 1
ATOM 2538 N N . TYR A 1 313 ? 15.235 -8.056 -22.739 1.00 96.06 313 TYR A N 1
ATOM 2539 C CA . TYR A 1 313 ? 14.115 -8.212 -21.826 1.00 96.06 313 TYR A CA 1
ATOM 2540 C C . TYR A 1 313 ? 12.826 -8.342 -22.620 1.00 96.06 313 TYR A C 1
ATOM 2542 O O . TYR A 1 313 ? 12.615 -7.603 -23.585 1.00 96.06 313 TYR A O 1
ATOM 2550 N N . SER A 1 314 ? 11.954 -9.226 -22.167 1.00 93.38 314 SER A N 1
ATOM 2551 C CA . SER A 1 314 ? 10.588 -9.371 -22.657 1.00 93.38 314 SER A CA 1
ATOM 2552 C C . SER A 1 314 ? 9.618 -9.122 -21.505 1.00 93.38 314 SER A C 1
ATOM 2554 O O . SER A 1 314 ? 9.960 -9.309 -20.334 1.00 93.38 314 SER A O 1
ATOM 2556 N N . VAL A 1 315 ? 8.406 -8.656 -21.809 1.00 90.12 315 VAL A N 1
ATOM 2557 C CA . VAL A 1 315 ? 7.333 -8.666 -20.809 1.00 90.12 315 VAL A CA 1
ATOM 2558 C C . VAL A 1 315 ? 6.833 -10.096 -20.723 1.00 90.12 315 VAL A C 1
ATOM 2560 O O . VAL A 1 315 ? 6.360 -10.626 -21.726 1.00 90.12 315 VAL A O 1
ATOM 2563 N N . ALA A 1 316 ? 6.946 -10.706 -19.543 1.00 84.56 316 ALA A N 1
ATOM 2564 C CA . ALA A 1 316 ? 6.476 -12.069 -19.337 1.00 84.56 316 ALA A CA 1
ATOM 2565 C C . ALA A 1 316 ? 4.990 -12.155 -19.727 1.00 84.56 316 ALA A C 1
ATOM 2567 O O . ALA A 1 316 ? 4.193 -11.321 -19.280 1.00 84.56 316 ALA A O 1
ATOM 2568 N N . GLU A 1 317 ? 4.612 -13.136 -20.556 1.00 70.56 317 GLU A N 1
ATOM 2569 C CA . GLU A 1 317 ? 3.212 -13.380 -20.924 1.00 70.56 317 GLU A CA 1
ATOM 2570 C C . GLU A 1 317 ? 2.414 -13.694 -19.655 1.00 70.56 317 GLU A C 1
ATOM 2572 O O . GLU A 1 317 ? 2.418 -14.809 -19.128 1.00 70.56 317 GLU A O 1
ATOM 2577 N N . LYS A 1 318 ? 1.728 -12.688 -19.116 1.00 62.72 318 LYS A N 1
ATOM 2578 C CA . LYS A 1 318 ? 0.870 -12.875 -17.954 1.00 62.72 318 LYS A CA 1
ATOM 2579 C C . LYS A 1 318 ? -0.544 -13.161 -18.431 1.00 62.72 318 LYS A C 1
ATOM 2581 O O . LYS A 1 318 ? -1.153 -12.361 -19.130 1.00 62.72 318 LYS A O 1
ATOM 2586 N N . LYS A 1 319 ? -1.109 -14.273 -17.954 1.00 56.22 319 LYS A N 1
ATOM 2587 C CA . LYS A 1 319 ? -2.553 -14.326 -17.717 1.00 56.22 319 LYS A CA 1
ATOM 2588 C C . LYS A 1 319 ? -2.825 -13.296 -16.631 1.00 56.22 319 LYS A C 1
ATOM 2590 O O . LYS A 1 319 ? -2.417 -13.523 -15.492 1.00 56.22 319 LYS A O 1
ATOM 2595 N N . ASP A 1 320 ? -3.415 -12.160 -16.984 1.00 61.38 320 ASP A N 1
ATOM 2596 C CA . ASP A 1 320 ? -3.860 -11.180 -15.999 1.00 61.38 320 ASP A CA 1
ATOM 2597 C C . ASP A 1 320 ? -4.726 -11.907 -14.969 1.00 61.38 320 ASP A C 1
ATOM 2599 O O . ASP A 1 320 ? -5.759 -12.492 -15.300 1.00 61.38 320 ASP A O 1
ATOM 2603 N N . PHE A 1 321 ? -4.260 -11.953 -13.720 1.00 71.00 321 PHE A N 1
ATOM 2604 C CA . PHE A 1 321 ? -5.108 -12.415 -12.633 1.00 71.00 321 PHE A CA 1
ATOM 2605 C C . PHE A 1 321 ? -6.133 -11.319 -12.403 1.00 71.00 321 PHE A C 1
ATOM 2607 O O . PHE A 1 321 ? -5.864 -10.337 -11.714 1.00 71.00 321 PHE A O 1
ATOM 2614 N N . MET A 1 322 ? -7.282 -11.487 -13.033 1.00 80.56 322 MET A N 1
ATOM 2615 C CA . MET A 1 322 ? -8.451 -10.670 -12.787 1.00 80.56 322 MET A CA 1
ATOM 2616 C C . MET A 1 322 ? -9.383 -11.502 -11.934 1.00 80.56 322 MET A C 1
ATOM 2618 O O . MET A 1 322 ? -9.715 -12.641 -12.272 1.00 80.56 322 MET A O 1
ATOM 2622 N N . LEU A 1 323 ? -9.774 -10.937 -10.801 1.00 87.75 323 LEU A N 1
ATOM 2623 C CA . LEU A 1 323 ? -10.827 -11.535 -10.012 1.00 87.75 323 LEU A CA 1
ATOM 2624 C C . LEU A 1 323 ? -12.141 -11.377 -10.795 1.00 87.75 323 LEU A C 1
ATOM 2626 O O . LEU A 1 323 ? -12.400 -10.295 -11.327 1.00 87.75 323 LEU A O 1
ATOM 2630 N N . PRO A 1 324 ? -12.972 -12.424 -10.898 1.00 92.88 324 PRO A N 1
ATOM 2631 C CA . PRO A 1 324 ? -14.304 -12.289 -11.484 1.00 92.88 324 PRO A CA 1
ATOM 2632 C C . PRO A 1 324 ? -15.147 -11.279 -10.696 1.00 92.88 324 PRO A C 1
ATOM 2634 O O . PRO A 1 324 ? -14.930 -11.044 -9.516 1.00 92.88 324 PRO A O 1
ATOM 2637 N N . THR A 1 325 ? -16.149 -10.680 -11.322 1.00 95.88 325 THR A N 1
ATOM 2638 C CA . THR A 1 325 ? -17.173 -9.900 -10.612 1.00 95.88 325 THR A CA 1
ATOM 2639 C C . THR A 1 325 ? -17.993 -10.796 -9.682 1.00 95.88 325 THR A C 1
ATOM 2641 O O . THR A 1 325 ? -18.085 -12.008 -9.885 1.00 95.88 325 THR A O 1
ATOM 2644 N N . HIS A 1 326 ? -18.678 -10.218 -8.691 1.00 96.31 326 HIS A N 1
ATOM 2645 C CA . HIS A 1 326 ? -19.565 -10.990 -7.812 1.00 96.31 326 HIS A CA 1
ATOM 2646 C C . HIS A 1 326 ? -20.617 -11.798 -8.594 1.00 96.31 326 HIS A C 1
ATOM 2648 O O . HIS A 1 326 ? -20.932 -12.939 -8.257 1.00 96.31 326 HIS A O 1
ATOM 2654 N N . LYS A 1 327 ? -21.152 -11.212 -9.672 1.00 96.19 327 LYS A N 1
ATOM 2655 C CA . LYS A 1 327 ? -22.129 -11.871 -10.545 1.00 96.19 327 LYS A CA 1
ATOM 2656 C C . LYS A 1 327 ? -21.526 -13.086 -11.251 1.00 96.19 327 LYS A C 1
ATOM 2658 O O . LYS A 1 327 ? -22.179 -14.120 -11.337 1.00 96.19 327 LYS A O 1
ATOM 2663 N N . GLU A 1 328 ? -20.303 -12.962 -11.755 1.00 95.44 328 GLU A N 1
ATOM 2664 C CA . GLU A 1 328 ? -19.580 -14.073 -12.379 1.00 95.44 328 GLU A CA 1
ATOM 2665 C C . GLU A 1 328 ? -19.244 -15.156 -11.352 1.00 95.44 328 GLU A C 1
ATOM 2667 O O . GLU A 1 328 ? -19.491 -16.325 -11.629 1.00 95.44 328 GLU A O 1
ATOM 2672 N N . LEU A 1 329 ? -18.800 -14.775 -10.146 1.00 93.56 329 LEU A N 1
ATOM 2673 C CA . LEU A 1 329 ? -18.527 -15.712 -9.053 1.00 93.56 329 LEU A CA 1
ATOM 2674 C C . LEU A 1 329 ? -19.733 -16.578 -8.707 1.00 93.56 329 LEU A C 1
ATOM 2676 O O . LEU A 1 329 ? -19.575 -17.782 -8.546 1.00 93.56 329 LEU A O 1
ATOM 2680 N N . ILE A 1 330 ? -20.923 -15.986 -8.563 1.00 93.12 330 ILE A N 1
ATOM 2681 C CA . ILE A 1 330 ? -22.137 -16.738 -8.205 1.00 93.12 330 ILE A CA 1
ATOM 2682 C C . ILE A 1 330 ? -22.548 -17.699 -9.325 1.00 93.12 330 ILE A C 1
ATOM 2684 O O . ILE A 1 330 ? -23.033 -18.792 -9.041 1.00 93.12 330 ILE A O 1
ATOM 2688 N N . ASN A 1 331 ? -22.344 -17.305 -10.583 1.00 92.50 331 ASN A N 1
ATOM 2689 C CA . ASN A 1 331 ? -22.736 -18.105 -11.743 1.00 92.50 331 ASN A CA 1
ATOM 2690 C C . ASN A 1 331 ? -21.777 -19.267 -12.044 1.00 92.50 331 ASN A C 1
ATOM 2692 O O . ASN A 1 331 ? -22.123 -20.131 -12.847 1.00 92.50 331 ASN A O 1
ATOM 2696 N N . GLN A 1 332 ? -20.587 -19.300 -11.440 1.00 90.00 332 GLN A N 1
ATOM 2697 C CA . GLN A 1 332 ? -19.693 -20.453 -11.535 1.00 90.00 332 GLN A CA 1
ATOM 2698 C C . GLN A 1 332 ? -20.314 -21.660 -10.816 1.00 90.00 332 GLN A C 1
ATOM 2700 O O . GLN A 1 332 ? -20.952 -21.514 -9.769 1.00 90.00 332 GLN A O 1
ATOM 2705 N N . GLU A 1 333 ? -20.130 -22.866 -11.348 1.00 84.50 333 GLU A N 1
ATOM 2706 C CA . GLU A 1 333 ? -20.475 -24.074 -10.599 1.00 84.50 333 GLU A CA 1
ATOM 2707 C C . GLU A 1 333 ? -19.588 -24.137 -9.353 1.00 84.50 333 GLU A C 1
ATOM 2709 O O . GLU A 1 333 ? -18.377 -23.930 -9.438 1.00 84.50 333 GLU A O 1
ATOM 2714 N N . MET A 1 334 ? -20.189 -24.363 -8.179 1.00 76.44 334 MET A N 1
ATOM 2715 C CA . MET A 1 334 ? -19.388 -24.563 -6.973 1.00 76.44 334 MET A CA 1
ATOM 2716 C C . MET A 1 334 ? -18.472 -25.761 -7.210 1.00 76.44 334 MET A C 1
ATOM 2718 O O . MET A 1 334 ? -18.973 -26.791 -7.676 1.00 76.44 334 MET A O 1
ATOM 2722 N N . PRO A 1 335 ? -17.171 -25.664 -6.882 1.00 68.19 335 PRO A N 1
ATOM 2723 C CA . PRO A 1 335 ? -16.296 -26.817 -6.955 1.00 68.19 335 PRO A CA 1
ATOM 2724 C C . PRO A 1 335 ? -16.958 -27.927 -6.145 1.00 68.19 335 PRO A C 1
ATOM 2726 O O . PRO A 1 335 ? -17.243 -27.752 -4.957 1.00 68.19 335 PRO A O 1
ATOM 2729 N N . SER A 1 336 ? -17.290 -29.034 -6.817 1.00 62.66 336 SER A N 1
ATOM 2730 C CA . SER A 1 336 ? -17.868 -30.210 -6.178 1.00 62.66 336 SER A CA 1
ATOM 2731 C C . SER A 1 336 ? -16.915 -30.579 -5.056 1.00 62.66 336 SER A C 1
ATOM 2733 O O . SER A 1 336 ? -15.789 -30.996 -5.347 1.00 62.66 336 SER A O 1
ATOM 2735 N N . GLN A 1 337 ? -17.304 -30.322 -3.802 1.00 53.78 337 GLN A N 1
ATOM 2736 C CA . GLN A 1 337 ? -16.430 -30.579 -2.667 1.00 53.78 337 GLN A CA 1
ATOM 2737 C C . GLN A 1 337 ? -15.909 -31.999 -2.826 1.00 53.78 337 GLN A C 1
ATOM 2739 O O . GLN A 1 337 ? -16.713 -32.924 -2.968 1.00 53.78 337 GLN A O 1
ATOM 2744 N N . ALA A 1 338 ? -14.581 -32.135 -2.907 1.00 45.47 338 ALA A N 1
ATOM 2745 C CA . ALA A 1 338 ? -13.926 -33.423 -3.013 1.00 45.47 338 ALA A CA 1
ATOM 2746 C C . ALA A 1 338 ? -14.584 -34.331 -1.980 1.00 45.47 338 ALA A C 1
ATOM 2748 O O . ALA A 1 338 ? -14.570 -34.025 -0.786 1.00 45.47 338 ALA A O 1
ATOM 2749 N N . SER A 1 339 ? -15.253 -35.361 -2.499 1.00 41.00 339 SER A N 1
ATOM 2750 C CA . SER A 1 339 ? -15.913 -36.429 -1.769 1.00 41.00 339 SER A CA 1
ATOM 2751 C C . SER A 1 339 ? -15.222 -36.636 -0.437 1.00 41.00 339 SER A C 1
ATOM 2753 O O . SER A 1 339 ? -14.041 -36.982 -0.430 1.00 41.00 339 SER A O 1
ATOM 2755 N N . SER A 1 340 ? -15.960 -36.375 0.642 1.00 38.66 340 SER A N 1
ATOM 2756 C CA . SER A 1 340 ? -15.625 -36.697 2.022 1.00 38.66 340 SER A CA 1
ATOM 2757 C C . SER A 1 340 ? -14.583 -37.811 2.095 1.00 38.66 340 SER A C 1
ATOM 2759 O O . SER A 1 340 ? -14.927 -38.994 2.013 1.00 38.66 340 SER A O 1
ATOM 2761 N N . THR A 1 341 ? -13.307 -37.453 2.237 1.00 38.66 341 THR A N 1
ATOM 2762 C CA . THR A 1 341 ? -12.318 -38.394 2.737 1.00 38.66 341 THR A CA 1
ATOM 2763 C C . THR A 1 341 ? -12.756 -38.636 4.166 1.00 38.66 341 THR A C 1
ATOM 2765 O O . THR A 1 341 ? -12.511 -37.829 5.062 1.00 38.66 341 THR A O 1
ATOM 2768 N N . SER A 1 342 ? -13.532 -39.700 4.353 1.00 34.38 342 SER A N 1
ATOM 2769 C CA . SER A 1 342 ? -13.831 -40.255 5.655 1.00 34.38 342 SER A CA 1
ATOM 2770 C C . SER A 1 342 ? -12.497 -40.386 6.375 1.00 34.38 342 SER A C 1
ATOM 2772 O O . SER A 1 342 ? -11.649 -41.186 5.975 1.00 34.38 342 SER A O 1
ATOM 2774 N N . TYR A 1 343 ? -12.285 -39.569 7.404 1.00 37.00 343 TYR A N 1
ATOM 2775 C CA . TYR A 1 343 ? -11.280 -39.852 8.410 1.00 37.00 343 TYR A CA 1
ATOM 2776 C C . TYR A 1 343 ? -11.725 -41.145 9.089 1.00 37.00 343 TYR A C 1
ATOM 2778 O O . TYR A 1 343 ? -12.468 -41.136 10.067 1.00 37.00 343 TYR A O 1
ATOM 2786 N N . THR A 1 344 ? -11.335 -42.276 8.508 1.00 36.34 344 THR A N 1
ATOM 2787 C CA . THR A 1 344 ? -11.439 -43.575 9.148 1.00 36.34 344 THR A CA 1
ATOM 2788 C C . THR A 1 344 ? -10.468 -43.523 10.315 1.00 36.34 344 THR A C 1
ATOM 2790 O O . THR A 1 344 ? -9.250 -43.559 10.134 1.00 36.34 344 THR A O 1
ATOM 2793 N N . SER A 1 345 ? -11.012 -43.355 11.515 1.00 37.75 345 SER A N 1
ATOM 2794 C CA . SER A 1 345 ? -10.287 -43.516 12.762 1.00 37.75 345 SER A CA 1
ATOM 2795 C C . SER A 1 345 ? -9.706 -44.930 12.801 1.00 37.75 345 SER A C 1
ATOM 2797 O O . SER A 1 345 ? -10.404 -45.911 13.051 1.00 37.75 345 SER A O 1
ATOM 2799 N N . GLN A 1 346 ? -8.407 -45.059 12.539 1.00 35.62 346 GLN A N 1
ATOM 2800 C CA . GLN A 1 346 ? -7.681 -46.235 12.992 1.00 35.62 346 GLN A CA 1
ATOM 2801 C C . GLN A 1 346 ? -7.594 -46.142 14.512 1.00 35.62 346 GLN A C 1
ATOM 2803 O O . GLN A 1 346 ? -6.860 -45.326 15.067 1.00 35.62 346 GLN A O 1
ATOM 2808 N N . GLY A 1 347 ? -8.419 -46.949 15.177 1.00 36.00 347 GLY A N 1
ATOM 2809 C CA . GLY A 1 347 ? -8.357 -47.153 16.611 1.00 36.00 347 GLY A CA 1
ATOM 2810 C C . GLY A 1 347 ? -7.036 -47.809 16.990 1.00 36.00 347 GLY A C 1
ATOM 2811 O O . GLY A 1 347 ? -6.823 -48.989 16.726 1.00 36.00 347 GLY A O 1
ATOM 2812 N N . SER A 1 348 ? -6.169 -47.052 17.654 1.00 35.03 348 SER A N 1
ATOM 2813 C CA . SER A 1 348 ? -5.163 -47.607 18.550 1.00 35.03 348 SER A CA 1
ATOM 2814 C C . SER A 1 348 ? -5.776 -47.688 19.945 1.00 35.03 348 SER A C 1
ATOM 2816 O O . SER A 1 348 ? -6.081 -46.665 20.560 1.00 35.03 348 SER A O 1
ATOM 2818 N N . GLN A 1 349 ? -5.982 -48.912 20.427 1.00 39.09 349 GLN A N 1
ATOM 2819 C CA . GLN A 1 349 ? -6.318 -49.185 21.818 1.00 39.09 349 GLN A 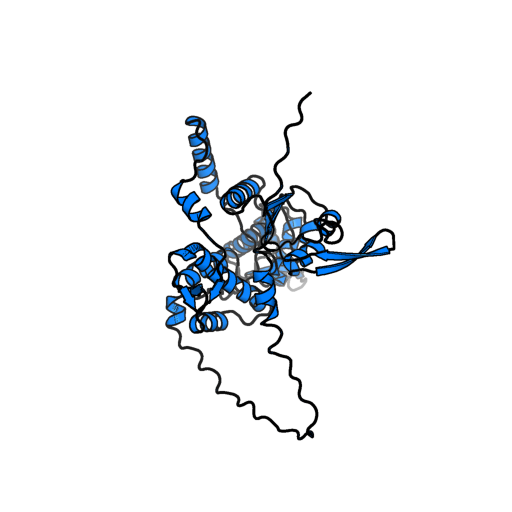CA 1
ATOM 2820 C C . GLN A 1 349 ? -5.203 -48.654 22.729 1.00 39.09 349 GLN A C 1
ATOM 2822 O O . GLN A 1 349 ? -4.054 -49.076 22.617 1.00 39.09 349 GLN A O 1
ATOM 2827 N N . ALA A 1 350 ? -5.560 -47.759 23.647 1.00 32.81 350 ALA A N 1
ATOM 2828 C CA . ALA A 1 350 ? -4.795 -47.464 24.849 1.00 32.81 350 ALA A CA 1
ATOM 2829 C C . ALA A 1 350 ? -5.773 -47.313 26.025 1.00 32.81 350 ALA A C 1
ATOM 2831 O O . ALA A 1 350 ? -6.865 -46.767 25.884 1.00 32.81 350 ALA A O 1
ATOM 2832 N N . SER A 1 351 ? -5.372 -47.901 27.146 1.00 32.72 351 SER A N 1
ATOM 2833 C CA . SER A 1 351 ? -6.114 -48.154 28.383 1.00 32.72 351 SER A CA 1
ATOM 2834 C C . SER A 1 351 ? -6.640 -46.893 29.102 1.00 32.72 351 SER A C 1
ATOM 2836 O O . SER A 1 351 ? -6.139 -45.796 28.859 1.00 32.72 351 SER A O 1
ATOM 2838 N N . PRO A 1 352 ? -7.629 -47.034 30.012 1.00 32.91 352 PRO A N 1
ATOM 2839 C CA . PRO A 1 352 ? -8.349 -45.914 30.609 1.00 32.91 352 PRO A CA 1
ATOM 2840 C C . PRO A 1 352 ? -7.623 -45.353 31.839 1.00 32.91 352 PRO A C 1
ATOM 2842 O O . PRO A 1 352 ? -7.280 -46.095 32.759 1.00 32.91 352 PRO A O 1
ATOM 2845 N N . GLY A 1 353 ? -7.453 -44.034 31.886 1.00 36.16 353 GLY A N 1
ATOM 2846 C CA . GLY A 1 353 ? -6.977 -43.325 33.068 1.00 36.16 353 GLY A CA 1
ATOM 2847 C C . GLY A 1 353 ? -6.955 -41.814 32.854 1.00 36.16 353 GLY A C 1
ATOM 2848 O O . GLY A 1 353 ? -6.285 -41.341 31.948 1.00 36.16 353 GLY A O 1
ATOM 2849 N N . GLU A 1 354 ? -7.670 -41.108 33.730 1.00 34.19 354 GLU A N 1
ATOM 2850 C CA . GLU A 1 354 ? -7.648 -39.656 33.981 1.00 34.19 354 GLU A CA 1
ATOM 2851 C C . GLU A 1 354 ? -8.490 -38.753 33.061 1.00 34.19 354 GLU A C 1
ATOM 2853 O O . GLU A 1 354 ? -8.159 -38.413 31.928 1.00 34.19 354 GLU A O 1
ATOM 2858 N N . ALA A 1 355 ? -9.624 -38.335 33.629 1.00 34.69 355 ALA A N 1
ATOM 2859 C CA . ALA A 1 355 ? -10.502 -37.294 33.131 1.00 34.69 355 ALA A CA 1
ATOM 2860 C C . ALA A 1 355 ? -9.876 -35.907 33.363 1.00 34.69 355 ALA A C 1
ATOM 2862 O O . ALA A 1 355 ? -9.558 -35.550 34.496 1.00 34.69 355 ALA A O 1
ATOM 2863 N N . CYS A 1 356 ? -9.766 -35.102 32.304 1.00 32.03 356 CYS A N 1
ATOM 2864 C CA . CYS A 1 356 ? -9.536 -33.663 32.409 1.00 32.03 356 CYS A CA 1
ATOM 2865 C C . CYS A 1 356 ? -10.857 -32.913 32.195 1.00 32.03 356 CYS A C 1
ATOM 2867 O O . CYS A 1 356 ? -11.270 -32.647 31.066 1.00 32.03 356 CYS A O 1
ATOM 2869 N N . GLU A 1 357 ? -11.499 -32.540 33.301 1.00 41.19 357 GLU A N 1
ATOM 2870 C CA . GLU A 1 357 ? -12.378 -31.373 33.369 1.00 41.19 357 GLU A CA 1
ATOM 2871 C C . GLU A 1 357 ? -11.515 -30.120 33.162 1.00 41.19 357 GLU A C 1
ATOM 2873 O O . GLU A 1 357 ? -10.611 -29.849 33.951 1.00 41.19 357 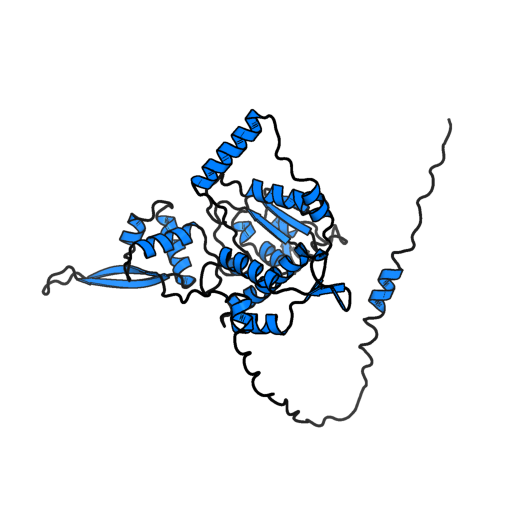GLU A O 1
ATOM 2878 N N . GLY A 1 358 ? -11.732 -29.360 32.085 1.00 39.00 358 GLY A N 1
ATOM 2879 C CA . GLY A 1 358 ? -10.858 -28.209 31.825 1.00 39.00 358 GLY A CA 1
ATOM 2880 C C . GLY A 1 358 ? -11.275 -27.226 30.739 1.00 39.00 358 GLY A C 1
ATOM 2881 O O . GLY A 1 358 ? -10.455 -26.393 30.368 1.00 39.00 358 GLY A O 1
ATOM 2882 N N . HIS A 1 359 ? -12.508 -27.277 30.223 1.00 36.78 359 HIS A N 1
ATOM 2883 C CA . HIS A 1 359 ? -12.927 -26.374 29.138 1.00 36.78 359 HIS A CA 1
ATOM 2884 C C . HIS A 1 359 ? -14.123 -25.456 29.440 1.00 36.78 359 HIS A C 1
ATOM 2886 O O . HIS A 1 359 ? -14.402 -24.565 28.642 1.00 36.78 359 HIS A O 1
ATOM 2892 N N . GLU A 1 360 ? -14.759 -25.560 30.612 1.00 35.69 360 GLU A N 1
ATOM 2893 C CA . GLU A 1 360 ? -15.856 -24.656 31.019 1.00 35.69 360 GLU A CA 1
ATOM 2894 C C . GLU A 1 360 ? -15.419 -23.468 31.899 1.00 35.69 360 GLU A C 1
ATOM 2896 O O . GLU A 1 360 ? -16.184 -22.525 32.094 1.00 35.69 360 GLU A O 1
ATOM 2901 N N . ALA A 1 361 ? -14.173 -23.434 32.387 1.00 37.97 361 ALA A N 1
ATOM 2902 C CA . ALA A 1 361 ? -13.723 -22.379 33.303 1.00 37.97 361 ALA A CA 1
ATOM 2903 C C . ALA A 1 361 ? -13.376 -21.042 32.608 1.00 37.97 361 ALA A C 1
ATOM 2905 O O . ALA A 1 361 ? -13.571 -19.977 33.199 1.00 37.97 361 ALA A O 1
ATOM 2906 N N . LEU A 1 362 ? -12.927 -21.070 31.345 1.00 37.66 362 LEU A N 1
ATOM 2907 C CA . LEU A 1 362 ? -12.368 -19.896 30.650 1.00 37.66 362 LEU A CA 1
ATOM 2908 C C . LEU A 1 362 ? -13.414 -18.905 30.115 1.00 37.66 362 LEU A C 1
ATOM 2910 O O . LEU A 1 362 ? -13.102 -17.730 29.943 1.00 37.66 362 LEU A O 1
ATOM 2914 N N . LEU A 1 363 ? -14.663 -19.332 29.906 1.00 38.44 363 LEU A N 1
ATOM 2915 C CA . LEU A 1 363 ? -15.747 -18.430 29.484 1.00 38.44 363 LEU A CA 1
ATOM 2916 C C . LEU A 1 363 ? -16.386 -17.679 30.667 1.00 38.44 363 LEU A C 1
ATOM 2918 O O . LEU A 1 363 ? -17.043 -16.659 30.471 1.00 38.44 363 LEU A O 1
ATOM 2922 N N . SER A 1 364 ? -16.156 -18.136 31.905 1.00 45.22 364 SER A N 1
ATOM 2923 C CA . SER A 1 364 ? -16.745 -17.531 33.108 1.00 45.22 364 SER A CA 1
ATOM 2924 C C . SER A 1 364 ? -15.931 -16.363 33.686 1.00 45.22 364 SER A C 1
ATOM 2926 O O . SER A 1 364 ? -16.471 -15.543 34.434 1.00 45.22 364 SER A O 1
ATOM 2928 N N . GLU A 1 365 ? -14.641 -16.251 33.345 1.00 44.47 365 GLU A N 1
ATOM 2929 C CA . GLU A 1 365 ? -13.776 -15.171 33.841 1.00 44.47 365 GLU A CA 1
ATOM 2930 C C . GLU A 1 365 ? -13.921 -13.874 33.033 1.00 44.47 365 GLU A C 1
ATOM 2932 O O . GLU A 1 365 ? -13.977 -12.795 33.631 1.00 44.47 365 GLU A O 1
ATOM 2937 N N . SER A 1 366 ? -14.136 -13.957 31.713 1.00 44.22 366 SER A N 1
ATOM 2938 C CA . SER A 1 366 ? -14.368 -12.772 30.870 1.00 44.22 366 SER A CA 1
ATOM 2939 C C . SER A 1 366 ? -15.657 -12.021 31.230 1.00 44.22 366 SER A C 1
ATOM 2941 O O . SER A 1 366 ? -15.729 -10.797 31.105 1.00 44.22 366 SER A O 1
ATOM 2943 N N . GLU A 1 367 ? -16.673 -12.721 31.749 1.00 45.69 367 GLU A N 1
ATOM 2944 C CA . GLU A 1 367 ? -17.915 -12.097 32.228 1.00 45.69 367 GLU A CA 1
ATOM 2945 C C . GLU A 1 367 ? -17.791 -11.500 33.644 1.00 45.69 367 GLU A C 1
ATOM 2947 O O . GLU A 1 367 ? -18.525 -10.568 34.001 1.00 45.69 367 GLU A O 1
ATOM 2952 N N . LYS A 1 368 ? -16.837 -11.977 34.459 1.00 45.50 368 LYS A N 1
ATOM 2953 C CA . LYS A 1 368 ? -16.562 -11.438 35.803 1.00 45.50 368 LYS A CA 1
ATOM 2954 C C . LYS A 1 368 ? -15.727 -10.155 35.758 1.00 45.50 368 LYS A C 1
ATOM 2956 O O . LYS A 1 368 ? -15.946 -9.272 36.593 1.00 45.50 368 LYS A O 1
ATOM 2961 N N . GLU A 1 369 ? -14.847 -9.990 34.771 1.00 44.81 369 GLU A N 1
ATOM 2962 C CA . GLU A 1 369 ? -14.075 -8.750 34.592 1.00 44.81 369 GLU A CA 1
ATOM 2963 C C . GLU A 1 369 ? -14.927 -7.571 34.102 1.00 44.81 369 GLU A C 1
ATOM 2965 O O . GLU A 1 369 ? -14.789 -6.457 34.615 1.00 44.81 369 GLU A O 1
ATOM 2970 N N . GLN A 1 370 ? -15.906 -7.803 33.221 1.00 43.44 370 GLN A N 1
ATOM 2971 C CA . GLN A 1 370 ? -16.792 -6.732 32.741 1.00 43.44 370 GLN A CA 1
ATOM 2972 C C . GLN A 1 370 ? -17.743 -6.188 33.823 1.00 43.44 370 GLN A C 1
ATOM 2974 O O . GLN A 1 370 ? -18.164 -5.030 33.760 1.00 43.44 370 GLN A O 1
ATOM 2979 N N . LYS A 1 371 ? -18.051 -6.975 34.866 1.00 43.03 371 LYS A N 1
ATOM 2980 C CA . LYS A 1 371 ? -18.860 -6.513 36.009 1.00 43.03 371 LYS A CA 1
ATOM 2981 C C . LYS A 1 371 ? -18.057 -5.742 37.064 1.00 43.03 371 LYS A C 1
ATOM 2983 O O . LYS A 1 371 ? -18.655 -4.961 37.802 1.00 43.03 371 LYS A O 1
ATOM 2988 N N . ARG A 1 372 ? -16.723 -5.871 37.115 1.00 39.97 372 ARG A N 1
ATOM 2989 C CA . ARG A 1 372 ? -15.873 -5.130 38.073 1.00 39.97 372 ARG A CA 1
ATOM 2990 C C . ARG A 1 372 ? -15.616 -3.667 37.689 1.00 39.97 372 ARG A C 1
ATOM 2992 O O . ARG A 1 372 ? -15.298 -2.869 38.567 1.00 39.97 372 ARG A O 1
ATOM 2999 N N . PHE A 1 373 ? -15.837 -3.280 36.432 1.00 40.91 373 PHE A N 1
ATOM 3000 C CA . PHE A 1 373 ? -15.608 -1.906 35.960 1.00 40.91 373 PHE A CA 1
ATOM 3001 C C . PHE A 1 373 ? -16.763 -0.915 36.207 1.00 40.91 373 PHE A C 1
ATOM 3003 O O . PHE A 1 373 ? -16.610 0.273 35.935 1.00 40.91 373 PHE A O 1
ATOM 3010 N N . LYS A 1 374 ? -17.910 -1.348 36.757 1.00 39.47 374 LYS A N 1
ATOM 3011 C CA . LYS A 1 374 ? -19.079 -0.467 36.984 1.00 39.47 374 LYS A CA 1
ATOM 3012 C C . LYS A 1 374 ? -19.226 0.117 38.393 1.00 39.47 374 LYS A C 1
ATOM 3014 O O . LYS A 1 374 ? -20.189 0.835 38.642 1.00 39.47 374 LYS A O 1
ATOM 3019 N N . THR A 1 375 ? -18.281 -0.101 39.307 1.00 45.81 375 THR A N 1
ATOM 3020 C CA . THR A 1 375 ? -18.366 0.471 40.664 1.00 45.81 375 THR A CA 1
ATOM 3021 C C . THR A 1 375 ? -17.028 1.016 41.154 1.00 45.81 375 THR A C 1
ATOM 3023 O O . THR A 1 375 ? -16.256 0.286 41.767 1.00 45.81 375 THR A O 1
ATOM 3026 N N . LYS A 1 376 ? -16.779 2.312 40.933 1.00 38.97 376 LYS A N 1
ATOM 3027 C CA . LYS A 1 376 ? -15.897 3.180 41.745 1.00 38.97 376 LYS A CA 1
ATOM 3028 C C . LYS A 1 376 ? -16.235 4.640 41.401 1.00 38.97 376 LYS A C 1
ATOM 3030 O O . LYS A 1 376 ? -16.009 5.083 40.287 1.00 38.97 376 LYS A O 1
ATOM 3035 N N . LYS A 1 377 ? -17.111 5.244 42.210 1.00 38.28 377 LYS A N 1
ATOM 3036 C CA . LYS A 1 377 ? -16.819 6.235 43.270 1.00 38.28 377 LYS A CA 1
ATOM 3037 C C . LYS A 1 377 ? -16.472 7.625 42.722 1.00 38.28 377 LYS A C 1
ATOM 3039 O O . LYS A 1 377 ? -15.385 7.855 42.211 1.00 38.28 377 LYS A O 1
ATOM 3044 N N . SER A 1 378 ? -17.426 8.535 42.907 1.00 41.41 378 SER A N 1
ATOM 3045 C CA . SER A 1 378 ? -17.310 9.983 42.741 1.00 41.41 378 SER A CA 1
ATOM 3046 C C . SER A 1 378 ? -16.195 10.570 43.626 1.00 41.41 378 SER A C 1
ATOM 3048 O O . SER A 1 378 ? -16.012 10.083 44.746 1.00 41.41 378 SER A O 1
ATOM 3050 N N . PRO A 1 379 ? -15.480 11.617 43.175 1.00 45.97 379 PRO A N 1
ATOM 3051 C CA . PRO A 1 379 ? -14.459 12.286 43.978 1.00 45.97 379 PRO A CA 1
ATOM 3052 C C . PRO A 1 379 ? -15.081 13.183 45.070 1.00 45.97 379 PRO A C 1
ATOM 3054 O O . PRO A 1 379 ? -16.236 13.606 44.936 1.00 45.97 379 PRO A O 1
ATOM 3057 N N . PRO A 1 380 ? -14.349 13.467 46.166 1.00 43.34 380 PRO A N 1
ATOM 3058 C CA . PRO A 1 380 ? -14.846 14.286 47.263 1.00 43.34 380 PRO A CA 1
ATOM 3059 C C . PRO A 1 380 ? -14.848 15.775 46.888 1.00 43.34 380 PRO A C 1
ATOM 3061 O O . PRO A 1 380 ? -13.990 16.250 46.149 1.00 43.34 380 PRO A O 1
ATOM 3064 N N . LYS A 1 381 ? -15.836 16.507 47.413 1.00 44.50 381 LYS A N 1
ATOM 3065 C CA . LYS A 1 381 ? -15.942 17.967 47.306 1.00 44.50 381 LYS A CA 1
ATOM 3066 C C . LYS A 1 381 ? -14.861 18.629 48.164 1.00 44.50 381 LYS A C 1
ATOM 3068 O O . LYS A 1 381 ? -14.806 18.374 49.365 1.00 44.50 381 LYS A O 1
ATOM 3073 N N . GLU A 1 382 ? -14.060 19.496 47.557 1.00 44.88 382 GLU A N 1
ATOM 3074 C CA . GLU A 1 382 ? -13.133 20.382 48.263 1.00 44.88 382 GLU A CA 1
ATOM 3075 C C . GLU A 1 382 ? -13.903 21.421 49.091 1.00 44.88 382 GLU A C 1
ATOM 3077 O O . GLU A 1 382 ? -14.850 22.061 48.621 1.00 44.88 382 GLU A O 1
ATOM 3082 N N . GLY A 1 383 ? -13.507 21.535 50.358 1.00 42.78 383 GLY A N 1
ATOM 3083 C CA . GLY A 1 383 ? -14.023 22.505 51.311 1.00 42.78 383 GLY A CA 1
ATOM 3084 C C . GLY A 1 383 ? -13.380 23.875 51.117 1.00 42.78 383 GLY A C 1
ATOM 3085 O O . GLY A 1 383 ? -12.177 23.995 50.905 1.00 42.78 383 GLY A O 1
ATOM 3086 N N . LYS A 1 384 ? -14.212 24.912 51.230 1.00 45.50 384 LYS A N 1
ATOM 3087 C CA . LYS A 1 384 ? -13.796 26.306 51.374 1.00 45.50 384 LYS A CA 1
ATOM 3088 C C . LYS A 1 384 ? -13.077 26.481 52.714 1.00 45.50 384 LYS A C 1
ATOM 3090 O O . LYS A 1 384 ? -13.689 26.253 53.754 1.00 45.50 384 LYS A O 1
ATOM 3095 N N . GLY A 1 385 ? -11.820 26.908 52.671 1.00 44.28 385 GLY A N 1
ATOM 3096 C CA . GLY A 1 385 ? -11.104 27.480 53.808 1.00 44.28 385 GLY A CA 1
ATOM 3097 C C . GLY A 1 385 ? -11.082 28.997 53.674 1.00 44.28 385 GLY A C 1
ATOM 3098 O O . GLY A 1 385 ? -10.597 29.524 52.678 1.00 44.28 385 GLY A O 1
ATOM 3099 N N . SER A 1 386 ? -11.680 29.661 54.651 1.00 48.25 386 SER A N 1
ATOM 3100 C CA . SER A 1 386 ? -11.585 31.086 54.942 1.00 48.25 386 SER A CA 1
ATOM 3101 C C . SER A 1 386 ? -10.321 31.377 55.747 1.00 48.25 386 SER A C 1
ATOM 3103 O O . SER A 1 386 ? -10.142 30.740 56.782 1.00 48.25 386 SER A O 1
ATOM 3105 N N . GLU A 1 387 ? -9.526 32.349 55.305 1.00 50.00 387 GLU A N 1
ATOM 3106 C CA . GLU A 1 387 ? -8.927 33.434 56.104 1.00 50.00 387 GLU A CA 1
ATOM 3107 C C . GLU A 1 387 ? -8.368 34.510 55.167 1.00 50.00 387 GLU A C 1
ATOM 3109 O O . GLU A 1 387 ? -7.789 34.137 54.118 1.00 50.00 387 GLU A O 1
#

Foldseek 3Di:
DAADPPPLCLVVVVVVVCVLQPDPVQEAEDADDALVRLQPPCFCVVNVPDAQASHEYEYEADDQNNLADPSVVCLLVWKDFDWDADPNDTDTTTHHTHHHYHYDHNHYDDDPSSLLRDFDADDDPDPVVVVVVVVVVVVCVVVVHDDDDDPVVSVLSVVQDDAAADEPPLLLQLQVVLADPDPSSVSVSVVLVVQLRVLCSSVVVVFDADPPRYTYGDLVSNQRSLVVQCNRQDFNSSGGDDPLLVVLLVQQVVVVDQWAFPVNSLVRSPVDDSVVVVVSVVVCCVSQQKPKDWDWDFPDDPVGTDIDITIIIGGHPGPGSRDDRSVVSVPDDRDPPPPPPPPPPPDDDDDDDDDDPDDPPVVVVVVVVVVVPPDDDDDDDDDDDDD

Secondary structure (DSSP, 8-state):
-TTPPTTS-HHHHHHHHHHHHS-GGGEEEES---HHHHHHTT-TTT-TT---TT-EEEESS--HHHHTSHHHHHHHHS-EEEEEEETTEEEEEEE-S--EEEE--SS----HHHHTT---------HHHHHHHHHHHHHHHHTT------HHHHHHHHH-----EE--HHHHHHHHHHS-SSHHHHHHHHHHHHHHHHHHHHTTTTSPB-GGGPEEP-HHHHHHHHHHHHHH--STT-----HHHHHHHHHHHHT--SSEEHHHHHHH--SS-HHHHHHHHHHHHHTTSEEEEEEEEE-SBTTB--EEEEEEEEE------PPPPHHHHHHSPPP-----------------------SSSHHHHHHHHHHHTT---PPPPPPPPP-

InterPro domains:
  IPR060103 MTBMA_p00010-like, P-loop domain [PF27228] (5-136)

Sequence (387 aa):
APNDESGVGKDYVTRNTLALFVPKEQFEHRTRISPTALNYWHNPKFEPEWTWNGVVLYLEDVSDNILNSEVMKAFLSGGSKATITVNNMAIEIEIKGKPIVMMTFANCSLNNEMLRRIELIPLDDSKEQTKNIKFFRAMLESRGKKVDYSKSILKAINSLKRVEVIIPEELAYRIADNFPNTRIVRTKLGRFFDLIKSSCAFYQHQRKKYKNGFLIAEGQDYDLAREVFEYVTYSSTAIPVSNNQKKIIETITTLGKTDVPLREILAKVNFIDRRSVYPNLDTLTQNGFLDKETKEENKGTEDYPKIYEFVVYSVAEKKDFMLPTHKELINQEMPSQASSTSYTSQGSQASPGEACEGHEALLSESEKEQKRFKTKKSPPKEGKGSE

pLDDT: mean 81.52, std 18.45, range [32.03, 98.19]